Protein AF-0000000087572655 (afdb_homodimer)

Solvent-accessible surface area (backbone atoms only — not comparable to full-atom values): 33383 Å² total; per-residue (Å²): 134,81,80,76,81,76,80,81,79,80,76,79,74,79,73,68,75,60,96,61,79,77,76,83,74,82,79,75,80,82,67,90,67,60,76,67,59,53,54,52,45,34,63,72,68,65,56,71,52,64,67,61,38,54,46,68,29,54,94,66,38,69,32,34,50,59,21,51,44,74,54,53,71,57,56,36,57,70,59,47,51,50,51,49,53,52,9,26,45,74,16,49,36,97,42,41,40,82,70,44,49,52,73,51,51,83,55,53,60,52,23,74,56,15,24,39,39,33,35,49,42,74,76,34,60,67,60,45,51,44,49,54,39,40,64,70,53,81,69,70,72,31,57,40,37,36,34,28,53,57,51,32,37,92,48,72,42,50,89,80,48,91,80,40,46,46,53,30,49,80,22,75,56,81,64,43,59,61,56,27,56,70,70,38,60,87,78,46,46,75,43,80,32,50,64,72,74,42,50,24,57,51,47,57,76,42,68,90,52,36,34,15,32,43,37,41,44,50,67,33,30,68,54,37,37,51,54,53,23,69,39,36,89,28,57,40,51,36,16,31,42,33,32,48,46,31,40,83,43,60,66,24,75,69,14,30,42,41,31,52,51,38,52,38,42,47,68,44,76,42,29,34,26,38,62,19,15,29,48,79,70,85,62,56,77,83,67,58,52,55,87,63,52,78,48,69,60,48,9,24,36,23,34,30,32,24,64,135,85,83,75,83,75,80,82,81,79,75,80,74,78,71,72,72,64,96,59,79,76,75,81,74,80,80,74,81,80,67,91,65,59,76,69,59,53,53,52,46,33,63,70,68,65,54,71,55,63,67,60,37,54,46,67,27,53,93,67,39,68,32,33,50,58,22,51,43,74,53,54,73,56,58,35,58,69,59,46,52,51,51,49,52,53,11,26,45,75,18,50,36,96,42,43,40,83,72,44,50,51,76,51,52,83,54,52,60,52,25,73,55,15,25,39,38,34,34,48,40,73,75,34,60,66,59,44,50,43,50,55,40,39,62,69,59,75,70,69,71,31,56,41,35,36,32,30,53,57,51,32,37,90,49,70,40,50,92,78,49,91,80,41,47,46,51,31,47,82,21,74,56,80,63,44,58,60,56,29,57,69,69,39,61,86,79,45,46,74,44,79,32,51,65,71,75,42,49,24,58,52,46,58,74,42,70,88,51,36,34,15,32,43,37,41,44,49,67,33,30,68,55,38,36,49,55,54,24,67,38,38,88,28,57,40,52,35,14,32,42,33,31,48,45,31,39,81,42,58,67,24,74,68,13,29,43,40,30,51,53,38,52,39,41,46,67,45,75,40,29,34,24,38,61,20,16,29,46,78,70,83,62,56,77,85,65,59,53,55,86,65,54,78,48,68,60,47,9,23,36,24,34,29,32,25,63

Secondary structure (DSSP, 8-state):
-----------------SS------------S--HHHHHHHHHHTT---GGG-EEE-GGG-EEEGGGEE---TT--HHHHHHHHHHHHHTTEESS-HHHHGGGSGGGGGGSTT-EEEEE--TTSHHHHHHHHHHHHSS---S-EEEEE-SS--SS-B-SSSSS-B-TTTT--STTHHHHHHHHS-TTEEEEES-HHHHHHHHHHHSTTPPEEEEEE---SHHHHHHHHHHTGGGEEEEEEEEESSSSSSTTGGGTHHHHHHHHHHHH-S--EEEEEEES-----GGG--TT----GGGS-EEEEE--/-----------------SS------------S--HHHHHHHHHHTT---GGG-EEE-GGG-EEEGGGEEE--TT--HHHHHHHHHHHHHTTEESS-HHHHGGGSGGGGGGSTT-EEEEE--TTSHHHHHHHHHHHHHS---S-EEEEE-SS--SS-B-SSSSS-B-TTTT--STTHHHHHHHHS-TTEEEEES-HHHHHHHHHHHSTTPPEEEEEE---SHHHHHHHHHHTGGGEEEEEEEEETT-SSSTTGGGTHHHHHHHHHHHH-S-EEEEEEEES-----GGG--TT----GGGS-EEEEE--

Organism: Thalassiosira oceanica (NCBI:txid159749)

Foldseek 3Di:
DPPPPPPDPPPPPPPPPDVCPPDPDPPDDDDPPDPVVCVVVCVVVVVQPQQRQWDFFPPRDTFRPLQKAADEPPDDLVNRVVSNQRNQLVQADAFFPLLPDLQVPVQLVLQAQAEAEAEDCLQNVSLQVSCVSVVVVVRHNHAAEYEDQLQAACAWAFPPDPVTRGGRPSNPDPPSVVNSVVVHDPSYHYHHRQLLVTVVVVCVVVPPRAHSEYHQDNRFAVSQLSCCVVRVVRQDQSHKYKYQAQDQAHPSSHGNVVSVNVSSHVVDPKMKGWNYFHDHDPDDPVRRDNVPVPDSSRRMTMIGIRD/DPVPCPPDPPPPPPPPPDVCPPPPPPPDDDDPPDPVVVVVVCVVVVVQPQQNQFDQFPPRHTFRPLQKAADEPPDDLVNRVVSNQRNQLVQADAFFPLLPDLQVPVQLVLQAQAEAEAEDCLQNVSLQVSCVSNVVVVRHNHAAEYEDQLQAACAWAFPPDPVTRGGRPSNPDPPSVVNSVVVHDPSYHYHHRQLLVTVVVVCVVVPPRAHSEYHQDNRFAVSQLSCCVSRVVRQDQSHKYKYQQQDQAHPSSHGNVVSVNVSSHVVDPKMKGWNYFHDRDPDPVVRRDNVPVVPSSRRMTMIGIRD

InterPro domains:
  IPR008884 Macrocin-O-methyltransferase [PF05711] (110-251)
  IPR008884 Macrocin-O-methyltransferase [PTHR40036] (113-254)
  IPR029063 S-adenosyl-L-methionine-dependent methyltransferase superfamily [G3DSA:3.40.50.150] (69-259)

pLDDT: mean 77.04, std 25.06, range [22.2, 98.69]

Structure (mmCIF, N/CA/C/O backbone):
data_AF-0000000087572655-model_v1
#
loop_
_entity.id
_entity.type
_entity.pdbx_description
1 polymer 'Uncharacterized protein'
#
loop_
_atom_site.group_PDB
_atom_site.id
_atom_site.type_symbol
_atom_site.label_atom_id
_atom_site.label_alt_id
_atom_site.label_comp_id
_atom_site.label_asym_id
_atom_site.label_entity_id
_atom_site.label_seq_id
_atom_site.pdbx_PDB_ins_code
_atom_site.Cartn_x
_atom_site.Cartn_y
_atom_site.Cartn_z
_atom_site.occupancy
_atom_site.B_iso_or_equiv
_atom_site.auth_seq_id
_atom_site.auth_comp_id
_atom_site.auth_asym_id
_atom_site.auth_atom_id
_atom_site.pdbx_PDB_model_num
ATOM 1 N N . MET A 1 1 ? 30.219 41.688 -50.625 1 22.2 1 MET A N 1
ATOM 2 C CA . MET A 1 1 ? 29.469 40.5 -51 1 22.2 1 MET A CA 1
ATOM 3 C C . MET A 1 1 ? 29.344 39.531 -49.844 1 22.2 1 MET A C 1
ATOM 5 O O . MET A 1 1 ? 30.234 38.688 -49.625 1 22.2 1 MET A O 1
ATOM 9 N N . LEU A 1 2 ? 28.875 40.031 -48.656 1 24.39 2 LEU A N 1
ATOM 10 C CA . LEU A 1 2 ? 28.891 39.531 -47.281 1 24.39 2 LEU A CA 1
ATOM 11 C C . LEU A 1 2 ? 28.094 38.25 -47.156 1 24.39 2 LEU A C 1
ATOM 13 O O . LEU A 1 2 ? 26.906 38.188 -47.469 1 24.39 2 LEU A O 1
ATOM 17 N N . LYS A 1 3 ? 28.781 37.031 -47.469 1 23.7 3 LYS A N 1
ATOM 18 C CA . LYS A 1 3 ? 28.406 35.625 -47.5 1 23.7 3 LYS A CA 1
ATOM 19 C C . LYS A 1 3 ? 27.609 35.219 -46.281 1 23.7 3 LYS A C 1
ATOM 21 O O . LYS A 1 3 ? 28.094 35.312 -45.156 1 23.7 3 LYS A O 1
ATOM 26 N N . SER A 1 4 ? 26.203 35.5 -46.281 1 25.02 4 SER A N 1
ATOM 27 C CA . SER A 1 4 ? 25.203 35.406 -45.219 1 25.02 4 SER A CA 1
ATOM 28 C C . SER A 1 4 ? 25 33.938 -44.75 1 25.02 4 SER A C 1
ATOM 30 O O . SER A 1 4 ? 24.484 33.125 -45.531 1 25.02 4 SER A O 1
ATOM 32 N N . PRO A 1 5 ? 26 33.219 -44.125 1 28.72 5 PRO A N 1
ATOM 33 C CA . PRO A 1 5 ? 25.922 31.766 -43.844 1 28.72 5 PRO A CA 1
ATOM 34 C C . PRO A 1 5 ? 24.672 31.375 -43.062 1 28.72 5 PRO A C 1
ATOM 36 O O . PRO A 1 5 ? 24.5 31.812 -41.906 1 28.72 5 PRO A O 1
ATOM 39 N N . LEU A 1 6 ? 23.406 31.391 -43.656 1 26.69 6 LEU A N 1
ATOM 40 C CA . LEU A 1 6 ? 22.125 31.078 -43.031 1 26.69 6 LEU A CA 1
ATOM 41 C C . LEU A 1 6 ? 22.109 29.625 -42.531 1 26.69 6 LEU A C 1
ATOM 43 O O . LEU A 1 6 ? 22.266 28.688 -43.312 1 26.69 6 LEU A O 1
ATOM 47 N N . GLY A 1 7 ? 22.781 29.281 -41.375 1 24.56 7 GLY A N 1
ATOM 48 C CA . GLY A 1 7 ? 22.797 27.953 -40.812 1 24.56 7 GLY A CA 1
ATOM 49 C C . GLY A 1 7 ? 21.406 27.344 -40.688 1 24.56 7 GLY A C 1
ATOM 50 O O . GLY A 1 7 ? 20.438 28.031 -40.344 1 24.56 7 GLY A O 1
ATOM 51 N N . SER A 1 8 ? 20.984 26.297 -41.531 1 24.28 8 SER A N 1
ATOM 52 C CA . SER A 1 8 ? 19.75 25.562 -41.75 1 24.28 8 SER A CA 1
ATOM 53 C C . SER A 1 8 ? 19.312 24.828 -40.5 1 24.28 8 SER A C 1
ATOM 55 O O . SER A 1 8 ? 20.078 24.078 -39.906 1 24.28 8 SER A O 1
ATOM 57 N N . ALA A 1 9 ? 18.453 25.469 -39.594 1 24.98 9 ALA A N 1
ATOM 58 C CA . ALA A 1 9 ? 17.781 24.859 -38.438 1 24.98 9 ALA A CA 1
ATOM 59 C C . ALA A 1 9 ? 16.891 23.703 -38.906 1 24.98 9 ALA A C 1
ATOM 61 O O . ALA A 1 9 ? 16.031 23.875 -39.75 1 24.98 9 ALA A O 1
ATOM 62 N N . LEU A 1 10 ? 17.453 22.516 -39.062 1 22.83 10 LEU A N 1
ATOM 63 C CA . LEU A 1 10 ? 16.625 21.359 -39.438 1 22.83 10 LEU A CA 1
ATOM 64 C C . LEU A 1 10 ? 15.602 21.047 -38.344 1 22.83 10 LEU A C 1
ATOM 66 O O . LEU A 1 10 ? 15.969 20.781 -37.188 1 22.83 10 LEU A O 1
ATOM 70 N N . LEU A 1 11 ? 14.406 21.594 -38.438 1 23.48 11 LEU A N 1
ATOM 71 C CA . LEU A 1 11 ? 13.211 21.297 -37.656 1 23.48 11 LEU A CA 1
ATOM 72 C C . LEU A 1 11 ? 12.773 19.844 -37.844 1 23.48 11 LEU A C 1
ATOM 74 O O . LEU A 1 11 ? 12.445 19.422 -38.969 1 23.48 11 LEU A O 1
ATOM 78 N N . LEU A 1 12 ? 13.508 18.891 -37.344 1 23.62 12 LEU A N 1
ATOM 79 C CA . LEU A 1 12 ? 12.953 17.562 -37.531 1 23.62 12 LEU A CA 1
ATOM 80 C C . LEU A 1 12 ? 11.656 17.391 -36.75 1 23.62 12 LEU A C 1
ATOM 82 O O . LEU A 1 12 ? 11.648 17.516 -35.531 1 23.62 12 LEU A O 1
ATOM 86 N N . GLY A 1 13 ? 10.516 17.859 -37.281 1 25.52 13 GLY A N 1
ATOM 87 C CA . GLY A 1 13 ? 9.141 17.703 -36.844 1 25.52 13 GLY A CA 1
ATOM 88 C C . GLY A 1 13 ? 8.703 16.266 -36.719 1 25.52 13 GLY A C 1
ATOM 89 O O . GLY A 1 13 ? 8.578 15.547 -37.719 1 25.52 13 GLY A O 1
ATOM 90 N N . LEU A 1 14 ? 9.336 15.391 -35.906 1 25.64 14 LEU A N 1
ATOM 91 C CA . LEU A 1 14 ? 8.688 14.086 -35.875 1 25.64 14 LEU A CA 1
ATOM 92 C C . LEU A 1 14 ? 7.254 14.211 -35.344 1 25.64 14 LEU A C 1
ATOM 94 O O . LEU A 1 14 ? 7.016 14.828 -34.312 1 25.64 14 LEU A O 1
ATOM 98 N N . GLY A 1 15 ? 6.223 14.141 -36.156 1 25.5 15 GLY A N 1
ATOM 99 C CA . GLY A 1 15 ? 4.77 14.164 -36.156 1 25.5 15 GLY A CA 1
ATOM 100 C C . GLY A 1 15 ? 4.156 13.172 -35.188 1 25.5 15 GLY A C 1
ATOM 101 O O . GLY A 1 15 ? 3.209 12.461 -35.531 1 25.5 15 GLY A O 1
ATOM 102 N N . LEU A 1 16 ? 4.844 12.516 -34.25 1 26.38 16 LEU A N 1
ATOM 103 C CA . LEU A 1 16 ? 3.902 11.57 -33.656 1 26.38 16 LEU A CA 1
ATOM 104 C C . LEU A 1 16 ? 2.777 12.305 -32.938 1 26.38 16 LEU A C 1
ATOM 106 O O . LEU A 1 16 ? 3.033 13.211 -32.125 1 26.38 16 LEU A O 1
ATOM 110 N N . ALA A 1 17 ? 1.509 12.305 -33.406 1 26.52 17 ALA A N 1
ATOM 111 C CA . ALA A 1 17 ? 0.208 12.914 -33.125 1 26.52 17 ALA A CA 1
ATOM 112 C C . ALA A 1 17 ? -0.147 12.812 -31.656 1 26.52 17 ALA A C 1
ATOM 114 O O . ALA A 1 17 ? -1.192 13.305 -31.234 1 26.52 17 ALA A O 1
ATOM 115 N N . ALA A 1 18 ? 0.275 11.789 -30.969 1 28.34 18 ALA A N 1
ATOM 116 C CA . ALA A 1 18 ? -0.442 11.828 -29.703 1 28.34 18 ALA A CA 1
ATOM 117 C C . ALA A 1 18 ? -0.2 13.148 -28.969 1 28.34 18 ALA A C 1
ATOM 119 O O . ALA A 1 18 ? 0.772 13.852 -29.25 1 28.34 18 ALA A O 1
ATOM 120 N N . SER A 1 19 ? -0.838 13.609 -27.859 1 28.61 19 SER A N 1
ATOM 121 C CA . SER A 1 19 ? -0.848 14.984 -27.375 1 28.61 19 SER A CA 1
ATOM 122 C C . SER A 1 19 ? 0.559 15.578 -27.359 1 28.61 19 SER A C 1
ATOM 124 O O . SER A 1 19 ? 1.446 15.047 -26.688 1 28.61 19 SER A O 1
ATOM 126 N N . SER A 1 20 ? 1.072 16.172 -28.516 1 27.5 20 SER A N 1
ATOM 127 C CA . SER A 1 20 ? 2.305 16.609 -29.156 1 27.5 20 SER A CA 1
ATOM 128 C C . SER A 1 20 ? 3 17.703 -28.344 1 27.5 20 SER A C 1
ATOM 130 O O . SER A 1 20 ? 2.719 18.891 -28.516 1 27.5 20 SER A O 1
ATOM 132 N N . VAL A 1 21 ? 3.014 17.734 -27.062 1 26.14 21 VAL A N 1
ATOM 133 C CA . VAL A 1 21 ? 3.814 18.859 -26.609 1 26.14 21 VAL A CA 1
ATOM 134 C C . VAL A 1 21 ? 5.23 18.75 -27.156 1 26.14 21 VAL A C 1
ATOM 136 O O . VAL A 1 21 ? 5.895 17.734 -27 1 26.14 21 VAL A O 1
ATOM 139 N N . ALA A 1 22 ? 5.465 19.391 -28.344 1 26.7 22 ALA A N 1
ATOM 140 C CA . ALA A 1 22 ? 6.738 19.531 -29.031 1 26.7 22 ALA A CA 1
ATOM 141 C C . ALA A 1 22 ? 7.766 20.266 -28.172 1 26.7 22 ALA A C 1
ATOM 143 O O . ALA A 1 22 ? 7.5 21.359 -27.672 1 26.7 22 ALA A O 1
ATOM 144 N N . ILE A 1 23 ? 8.43 19.625 -27.297 1 25.48 23 ILE A N 1
ATOM 145 C CA . ILE A 1 23 ? 9.492 20.359 -26.625 1 25.48 23 ILE A CA 1
ATOM 146 C C . ILE A 1 23 ? 10.711 20.469 -27.547 1 25.48 23 ILE A C 1
ATOM 148 O O . ILE A 1 23 ? 11.195 19.469 -28.062 1 25.48 23 ILE A O 1
ATOM 152 N N . PHE A 1 24 ? 10.859 21.609 -28.156 1 25.86 24 PHE A N 1
ATOM 153 C CA . PHE A 1 24 ? 12.008 21.984 -28.969 1 25.86 24 PHE A CA 1
ATOM 154 C C . PHE A 1 24 ? 13.242 22.203 -28.109 1 25.86 24 PHE A C 1
ATOM 156 O O . PHE A 1 24 ? 13.211 23.016 -27.172 1 25.86 24 PHE A O 1
ATOM 163 N N . VAL A 1 25 ? 13.93 21.125 -27.828 1 25.91 25 VAL A N 1
ATOM 164 C CA . VAL A 1 25 ? 15.18 21.359 -27.109 1 25.91 25 VAL A CA 1
ATOM 165 C C . VAL A 1 25 ? 16.297 21.688 -28.078 1 25.91 25 VAL A C 1
ATOM 167 O O . VAL A 1 25 ? 16.609 20.891 -28.969 1 25.91 25 VAL A O 1
ATOM 170 N N . LEU A 1 26 ? 16.5 22.922 -28.312 1 25.94 26 LEU A N 1
ATOM 171 C CA . LEU A 1 26 ? 17.688 23.344 -29.062 1 25.94 26 LEU A CA 1
ATOM 172 C C . LEU A 1 26 ? 18.953 23.094 -28.234 1 25.94 26 LEU A C 1
ATOM 174 O O . LEU A 1 26 ? 19.094 23.609 -27.125 1 25.94 26 LEU A O 1
ATOM 178 N N . VAL A 1 27 ? 19.5 21.953 -28.422 1 26.45 27 VAL A N 1
ATOM 179 C CA . VAL A 1 27 ? 20.781 21.609 -27.797 1 26.45 27 VAL A CA 1
ATOM 180 C C . VAL A 1 27 ? 21.906 22.359 -28.5 1 26.45 27 VAL A C 1
ATOM 182 O O . VAL A 1 27 ? 22.141 22.156 -29.703 1 26.45 27 VAL A O 1
ATOM 185 N N . TRP A 1 28 ? 22.219 23.609 -28.047 1 27.31 28 TRP A N 1
ATOM 186 C CA . TRP A 1 28 ? 23.375 24.328 -28.578 1 27.31 28 TRP A CA 1
ATOM 187 C C . TRP A 1 28 ? 24.672 23.766 -28 1 27.31 28 TRP A C 1
ATOM 189 O O . TRP A 1 28 ? 24.734 23.422 -26.812 1 27.31 28 TRP A O 1
ATOM 199 N N . SER A 1 29 ? 25.469 23.188 -28.812 1 27.08 29 SER A N 1
ATOM 200 C CA . SER A 1 29 ? 26.828 22.719 -28.609 1 27.08 29 SER A CA 1
ATOM 201 C C . SER A 1 29 ? 27.734 23.844 -28.109 1 27.08 29 SER A C 1
ATOM 203 O O . SER A 1 29 ? 27.812 24.906 -28.734 1 27.08 29 SER A O 1
ATOM 205 N N . SER A 1 30 ? 28 23.984 -26.734 1 29.97 30 SER A N 1
ATOM 206 C CA . SER A 1 30 ? 28.922 24.906 -26.078 1 29.97 30 SER A CA 1
ATOM 207 C C . SER A 1 30 ? 30.312 24.844 -26.688 1 29.97 30 SER A C 1
ATOM 209 O O . SER A 1 30 ? 30.984 23.812 -26.609 1 29.97 30 SER A O 1
ATOM 211 N N . ARG A 1 31 ? 30.641 25.469 -27.812 1 28.88 31 ARG A N 1
ATOM 212 C CA . ARG A 1 31 ? 32.031 25.859 -27.938 1 28.88 31 ARG A CA 1
ATOM 213 C C . ARG A 1 31 ? 32.531 26.562 -26.672 1 28.88 31 ARG A C 1
ATOM 215 O O . ARG A 1 31 ? 31.734 27.156 -25.953 1 28.88 31 ARG A O 1
ATOM 222 N N . LYS A 1 32 ? 33.969 26.609 -26.391 1 32.47 32 LYS A N 1
ATOM 223 C CA . LYS A 1 32 ? 34.906 27.109 -25.359 1 32.47 32 LYS A CA 1
ATOM 224 C C . LYS A 1 32 ? 34.625 28.578 -25.031 1 32.47 32 LYS A C 1
ATOM 226 O O . LYS A 1 32 ? 35.5 29.266 -24.5 1 32.47 32 LYS A O 1
ATOM 231 N N . GLU A 1 33 ? 33.531 29.219 -25.625 1 32.66 33 GLU A N 1
ATOM 232 C CA . GLU A 1 33 ? 33.625 30.641 -25.375 1 32.66 33 GLU A CA 1
ATOM 233 C C . GLU A 1 33 ? 33.469 30.953 -23.891 1 32.66 33 GLU A C 1
ATOM 235 O O . GLU A 1 33 ? 32.875 30.156 -23.141 1 32.66 33 GLU A O 1
ATOM 240 N N . SER A 1 34 ? 34.219 32.031 -23.344 1 37.66 34 SER A N 1
ATOM 241 C CA . SER A 1 34 ? 34.344 32.5 -21.969 1 37.66 34 SER A CA 1
ATOM 242 C C . SER A 1 34 ? 33 32.531 -21.234 1 37.66 34 SER A C 1
ATOM 244 O O . SER A 1 34 ? 31.969 32.75 -21.859 1 37.66 34 SER A O 1
ATOM 246 N N . THR A 1 35 ? 32.969 31.984 -19.922 1 38.25 35 THR A N 1
ATOM 247 C CA . THR A 1 35 ? 31.875 31.656 -19.016 1 38.25 35 THR A CA 1
ATOM 248 C C . THR A 1 35 ? 30.891 32.812 -18.938 1 38.25 35 THR A C 1
ATOM 250 O O . THR A 1 35 ? 29.688 32.594 -18.734 1 38.25 35 THR A O 1
ATOM 253 N N . ALA A 1 36 ? 31.422 34.031 -18.953 1 39.5 36 ALA A N 1
ATOM 254 C CA . ALA A 1 36 ? 30.641 35.25 -18.781 1 39.5 36 ALA A CA 1
ATOM 255 C C . ALA A 1 36 ? 29.75 35.531 -19.984 1 39.5 36 ALA A C 1
ATOM 257 O O . ALA A 1 36 ? 28.578 35.906 -19.844 1 39.5 36 ALA A O 1
ATOM 258 N N . GLU A 1 37 ? 30.359 35.469 -21.188 1 35.72 37 GLU A N 1
ATOM 259 C CA . GLU A 1 37 ? 29.656 35.781 -22.422 1 35.72 37 GLU A CA 1
ATOM 260 C C . GLU A 1 37 ? 28.531 34.781 -22.672 1 35.72 37 GLU A C 1
ATOM 262 O O . GLU A 1 37 ? 27.5 35.094 -23.234 1 35.72 37 GLU A O 1
ATOM 267 N N . ASN A 1 38 ? 28.766 33.438 -22.266 1 36.91 38 ASN A N 1
ATOM 268 C CA . ASN A 1 38 ? 27.766 32.406 -22.469 1 36.91 38 ASN A CA 1
ATOM 269 C C . ASN A 1 38 ? 26.547 32.625 -21.562 1 36.91 38 ASN A C 1
ATOM 271 O O . ASN A 1 38 ? 25.422 32.25 -21.922 1 36.91 38 ASN A O 1
ATOM 275 N N . THR A 1 39 ? 26.734 33.25 -20.359 1 36.41 39 THR A N 1
ATOM 276 C CA . THR A 1 39 ? 25.625 33.594 -19.484 1 36.41 39 THR A CA 1
ATOM 277 C C . THR A 1 39 ? 24.781 34.719 -20.109 1 36.41 39 THR A C 1
ATOM 279 O O . THR A 1 39 ? 23.562 34.656 -20.078 1 36.41 39 THR A O 1
ATOM 282 N N . ASN A 1 40 ? 25.453 35.781 -20.641 1 35.94 40 ASN A N 1
ATOM 283 C CA . ASN A 1 40 ? 24.75 36.875 -21.281 1 35.94 40 ASN A CA 1
ATOM 284 C C . ASN A 1 40 ? 24.062 36.406 -22.562 1 35.94 40 ASN A C 1
ATOM 286 O O . ASN A 1 40 ? 22.938 36.844 -22.859 1 35.94 40 ASN A O 1
ATOM 290 N N . LEU A 1 41 ? 24.781 35.625 -23.469 1 33.5 41 LEU A N 1
ATOM 291 C CA . LEU A 1 41 ? 24.188 35.156 -24.719 1 33.5 41 LEU A CA 1
ATOM 292 C C . LEU A 1 41 ? 23 34.219 -24.438 1 33.5 41 LEU A C 1
ATOM 294 O O . LEU A 1 41 ? 21.969 34.312 -25.109 1 33.5 41 LEU A O 1
ATOM 298 N N . ARG A 1 42 ? 23.172 33.375 -23.5 1 32.25 42 ARG A N 1
ATOM 299 C CA . ARG A 1 42 ? 22.016 32.562 -23.125 1 32.25 42 ARG A CA 1
ATOM 300 C C . ARG A 1 42 ? 20.859 33.438 -22.656 1 32.25 42 ARG A C 1
ATOM 302 O O . ARG A 1 42 ? 19.688 33.156 -22.969 1 32.25 42 ARG A O 1
ATOM 309 N N . ARG A 1 43 ? 21.062 34.375 -21.906 1 35.91 43 ARG A N 1
ATOM 310 C CA . ARG A 1 43 ? 20.047 35.375 -21.547 1 35.91 43 ARG A CA 1
ATOM 311 C C . ARG A 1 43 ? 19.469 36.031 -22.812 1 35.91 43 ARG A C 1
ATOM 313 O O . ARG A 1 43 ? 18.25 36.25 -22.906 1 35.91 43 ARG A O 1
ATOM 320 N N . ARG A 1 44 ? 20.234 36.438 -23.688 1 37.47 44 ARG A N 1
ATOM 321 C CA . ARG A 1 44 ? 19.797 37.125 -24.891 1 37.47 44 ARG A CA 1
ATOM 322 C C . ARG A 1 44 ? 19.109 36.156 -25.859 1 37.47 44 ARG A C 1
ATOM 324 O O . ARG A 1 44 ? 18.219 36.531 -26.609 1 37.47 44 ARG A O 1
ATOM 331 N N . LEU A 1 45 ? 19.797 34.906 -26.016 1 37.47 45 LEU A N 1
ATOM 332 C CA . LEU A 1 45 ? 19.234 33.969 -27 1 37.47 45 LEU A CA 1
ATOM 333 C C . LEU A 1 45 ? 18.016 33.25 -26.438 1 37.47 45 LEU A C 1
ATOM 335 O O . LEU A 1 45 ? 17.422 32.406 -27.109 1 37.47 45 LEU A O 1
ATOM 339 N N . GLY A 1 46 ? 17.281 33.625 -25.422 1 32.09 46 GLY A N 1
ATOM 340 C CA . GLY A 1 46 ? 16.078 33.062 -24.812 1 32.09 46 GLY A CA 1
ATOM 341 C C . GLY A 1 46 ? 16.219 31.625 -24.391 1 32.09 46 GLY A C 1
ATOM 342 O O . GLY A 1 46 ? 15.242 30.875 -24.391 1 32.09 46 GLY A O 1
ATOM 343 N N . LEU A 1 47 ? 17.406 31.234 -24.438 1 34.09 47 LEU A N 1
ATOM 344 C CA . LEU A 1 47 ? 17.594 29.844 -24.047 1 34.09 47 LEU A CA 1
ATOM 345 C C . LEU A 1 47 ? 17.156 29.625 -22.609 1 34.09 47 LEU A C 1
ATOM 347 O O . LEU A 1 47 ? 17.547 30.359 -21.703 1 34.09 47 LEU A O 1
ATOM 351 N N . ILE A 1 48 ? 15.984 29.031 -22.344 1 32.22 48 ILE A N 1
ATOM 352 C CA . ILE A 1 48 ? 15.336 28.719 -21.078 1 32.22 48 ILE A CA 1
ATOM 353 C C . ILE A 1 48 ? 16.234 27.797 -20.266 1 32.22 48 ILE A C 1
ATOM 355 O O . ILE A 1 48 ? 16.797 26.828 -20.797 1 32.22 48 ILE A O 1
ATOM 359 N N . ASP A 1 49 ? 16.922 28.25 -19.266 1 35.34 49 ASP A N 1
ATOM 360 C CA . ASP A 1 49 ? 17.594 27.453 -18.266 1 35.34 49 ASP A CA 1
ATOM 361 C C . ASP A 1 49 ? 16.797 26.188 -17.938 1 35.34 49 ASP A C 1
ATOM 363 O O . ASP A 1 49 ? 15.641 26.266 -17.516 1 35.34 49 ASP A O 1
ATOM 367 N N . PRO A 1 50 ? 17.188 25.031 -18.484 1 37.91 50 PRO A N 1
ATOM 368 C CA . PRO A 1 50 ? 16.406 23.797 -18.266 1 37.91 50 PRO A CA 1
ATOM 369 C C . PRO A 1 50 ? 16.031 23.594 -16.797 1 37.91 50 PRO A C 1
ATOM 371 O O . PRO A 1 50 ? 15.023 22.953 -16.5 1 37.91 50 PRO A O 1
ATOM 374 N N . HIS A 1 51 ? 16.922 23.969 -15.93 1 42.06 51 HIS A N 1
ATOM 375 C CA . HIS A 1 51 ? 16.594 23.891 -14.516 1 42.06 51 HIS A CA 1
ATOM 376 C C . HIS A 1 51 ? 15.43 24.812 -14.172 1 42.06 51 HIS A C 1
ATOM 378 O O . HIS A 1 51 ? 14.852 24.719 -13.086 1 42.06 51 HIS A O 1
ATOM 384 N N . THR A 1 52 ? 15.203 25.703 -15.047 1 45 52 THR A N 1
ATOM 385 C CA . THR A 1 52 ? 14.164 26.719 -14.859 1 45 52 THR A CA 1
ATOM 386 C C . THR A 1 52 ? 12.922 26.375 -15.672 1 45 52 THR A C 1
ATOM 388 O O . THR A 1 52 ? 11.953 27.125 -15.688 1 45 52 THR A O 1
ATOM 391 N N . ILE A 1 53 ? 13.039 25.297 -16.5 1 42.22 53 ILE A N 1
ATOM 392 C CA . ILE A 1 53 ? 11.852 24.969 -17.266 1 42.22 53 ILE A CA 1
ATOM 393 C C . ILE A 1 53 ? 10.719 24.547 -16.328 1 42.22 53 ILE A C 1
ATOM 395 O O . ILE A 1 53 ? 10.867 23.609 -15.555 1 42.22 53 ILE A O 1
ATOM 399 N N . GLU A 1 54 ? 9.859 25.5 -16.188 1 54.28 54 GLU A N 1
ATOM 400 C CA . GLU A 1 54 ? 8.656 25.203 -15.414 1 54.28 54 GLU A CA 1
ATOM 401 C C . GLU A 1 54 ? 7.645 24.406 -16.25 1 54.28 54 GLU A C 1
ATOM 403 O O . GLU A 1 54 ? 7.426 24.719 -17.422 1 54.28 54 GLU A O 1
ATOM 408 N N . ILE A 1 55 ? 7.406 23.266 -15.898 1 47.03 55 ILE A N 1
ATOM 409 C CA . ILE A 1 55 ? 6.367 22.438 -16.516 1 47.03 55 ILE A CA 1
ATOM 410 C C . ILE A 1 55 ? 5.016 22.766 -15.883 1 47.03 55 ILE A C 1
ATOM 412 O O . ILE A 1 55 ? 4.887 22.828 -14.664 1 47.03 55 ILE A O 1
ATOM 416 N N . LYS A 1 56 ? 4.199 23.281 -16.781 1 53.53 56 LYS A N 1
ATOM 417 C CA . LYS A 1 56 ? 2.838 23.594 -16.359 1 53.53 56 LYS A CA 1
ATOM 418 C C . LYS A 1 56 ? 2.004 22.328 -16.219 1 53.53 56 LYS A C 1
ATOM 420 O O . LYS A 1 56 ? 1.9 21.531 -17.156 1 53.53 56 LYS A O 1
ATOM 425 N N . GLY A 1 57 ? 1.81 21.984 -14.961 1 48.16 57 GLY A N 1
ATOM 426 C CA . GLY A 1 57 ? 0.921 20.875 -14.695 1 48.16 57 GLY A CA 1
ATOM 427 C C . GLY A 1 57 ? -0.543 21.203 -14.898 1 48.16 57 GLY A C 1
ATOM 428 O O . GLY A 1 57 ? -0.872 22.25 -15.453 1 48.16 57 GLY A O 1
ATOM 429 N N . GLU A 1 58 ? -1.328 20.25 -14.594 1 54.16 58 GLU A N 1
ATOM 430 C CA . GLU A 1 58 ? -2.771 20.469 -14.656 1 54.16 58 GLU A CA 1
ATOM 431 C C . GLU A 1 58 ? -3.199 21.609 -13.742 1 54.16 58 GLU A C 1
ATOM 433 O O . GLU A 1 58 ? -2.666 21.766 -12.641 1 54.16 58 GLU A O 1
ATOM 438 N N . GLY A 1 59 ? -3.967 22.469 -14.234 1 57.81 59 GLY A N 1
ATOM 439 C CA . GLY A 1 59 ? -4.48 23.609 -13.492 1 57.81 59 GLY A CA 1
ATOM 440 C C . GLY A 1 59 ? -3.561 24.812 -13.531 1 57.81 59 GLY A C 1
ATOM 441 O O . GLY A 1 59 ? -3.719 25.75 -12.742 1 57.81 59 GLY A O 1
ATOM 442 N N . GLY A 1 60 ? -2.396 24.609 -14.289 1 67.06 60 GLY A N 1
ATOM 443 C CA . GLY A 1 60 ? -1.518 25.75 -14.461 1 67.06 60 GLY A CA 1
ATOM 444 C C . GLY A 1 60 ? -0.392 25.797 -13.445 1 67.06 60 GLY A C 1
ATOM 445 O O . GLY A 1 60 ? 0.344 26.781 -13.375 1 67.06 60 GLY A O 1
ATOM 446 N N . LEU A 1 61 ? -0.268 24.688 -12.75 1 73.19 61 LEU A N 1
ATOM 447 C CA . LEU A 1 61 ? 0.781 24.625 -11.742 1 73.19 61 LEU A CA 1
ATOM 448 C C . LEU A 1 61 ? 2.152 24.469 -12.391 1 73.19 61 LEU A C 1
ATOM 450 O O . LEU A 1 61 ? 2.309 23.703 -13.344 1 73.19 61 LEU A O 1
ATOM 454 N N . LEU A 1 62 ? 3.078 25.297 -11.938 1 80.12 62 LEU A N 1
ATOM 455 C CA . LEU A 1 62 ? 4.422 25.281 -12.508 1 80.12 62 LEU A CA 1
ATOM 456 C C . LEU A 1 62 ? 5.41 24.625 -11.555 1 80.12 62 LEU A C 1
ATOM 458 O O . LEU A 1 62 ? 5.309 24.781 -10.336 1 80.12 62 LEU A O 1
ATOM 462 N N . CYS A 1 63 ? 6.246 23.797 -12.141 1 89.12 63 CYS A N 1
ATOM 463 C CA . CYS A 1 63 ? 7.312 23.141 -11.391 1 89.12 63 CYS A CA 1
ATOM 464 C C . CYS A 1 63 ? 8.602 23.078 -12.203 1 89.12 63 CYS A C 1
ATOM 466 O O . CYS A 1 63 ? 8.594 22.625 -13.352 1 89.12 63 CYS A O 1
ATOM 468 N N . PRO A 1 64 ? 9.672 23.625 -11.625 1 89.88 64 PRO A N 1
ATOM 469 C CA . PRO A 1 64 ? 10.938 23.422 -12.336 1 89.88 64 PRO A CA 1
ATOM 470 C C . PRO A 1 64 ? 11.219 21.953 -12.625 1 89.88 64 PRO A C 1
ATOM 472 O O . PRO A 1 64 ? 10.922 21.078 -11.797 1 89.88 64 PRO A O 1
ATOM 475 N N . ALA A 1 65 ? 11.781 21.688 -13.727 1 89.38 65 ALA A N 1
ATOM 476 C CA . ALA A 1 65 ? 12.031 20.312 -14.164 1 89.38 65 ALA A CA 1
ATOM 477 C C . ALA A 1 65 ? 12.898 19.578 -13.156 1 89.38 65 ALA A C 1
ATOM 479 O O . ALA A 1 65 ? 12.695 18.375 -12.914 1 89.38 65 ALA A O 1
ATOM 480 N N . SER A 1 66 ? 13.828 20.312 -12.531 1 90.56 66 SER A N 1
ATOM 481 C CA . SER A 1 66 ? 14.781 19.688 -11.617 1 90.56 66 SER A CA 1
ATOM 482 C C . SER A 1 66 ? 14.109 19.25 -10.32 1 90.56 66 SER A C 1
ATOM 484 O O . SER A 1 66 ? 14.688 18.5 -9.539 1 90.56 66 SER A O 1
ATOM 486 N N . ARG A 1 67 ? 12.867 19.656 -10.133 1 95 67 ARG A N 1
ATOM 487 C CA . ARG A 1 67 ? 12.148 19.344 -8.898 1 95 67 ARG A CA 1
ATOM 488 C C . ARG A 1 67 ? 10.984 18.391 -9.18 1 95 67 ARG A C 1
ATOM 490 O O . ARG A 1 67 ? 10.227 18.047 -8.273 1 95 67 ARG A O 1
ATOM 497 N N . MET A 1 68 ? 10.922 18.016 -10.438 1 94.88 68 MET A N 1
ATOM 498 C CA . MET A 1 68 ? 9.797 17.188 -10.852 1 94.88 68 MET A CA 1
ATOM 499 C C . MET A 1 68 ? 10.094 15.711 -10.641 1 94.88 68 MET A C 1
ATOM 501 O O . MET A 1 68 ? 11.203 15.25 -10.93 1 94.88 68 MET A O 1
ATOM 505 N N . LEU A 1 69 ? 9.148 15.055 -10.086 1 96.69 69 LEU A N 1
ATOM 506 C CA . LEU A 1 69 ? 9.258 13.617 -9.867 1 96.69 69 LEU A CA 1
ATOM 507 C C . LEU A 1 69 ? 8.172 12.867 -10.633 1 96.69 69 LEU A C 1
ATOM 509 O O . LEU A 1 69 ? 6.992 13.227 -10.562 1 96.69 69 LEU A O 1
ATOM 513 N N . ARG A 1 70 ? 8.547 11.852 -11.375 1 95.12 70 ARG A N 1
ATOM 514 C CA . ARG A 1 70 ? 7.676 10.93 -12.094 1 95.12 70 ARG A CA 1
ATOM 515 C C . ARG A 1 70 ? 8.164 9.492 -11.953 1 95.12 70 ARG A C 1
ATOM 517 O O . ARG A 1 70 ? 9.344 9.258 -11.68 1 95.12 70 ARG A O 1
ATOM 524 N N . VAL A 1 71 ? 7.223 8.594 -12.031 1 95.56 71 VAL A N 1
ATOM 525 C CA . VAL A 1 71 ? 7.59 7.184 -12.016 1 95.56 71 VAL A CA 1
ATOM 526 C C . VAL A 1 71 ? 6.902 6.461 -13.172 1 95.56 71 VAL A C 1
ATOM 528 O O . VAL A 1 71 ? 5.797 6.828 -13.578 1 95.56 71 VAL A O 1
ATOM 531 N N . ASP A 1 72 ? 7.527 5.531 -13.734 1 90.56 72 ASP A N 1
ATOM 532 C CA . ASP A 1 72 ? 6.938 4.602 -14.695 1 90.56 72 ASP A CA 1
ATOM 533 C C . ASP A 1 72 ? 7.195 3.154 -14.289 1 90.56 72 ASP A C 1
ATOM 535 O O . ASP A 1 72 ? 7.672 2.887 -13.188 1 90.56 72 ASP A O 1
ATOM 539 N N . ALA A 1 73 ? 6.816 2.232 -15.094 1 85.81 73 ALA A N 1
ATOM 540 C CA . ALA A 1 73 ? 6.863 0.811 -14.758 1 85.81 73 ALA A CA 1
ATOM 541 C C . ALA A 1 73 ? 8.289 0.358 -14.469 1 85.81 73 ALA A C 1
ATOM 543 O O . ALA A 1 73 ? 8.516 -0.505 -13.625 1 85.81 73 ALA A O 1
ATOM 544 N N . SER A 1 74 ? 9.281 0.99 -15.055 1 88.25 74 SER A N 1
ATOM 545 C CA . SER A 1 74 ? 10.664 0.537 -14.969 1 88.25 74 SER A CA 1
ATOM 546 C C . SER A 1 74 ? 11.406 1.249 -13.844 1 88.25 74 SER A C 1
ATOM 548 O O . SER A 1 74 ? 12.516 0.852 -13.477 1 88.25 74 SER A O 1
ATOM 550 N N . THR A 1 75 ? 10.781 2.27 -13.328 1 93.75 75 THR A N 1
ATOM 551 C CA . THR A 1 75 ? 11.453 3.012 -12.266 1 93.75 75 THR A CA 1
ATOM 552 C C . THR A 1 75 ? 11.648 2.133 -11.031 1 93.75 75 THR A C 1
ATOM 554 O O . THR A 1 75 ? 10.672 1.653 -10.445 1 93.75 75 THR A O 1
ATOM 557 N N . THR A 1 76 ? 12.859 1.962 -10.672 1 95.5 76 THR A N 1
ATOM 558 C CA . THR A 1 76 ? 13.164 1.172 -9.484 1 95.5 76 THR A CA 1
ATOM 559 C C . THR A 1 76 ? 13.094 2.033 -8.227 1 95.5 76 THR A C 1
ATOM 561 O O . THR A 1 76 ? 13.172 3.26 -8.297 1 95.5 76 THR A O 1
ATOM 564 N N . LEU A 1 77 ? 13.008 1.375 -7.098 1 95.44 77 LEU A N 1
ATOM 565 C CA . LEU A 1 77 ? 12.938 2.102 -5.836 1 95.44 77 LEU A CA 1
ATOM 566 C C . LEU A 1 77 ? 14.227 2.867 -5.574 1 95.44 77 LEU A C 1
ATOM 568 O O . LEU A 1 77 ? 14.195 4.055 -5.242 1 95.44 77 LEU A O 1
ATOM 572 N N . PRO A 1 78 ? 15.391 2.295 -5.781 1 94.69 78 PRO A N 1
ATOM 573 C CA . PRO A 1 78 ? 16.625 3.061 -5.559 1 94.69 78 PRO A CA 1
ATOM 574 C C . PRO A 1 78 ? 16.734 4.273 -6.477 1 94.69 78 PRO A C 1
ATOM 576 O O . PRO A 1 78 ? 17.141 5.355 -6.035 1 94.69 78 PRO A O 1
ATOM 579 N N . SER A 1 79 ? 16.344 4.078 -7.727 1 94.56 79 SER A N 1
ATOM 580 C CA . SER A 1 79 ? 16.391 5.207 -8.648 1 94.56 79 SER A CA 1
ATOM 581 C C . SER A 1 79 ? 15.414 6.301 -8.242 1 94.56 79 SER A C 1
ATOM 583 O O . SER A 1 79 ? 15.711 7.488 -8.383 1 94.56 79 SER A O 1
ATOM 585 N N . PHE A 1 80 ? 14.281 5.895 -7.789 1 96.56 80 PHE A N 1
ATOM 586 C CA . PHE A 1 80 ? 13.289 6.852 -7.305 1 96.56 80 PHE A CA 1
ATOM 587 C C . PHE A 1 80 ? 13.82 7.625 -6.105 1 96.56 80 PHE A C 1
ATOM 589 O O . PHE A 1 80 ? 13.703 8.852 -6.051 1 96.56 80 PHE A O 1
ATOM 596 N N . ILE A 1 81 ? 14.406 6.938 -5.18 1 95.38 81 ILE A N 1
ATOM 597 C CA . ILE A 1 81 ? 14.953 7.559 -3.979 1 95.38 81 ILE A CA 1
ATOM 598 C C . ILE A 1 81 ? 16 8.594 -4.371 1 95.38 81 ILE A C 1
ATOM 600 O O . ILE A 1 81 ? 16.016 9.711 -3.842 1 95.38 81 ILE A O 1
ATOM 604 N N . GLU A 1 82 ? 16.812 8.273 -5.293 1 93.5 82 GLU A N 1
ATOM 605 C CA . GLU A 1 82 ? 17.828 9.203 -5.773 1 93.5 82 GLU A CA 1
ATOM 606 C C . GLU A 1 82 ? 17.188 10.453 -6.367 1 93.5 82 GLU A C 1
ATOM 608 O O . GLU A 1 82 ? 17.641 11.57 -6.094 1 93.5 82 GLU A O 1
ATOM 613 N N . SER A 1 83 ? 16.188 10.234 -7.148 1 95 83 SER A N 1
ATOM 614 C CA . SER A 1 83 ? 15.492 11.359 -7.77 1 95 83 SER A CA 1
ATOM 615 C C . SER A 1 83 ? 14.844 12.258 -6.723 1 95 83 SER A C 1
ATOM 617 O O . SER A 1 83 ? 14.859 13.484 -6.852 1 95 83 SER A O 1
ATOM 619 N N . VAL A 1 84 ? 14.297 11.633 -5.715 1 96.38 84 VAL A N 1
ATOM 620 C CA . VAL A 1 84 ? 13.648 12.375 -4.641 1 96.38 84 VAL A CA 1
ATOM 621 C C . VAL A 1 84 ? 14.68 13.227 -3.906 1 96.38 84 VAL A C 1
ATOM 623 O O . VAL A 1 84 ? 14.461 14.422 -3.691 1 96.38 84 VAL A O 1
ATOM 626 N N . LEU A 1 85 ? 15.766 12.602 -3.564 1 93.38 85 LEU A N 1
ATOM 627 C CA . LEU A 1 85 ? 16.812 13.32 -2.838 1 93.38 85 LEU A CA 1
ATOM 628 C C . LEU A 1 85 ? 17.344 14.477 -3.664 1 93.38 85 LEU A C 1
ATOM 630 O O . LEU A 1 85 ? 17.547 15.578 -3.141 1 93.38 85 LEU A O 1
ATOM 634 N N . HIS A 1 86 ? 17.531 14.234 -4.91 1 92.5 86 HIS A N 1
ATOM 635 C CA . HIS A 1 86 ? 18.016 15.289 -5.801 1 92.5 86 HIS A CA 1
ATOM 636 C C . HIS A 1 86 ? 17.016 16.422 -5.902 1 92.5 86 HIS A C 1
ATOM 638 O O . HIS A 1 86 ? 17.375 17.594 -5.789 1 92.5 86 HIS A O 1
ATOM 644 N N . ALA A 1 87 ? 15.797 16.109 -6.109 1 94.38 87 ALA A N 1
ATOM 645 C CA . ALA A 1 87 ? 14.742 17.109 -6.254 1 94.38 87 ALA A CA 1
ATOM 646 C C . ALA A 1 87 ? 14.586 17.938 -4.977 1 94.38 87 ALA A C 1
ATOM 648 O O . ALA A 1 87 ? 14.477 19.156 -5.031 1 94.38 87 ALA A O 1
ATOM 649 N N . LEU A 1 88 ? 14.617 17.25 -3.879 1 94.5 88 LEU A N 1
ATOM 650 C CA . LEU A 1 88 ? 14.453 17.938 -2.6 1 94.5 88 LEU A CA 1
ATOM 651 C C . LEU A 1 88 ? 15.648 18.844 -2.32 1 94.5 88 LEU A C 1
ATOM 653 O O . LEU A 1 88 ? 15.484 19.922 -1.719 1 94.5 88 LEU A O 1
ATOM 657 N N . ASN A 1 89 ? 16.781 18.406 -2.725 1 91.38 89 ASN A N 1
ATOM 658 C CA . ASN A 1 89 ? 17.969 19.219 -2.537 1 91.38 89 ASN A CA 1
ATOM 659 C C . ASN A 1 89 ? 17.859 20.547 -3.295 1 91.38 89 ASN A C 1
ATOM 661 O O . ASN A 1 89 ? 18.469 21.547 -2.9 1 91.38 89 ASN A O 1
ATOM 665 N N . GLN A 1 90 ? 17.047 20.578 -4.312 1 90.44 90 GLN A N 1
ATOM 666 C CA . GLN A 1 90 ? 16.812 21.781 -5.098 1 90.44 90 GLN A CA 1
ATOM 667 C C . GLN A 1 90 ? 15.695 22.625 -4.496 1 90.44 90 GLN A C 1
ATOM 669 O O . GLN A 1 90 ? 15.406 23.719 -4.984 1 90.44 90 GLN A O 1
ATOM 674 N N . ALA A 1 91 ? 15.078 22.156 -3.449 1 91.5 91 ALA A N 1
ATOM 675 C CA . ALA A 1 91 ? 13.922 22.828 -2.85 1 91.5 91 ALA A CA 1
ATOM 676 C C . ALA A 1 91 ? 14.125 23.031 -1.35 1 91.5 91 ALA A C 1
ATOM 678 O O . ALA A 1 91 ? 13.172 22.938 -0.57 1 91.5 91 ALA A O 1
ATOM 679 N N . SER A 1 92 ? 15.312 23.25 -1.001 1 90.25 92 SER A N 1
ATOM 680 C CA . SER A 1 92 ? 15.648 23.391 0.413 1 90.25 92 SER A CA 1
ATOM 681 C C . SER A 1 92 ? 14.977 24.625 1.018 1 90.25 92 SER A C 1
ATOM 683 O O . SER A 1 92 ? 14.945 25.688 0.397 1 90.25 92 SER A O 1
ATOM 685 N N . ILE A 1 93 ? 14.438 24.469 2.203 1 89.56 93 ILE A N 1
ATOM 686 C CA . ILE A 1 93 ? 13.852 25.578 2.953 1 89.56 93 ILE A CA 1
ATOM 687 C C . ILE A 1 93 ? 14.445 25.625 4.355 1 89.56 93 ILE A C 1
ATOM 689 O O . ILE A 1 93 ? 15.188 24.719 4.754 1 89.56 93 ILE A O 1
ATOM 693 N N . ASP A 1 94 ? 14.148 26.625 5.133 1 87.69 94 ASP A N 1
ATOM 694 C CA . ASP A 1 94 ? 14.852 26.891 6.383 1 87.69 94 ASP A CA 1
ATOM 695 C C . ASP A 1 94 ? 14.094 26.312 7.574 1 87.69 94 ASP A C 1
ATOM 697 O O . ASP A 1 94 ? 14.477 26.531 8.727 1 87.69 94 ASP A O 1
ATOM 701 N N . ASP A 1 95 ? 13.07 25.609 7.309 1 88.88 95 ASP A N 1
ATOM 702 C CA . ASP A 1 95 ? 12.266 25.016 8.367 1 88.88 95 ASP A CA 1
ATOM 703 C C . ASP A 1 95 ? 11.672 23.688 7.918 1 88.88 95 ASP A C 1
ATOM 705 O O . ASP A 1 95 ? 11.781 23.312 6.746 1 88.88 95 ASP A O 1
ATOM 709 N N . ARG A 1 96 ? 11.07 23 8.93 1 89.88 96 ARG A N 1
ATOM 710 C CA . ARG A 1 96 ? 10.336 21.797 8.555 1 89.88 96 ARG A CA 1
ATOM 711 C C . ARG A 1 96 ? 9.133 22.141 7.684 1 89.88 96 ARG A C 1
ATOM 713 O O . ARG A 1 96 ? 8.438 23.125 7.93 1 89.88 96 ARG A O 1
ATOM 720 N N . PRO A 1 97 ? 8.875 21.312 6.781 1 91.12 97 PRO A N 1
ATOM 721 C CA . PRO A 1 97 ? 7.773 21.594 5.855 1 91.12 97 PRO A CA 1
ATOM 722 C C . PRO A 1 97 ? 6.461 21.906 6.574 1 91.12 97 PRO A C 1
ATOM 724 O O . PRO A 1 97 ? 5.762 22.844 6.199 1 91.12 97 PRO A O 1
ATOM 727 N N . ILE A 1 98 ? 6.141 21.203 7.648 1 89.75 98 ILE A N 1
ATOM 728 C CA . ILE A 1 98 ? 4.844 21.359 8.305 1 89.75 98 ILE A CA 1
ATOM 729 C C . ILE A 1 98 ? 4.805 22.672 9.078 1 89.75 98 ILE A C 1
ATOM 731 O O . ILE A 1 98 ? 3.729 23.219 9.336 1 89.75 98 ILE A O 1
ATOM 735 N N . SER A 1 99 ? 5.914 23.188 9.438 1 86.62 99 SER A N 1
ATOM 736 C CA . SER A 1 99 ? 5.992 24.484 10.086 1 86.62 99 SER A CA 1
ATOM 737 C C . SER A 1 99 ? 5.992 25.625 9.062 1 86.62 99 SER A C 1
ATOM 739 O O . SER A 1 99 ? 5.516 26.719 9.344 1 86.62 99 SER A O 1
ATOM 741 N N . PHE A 1 100 ? 6.457 25.312 7.945 1 85.31 100 PHE A N 1
ATOM 742 C CA . PHE A 1 100 ? 6.652 26.312 6.898 1 85.31 100 PHE A CA 1
ATOM 743 C C . PHE A 1 100 ? 5.363 26.547 6.121 1 85.31 100 PHE A C 1
ATOM 745 O O . PHE A 1 100 ? 4.977 27.688 5.875 1 85.31 100 PHE A O 1
ATOM 752 N N . LEU A 1 101 ? 4.645 25.5 5.762 1 82.56 101 LEU A N 1
ATOM 753 C CA . LEU A 1 101 ? 3.545 25.547 4.809 1 82.56 101 LEU A CA 1
ATOM 754 C C . LEU A 1 101 ? 2.4 26.406 5.34 1 82.56 101 LEU A C 1
ATOM 756 O O . LEU A 1 101 ? 1.881 27.266 4.625 1 82.56 101 LEU A O 1
ATOM 760 N N . PRO A 1 102 ? 2.064 26.297 6.562 1 72.19 102 PRO A N 1
ATOM 761 C CA . PRO A 1 102 ? 0.911 27.062 7.031 1 72.19 102 PRO A CA 1
ATOM 762 C C . PRO A 1 102 ? 1.164 28.578 7.02 1 72.19 102 PRO A C 1
ATOM 764 O O . PRO A 1 102 ? 0.221 29.359 6.902 1 72.19 102 PRO A O 1
ATOM 767 N N . ALA A 1 103 ? 2.398 28.891 7.102 1 69.38 103 ALA A N 1
ATOM 768 C CA . ALA A 1 103 ? 2.75 30.312 7.156 1 69.38 103 ALA A CA 1
ATOM 769 C C . ALA A 1 103 ? 2.83 30.906 5.754 1 69.38 103 ALA A C 1
ATOM 771 O O . ALA A 1 103 ? 2.859 32.125 5.598 1 69.38 103 ALA A O 1
ATOM 772 N N . HIS A 1 104 ? 2.889 30.078 4.801 1 67.31 104 HIS A N 1
ATOM 773 C CA . HIS A 1 104 ? 3.078 30.578 3.441 1 67.31 104 HIS A CA 1
ATOM 774 C C . HIS A 1 104 ? 1.918 30.156 2.541 1 67.31 104 HIS A C 1
ATOM 776 O O . HIS A 1 104 ? 2.051 29.234 1.731 1 67.31 104 HIS A O 1
ATOM 782 N N . TYR A 1 105 ? 0.645 30.781 2.797 1 56.66 105 TYR A N 1
ATOM 783 C CA . TYR A 1 105 ? -0.74 30.516 2.42 1 56.66 105 TYR A CA 1
ATOM 784 C C . TYR A 1 105 ? -0.875 30.375 0.908 1 56.66 105 TYR A C 1
ATOM 786 O O . TYR A 1 105 ? -1.663 29.547 0.424 1 56.66 105 TYR A O 1
ATOM 794 N N . ASP A 1 106 ? -0.329 31.344 0.199 1 58.41 106 ASP A N 1
ATOM 795 C CA . ASP A 1 106 ? -0.811 31.391 -1.179 1 58.41 106 ASP A CA 1
ATOM 796 C C . ASP A 1 106 ? -0.792 30 -1.806 1 58.41 106 ASP A C 1
ATOM 798 O O . ASP A 1 106 ? -1.471 29.75 -2.807 1 58.41 106 ASP A O 1
ATOM 802 N N . SER A 1 107 ? -0.291 29.172 -0.999 1 51.56 107 SER A N 1
ATOM 803 C CA . SER A 1 107 ? -0.012 27.844 -1.546 1 51.56 107 SER A CA 1
ATOM 804 C C . SER A 1 107 ? -1.247 26.953 -1.487 1 51.56 107 SER A C 1
ATOM 806 O O . SER A 1 107 ? -1.523 26.203 -2.428 1 51.56 107 SER A O 1
ATOM 808 N N . TYR A 1 108 ? -2.162 27.094 -0.426 1 58.47 108 TYR A N 1
ATOM 809 C CA . TYR A 1 108 ? -3.289 26.172 -0.32 1 58.47 108 TYR A CA 1
ATOM 810 C C . TYR A 1 108 ? -4.469 26.656 -1.15 1 58.47 108 TYR A C 1
ATOM 812 O O . TYR A 1 108 ? -5.492 25.969 -1.248 1 58.47 108 TYR A O 1
ATOM 820 N N . ALA A 1 109 ? -4.117 27.703 -1.735 1 67.25 109 ALA A N 1
ATOM 821 C CA . ALA A 1 109 ? -5.113 28.266 -2.648 1 67.25 109 ALA A CA 1
ATOM 822 C C . ALA A 1 109 ? -5.199 27.453 -3.932 1 67.25 109 ALA A C 1
ATOM 824 O O . ALA A 1 109 ? -6.156 27.578 -4.699 1 67.25 109 ALA A O 1
ATOM 825 N N . SER A 1 110 ? -4.328 26.531 -3.977 1 76.44 110 SER A N 1
ATOM 826 C CA . SER A 1 110 ? -4.301 25.734 -5.191 1 76.44 110 SER A CA 1
ATOM 827 C C . SER A 1 110 ? -5.477 24.766 -5.238 1 76.44 110 SER A C 1
ATOM 829 O O . SER A 1 110 ? -5.875 24.312 -6.312 1 76.44 110 SER A O 1
ATOM 831 N N . VAL A 1 111 ? -6.023 24.406 -4.027 1 85.5 111 VAL A N 1
ATOM 832 C CA . VAL A 1 111 ? -7.207 23.562 -3.959 1 85.5 111 VAL A CA 1
ATOM 833 C C . VAL A 1 111 ? -8.266 24.219 -3.086 1 85.5 111 VAL A C 1
ATOM 835 O O . VAL A 1 111 ? -8.43 23.859 -1.915 1 85.5 111 VAL A O 1
ATOM 838 N N . PRO A 1 112 ? -8.961 25.141 -3.715 1 84.56 112 PRO A N 1
ATOM 839 C CA . PRO A 1 112 ? -9.961 25.859 -2.926 1 84.56 112 PRO A CA 1
ATOM 840 C C . PRO A 1 112 ? -10.992 24.922 -2.289 1 84.56 112 PRO A C 1
ATOM 842 O O . PRO A 1 112 ? -11.469 23.984 -2.938 1 84.56 112 PRO A O 1
ATOM 845 N N . GLY A 1 113 ? -11.18 25.172 -1.044 1 88.56 113 GLY A N 1
ATOM 846 C CA . GLY A 1 113 ? -12.211 24.438 -0.34 1 88.56 113 GLY A CA 1
ATOM 847 C C . GLY A 1 113 ? -11.781 23.016 0.023 1 88.56 113 GLY A C 1
ATOM 848 O O . GLY A 1 113 ? -12.594 22.219 0.494 1 88.56 113 GLY A O 1
ATOM 849 N N . GLY A 1 114 ? -10.508 22.734 -0.215 1 93.75 114 GLY A N 1
ATOM 850 C CA . GLY A 1 114 ? -10.016 21.406 0.102 1 93.75 114 GLY A CA 1
ATOM 851 C C . GLY A 1 114 ? -9.703 21.219 1.576 1 93.75 114 GLY A C 1
ATOM 852 O O . GLY A 1 114 ? -9.469 22.188 2.295 1 93.75 114 GLY A O 1
ATOM 853 N N . PHE A 1 115 ? -9.711 20.016 2.012 1 95.81 115 PHE A N 1
ATOM 854 C CA . PHE A 1 115 ? -9.492 19.766 3.432 1 95.81 115 PHE A CA 1
ATOM 855 C C . PHE A 1 115 ? -8 19.688 3.748 1 95.81 115 PHE A C 1
ATOM 857 O O . PHE A 1 115 ? -7.188 19.422 2.861 1 95.81 115 PHE A O 1
ATOM 864 N N . TRP A 1 116 ? -7.711 19.969 5.027 1 95 116 TRP A N 1
ATOM 865 C CA . TRP A 1 116 ? -6.426 19.734 5.68 1 95 116 TRP A CA 1
ATOM 866 C C . TRP A 1 116 ? -6.504 18.547 6.633 1 95 116 TRP A C 1
ATOM 868 O O . TRP A 1 116 ? -7.207 18.609 7.645 1 95 116 TRP A O 1
ATOM 878 N N . VAL A 1 117 ? -5.723 17.5 6.309 1 97.88 117 VAL A N 1
ATOM 879 C CA . VAL A 1 117 ? -5.801 16.328 7.172 1 97.88 117 VAL A CA 1
ATOM 880 C C . VAL A 1 117 ? -4.402 15.953 7.66 1 97.88 117 VAL A C 1
ATOM 882 O O . VAL A 1 117 ? -3.426 16.078 6.918 1 97.88 117 VAL A O 1
ATOM 885 N N . GLU A 1 118 ? -4.371 15.562 8.922 1 98.31 118 GLU A N 1
ATOM 886 C CA . GLU A 1 118 ? -3.15 15.07 9.555 1 98.31 118 GLU A CA 1
ATOM 887 C C . GLU A 1 118 ? -3.309 13.625 10.008 1 98.31 118 GLU A C 1
ATOM 889 O O . GLU A 1 118 ? -4.266 13.289 10.711 1 98.31 118 GLU A O 1
ATOM 894 N N . PHE A 1 119 ? -2.43 12.781 9.594 1 98.56 119 PHE A N 1
ATOM 895 C CA . PHE A 1 119 ? -2.375 11.391 10.016 1 98.56 119 PHE A CA 1
ATOM 896 C C . PHE A 1 119 ? -1.22 11.156 10.984 1 98.56 119 PHE A C 1
ATOM 898 O O . PHE A 1 119 ? -0.053 11.195 10.586 1 98.56 119 PHE A O 1
ATOM 905 N N . GLY A 1 120 ? -1.476 10.812 12.188 1 97.69 120 GLY A N 1
ATOM 906 C CA . GLY A 1 120 ? -0.533 10.852 13.297 1 97.69 120 GLY A CA 1
ATOM 907 C C . GLY A 1 120 ? -0.571 12.164 14.062 1 97.69 120 GLY A C 1
ATOM 908 O O . GLY A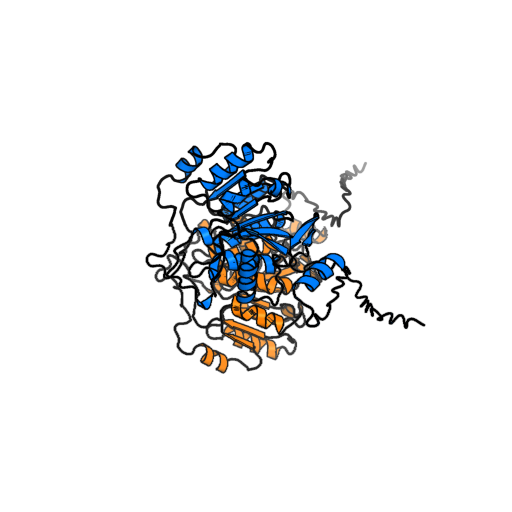 1 120 ? 0.223 13.062 13.805 1 97.69 120 GLY A O 1
ATOM 909 N N . VAL A 1 121 ? -1.507 12.227 15.039 1 97.5 121 VAL A N 1
ATOM 910 C CA . VAL A 1 121 ? -1.768 13.469 15.766 1 97.5 121 VAL A CA 1
ATOM 911 C C . VAL A 1 121 ? -0.915 13.516 17.031 1 97.5 121 VAL A C 1
ATOM 913 O O . VAL A 1 121 ? -0.397 14.578 17.391 1 97.5 121 VAL A O 1
ATOM 916 N N . PHE A 1 122 ? -0.838 12.398 17.734 1 95.5 122 PHE A N 1
ATOM 917 C CA . PHE A 1 122 ? -0.105 12.281 19 1 95.5 122 PHE A CA 1
ATOM 918 C C . PHE A 1 122 ? -0.551 13.344 19.984 1 95.5 122 PHE A C 1
ATOM 920 O O . PHE A 1 122 ? -1.713 13.367 20.391 1 95.5 122 PHE A O 1
ATOM 927 N N . GLN A 1 123 ? 0.174 14.352 20.203 1 95.25 123 GLN A N 1
ATOM 928 C CA . GLN A 1 123 ? -0.168 15.336 21.234 1 95.25 123 GLN A CA 1
ATOM 929 C C . GLN A 1 123 ? -0.922 16.5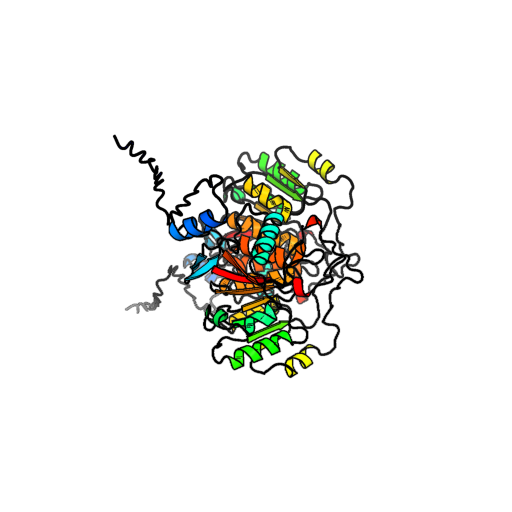16 20.625 1 95.25 123 GLN A C 1
ATOM 931 O O . GLN A 1 123 ? -1.297 17.453 21.344 1 95.25 123 GLN A O 1
ATOM 936 N N . GLY A 1 124 ? -1.038 16.609 19.391 1 96.56 124 GLY A N 1
ATOM 937 C CA . GLY A 1 124 ? -1.932 17.547 18.719 1 96.56 124 GLY A CA 1
ATOM 938 C C . GLY A 1 124 ? -1.29 18.906 18.453 1 96.56 124 GLY A C 1
ATOM 939 O O . GLY A 1 124 ? -1.951 19.828 17.969 1 96.56 124 GLY A O 1
ATOM 940 N N . LYS A 1 125 ? -0.017 19.031 18.641 1 94.44 125 LYS A N 1
ATOM 941 C CA . LYS A 1 125 ? 0.651 20.328 18.547 1 94.44 125 LYS A CA 1
ATOM 942 C C . LYS A 1 125 ? 0.664 20.859 17.125 1 94.44 125 LYS A C 1
ATOM 944 O O . LYS A 1 125 ? 0.385 22.031 16.875 1 94.44 125 LYS A O 1
ATOM 949 N N . THR A 1 126 ? 0.997 20 16.203 1 94.06 126 THR A N 1
ATOM 950 C CA . THR A 1 126 ? 1.091 20.438 14.812 1 94.06 126 THR A CA 1
ATOM 951 C C . THR A 1 126 ? -0.29 20.781 14.258 1 94.06 126 THR A C 1
ATOM 953 O O . THR A 1 126 ? -0.445 21.766 13.531 1 94.06 126 THR A O 1
ATOM 956 N N . LEU A 1 127 ? -1.224 20.062 14.586 1 94.81 127 LEU A N 1
ATOM 957 C CA . LEU A 1 127 ? -2.592 20.312 14.148 1 94.81 127 LEU A CA 1
ATOM 958 C C . LEU A 1 127 ? -3.127 21.609 14.742 1 94.81 127 LEU A C 1
ATOM 960 O O . LEU A 1 127 ? -3.799 22.391 14.055 1 94.81 127 LEU A O 1
ATOM 964 N N . GLU A 1 128 ? -2.84 21.828 15.992 1 95.19 128 GLU A N 1
ATOM 965 C CA . GLU A 1 128 ? -3.197 23.078 16.641 1 95.19 128 GLU A CA 1
ATOM 966 C C . GLU A 1 128 ? -2.58 24.281 15.922 1 95.19 128 GLU A C 1
ATOM 968 O O . GLU A 1 128 ? -3.262 25.266 15.664 1 95.19 128 GLU A O 1
ATOM 973 N N . GLY A 1 129 ? -1.314 24.141 15.664 1 91.38 129 GLY A N 1
ATOM 974 C CA . GLY A 1 129 ? -0.612 25.203 14.953 1 91.38 129 GLY A CA 1
ATOM 975 C C . GLY A 1 129 ? -1.17 25.453 13.562 1 91.38 129 GLY A C 1
ATOM 976 O O . GLY A 1 129 ? -1.317 26.609 13.156 1 91.38 129 GLY A O 1
ATOM 977 N N . ALA A 1 130 ? -1.487 24.406 12.852 1 88.88 130 ALA A N 1
ATOM 978 C CA . ALA A 1 130 ? -2.076 24.547 11.523 1 88.88 130 ALA A CA 1
ATOM 979 C C . ALA A 1 130 ? -3.404 25.297 11.594 1 88.88 130 ALA A C 1
ATOM 981 O O . ALA A 1 130 ? -3.629 26.234 10.828 1 88.88 130 ALA A O 1
ATOM 982 N N . HIS A 1 131 ? -4.242 24.953 12.492 1 91.31 131 HIS A N 1
ATOM 983 C CA . HIS A 1 131 ? -5.539 25.609 12.656 1 91.31 131 HIS A CA 1
ATOM 984 C C . HIS A 1 131 ? -5.375 27.078 12.977 1 91.31 131 HIS A C 1
ATOM 986 O O . HIS A 1 131 ? -6.07 27.922 12.398 1 91.31 131 HIS A O 1
ATOM 992 N N . ALA A 1 132 ? -4.449 27.359 13.859 1 89.31 132 ALA A N 1
ATOM 993 C CA . ALA A 1 132 ? -4.211 28.734 14.258 1 89.31 132 ALA A CA 1
ATOM 994 C C . ALA A 1 132 ? -3.783 29.578 13.055 1 89.31 132 ALA A C 1
ATOM 996 O O . ALA A 1 132 ? -4.281 30.688 12.859 1 89.31 132 ALA A O 1
ATOM 997 N N . ASN A 1 133 ? -2.934 29.047 12.289 1 84.88 133 ASN A N 1
ATOM 998 C CA . ASN A 1 133 ? -2.441 29.766 11.117 1 84.88 133 ASN A CA 1
ATOM 999 C C . ASN A 1 133 ? -3.527 29.922 10.062 1 84.88 133 ASN A C 1
ATOM 1001 O O . ASN A 1 133 ? -3.691 31 9.492 1 84.88 133 ASN A O 1
ATOM 1005 N N . LEU A 1 134 ? -4.289 28.859 9.844 1 83.31 134 LEU A N 1
ATOM 1006 C CA . LEU A 1 134 ? -5.316 28.859 8.805 1 83.31 134 LEU A CA 1
ATOM 1007 C C . LEU A 1 134 ? -6.48 29.766 9.188 1 83.31 134 LEU A C 1
ATOM 1009 O O . LEU A 1 134 ? -7.074 30.406 8.32 1 83.31 134 LEU A O 1
ATOM 1013 N N . SER A 1 135 ? -6.758 29.812 10.445 1 82.94 135 SER A N 1
ATOM 1014 C CA . SER A 1 135 ? -7.852 30.641 10.922 1 82.94 13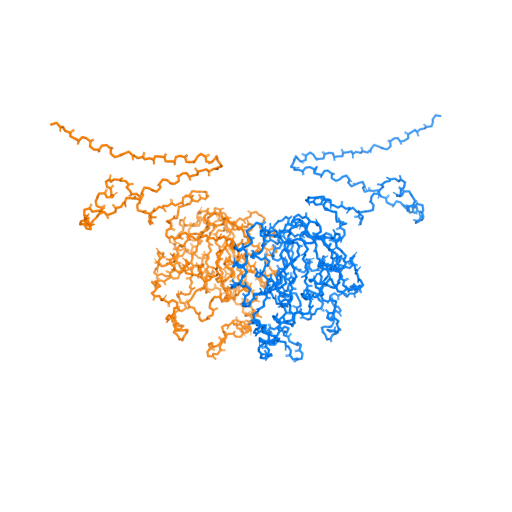5 SER A CA 1
ATOM 1015 C C . SER A 1 135 ? -7.504 32.125 10.812 1 82.94 135 SER A C 1
ATOM 1017 O O . SER A 1 135 ? -8.391 32.969 10.641 1 82.94 135 SER A O 1
ATOM 1019 N N . GLN A 1 136 ? -6.289 32.375 10.898 1 78 136 GLN A N 1
ATOM 1020 C CA . GLN A 1 136 ? -5.84 33.75 10.805 1 78 136 GLN A CA 1
ATOM 1021 C C . GLN A 1 136 ? -5.871 34.219 9.359 1 78 136 GLN A C 1
ATOM 1023 O O . GLN A 1 136 ? -6.074 35.438 9.102 1 78 136 GLN A O 1
ATOM 1028 N N . GLN A 1 137 ? -5.699 33.219 8.516 1 69.81 137 GLN A N 1
ATOM 1029 C CA . GLN A 1 137 ? -5.672 33.562 7.102 1 69.81 137 GLN A CA 1
ATOM 1030 C C . GLN A 1 137 ? -7.074 33.531 6.5 1 69.81 137 GLN A C 1
ATOM 1032 O O . GLN A 1 137 ? -7.328 34.188 5.477 1 69.81 137 GLN A O 1
ATOM 1037 N N . GLN A 1 138 ? -8.094 34.125 6.93 1 63.12 138 GLN A N 1
ATOM 1038 C CA . GLN A 1 138 ? -9.516 34.188 6.59 1 63.12 138 GLN A CA 1
ATOM 1039 C C . GLN A 1 138 ? -9.781 33.531 5.227 1 63.12 138 GLN A C 1
ATOM 1041 O O . GLN A 1 138 ? -10.883 33.656 4.695 1 63.12 138 GLN A O 1
ATOM 1046 N N . LYS A 1 139 ? -8.828 32.75 4.723 1 72.25 139 LYS A N 1
ATOM 1047 C CA . LYS A 1 139 ? -9.055 32.312 3.348 1 72.25 139 LYS A CA 1
ATOM 1048 C C . LYS A 1 139 ? -9.234 30.812 3.268 1 72.25 139 LYS A C 1
ATOM 1050 O O . LYS A 1 139 ? -9.773 30.297 2.287 1 72.25 139 LYS A O 1
ATOM 1055 N N . PHE A 1 140 ? -9 30.078 4.312 1 82.56 140 PHE A N 1
ATOM 1056 C CA . PHE A 1 140 ? -9.156 28.625 4.254 1 82.56 140 PHE A CA 1
ATOM 1057 C C . PHE A 1 140 ? -10.562 28.219 4.652 1 82.56 140 PHE A C 1
ATOM 1059 O O . PHE A 1 140 ? -11.023 28.531 5.754 1 82.56 140 PHE A O 1
ATOM 1066 N N . THR A 1 141 ? -11.266 27.516 3.789 1 85.5 141 THR A N 1
ATOM 1067 C CA . THR A 1 141 ? -12.664 27.188 4.035 1 85.5 141 THR A CA 1
ATOM 1068 C C . THR A 1 141 ? -12.852 25.672 4.094 1 85.5 141 THR A C 1
ATOM 1070 O O . THR A 1 141 ? -13.969 25.188 4.301 1 85.5 141 THR A O 1
ATOM 1073 N N . GLY A 1 142 ? -11.82 24.984 3.916 1 91 142 GLY A N 1
ATOM 1074 C CA . GLY A 1 142 ? -11.922 23.531 3.938 1 91 142 GLY A CA 1
ATOM 1075 C C . GLY A 1 142 ? -11.969 22.953 5.34 1 91 142 GLY A C 1
ATOM 1076 O O . GLY A 1 142 ? -11.703 23.656 6.316 1 91 142 GLY A O 1
ATOM 1077 N N . THR A 1 143 ? -12.25 21.766 5.484 1 95.06 143 THR A N 1
ATOM 1078 C CA . THR A 1 143 ? -12.297 21.031 6.746 1 95.06 143 THR A CA 1
ATOM 1079 C C . THR A 1 143 ? -10.883 20.766 7.262 1 95.06 143 THR A C 1
ATOM 1081 O O . THR A 1 143 ? -9.984 20.438 6.484 1 95.06 143 THR A O 1
ATOM 1084 N N . ILE A 1 144 ? -10.695 20.922 8.539 1 95.44 144 ILE A N 1
ATOM 1085 C CA . ILE A 1 144 ? -9.453 20.531 9.195 1 95.44 144 ILE A CA 1
ATOM 1086 C C . ILE A 1 144 ? -9.695 19.297 10.062 1 95.44 144 ILE A C 1
ATOM 1088 O O . ILE A 1 144 ? -10.602 19.297 10.906 1 95.44 144 ILE A O 1
ATOM 1092 N N . ALA A 1 145 ? -8.891 18.219 9.875 1 98.38 145 ALA A N 1
ATOM 1093 C CA . ALA A 1 145 ? -9.133 16.984 10.617 1 98.38 145 ALA A CA 1
ATOM 1094 C C . ALA A 1 145 ? -7.82 16.297 10.977 1 98.38 145 ALA A C 1
ATOM 1096 O O . ALA A 1 145 ? -6.82 16.453 10.266 1 98.38 145 ALA A O 1
ATOM 1097 N N . GLY A 1 146 ? -7.824 15.586 12.094 1 98.62 146 GLY A N 1
ATOM 1098 C CA . GLY A 1 146 ? -6.734 14.727 12.531 1 98.62 146 GLY A CA 1
ATOM 1099 C C . GLY A 1 146 ? -7.164 13.289 12.758 1 98.62 146 GLY A C 1
ATOM 1100 O O . GLY A 1 146 ? -8.266 13.039 13.242 1 98.62 146 GLY A O 1
ATOM 1101 N N . PHE A 1 147 ? -6.289 12.367 12.43 1 98.56 147 PHE A N 1
ATOM 1102 C CA . PHE A 1 147 ? -6.531 10.938 12.586 1 98.56 147 PHE A CA 1
ATOM 1103 C C . PHE A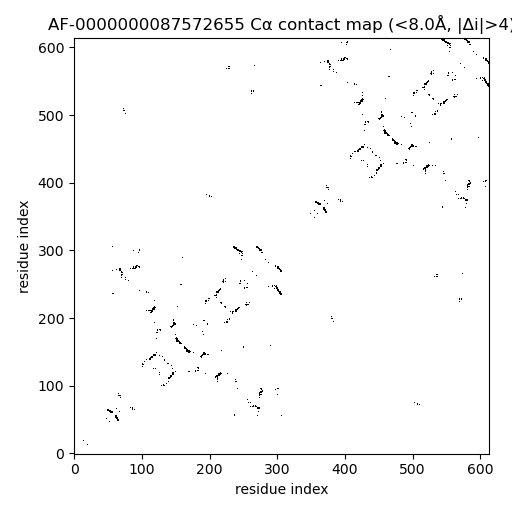 1 147 ? -5.434 10.289 13.422 1 98.56 147 PHE A C 1
ATOM 1105 O O . PHE A 1 147 ? -4.246 10.461 13.141 1 98.56 147 PHE A O 1
ATOM 1112 N N . ASP A 1 148 ? -5.824 9.578 14.438 1 98 148 ASP A N 1
ATOM 1113 C CA . ASP A 1 148 ? -4.879 8.875 15.297 1 98 148 ASP A CA 1
ATOM 1114 C C . ASP A 1 148 ? -5.574 7.773 16.094 1 98 148 ASP A C 1
ATOM 1116 O O . ASP A 1 148 ? -6.691 7.965 16.578 1 98 148 ASP A O 1
ATOM 1120 N N . SER A 1 149 ? -4.867 6.648 16.234 1 95.25 149 SER A N 1
ATOM 1121 C CA . SER A 1 149 ? -5.414 5.59 17.078 1 95.25 149 SER A CA 1
ATOM 1122 C C . SER A 1 149 ? -5.344 5.965 18.562 1 95.25 149 SER A C 1
ATOM 1124 O O . SER A 1 149 ? -6.133 5.477 19.359 1 95.25 149 SER A O 1
ATOM 1126 N N . PHE A 1 150 ? -4.336 6.77 18.859 1 95.31 150 PHE A N 1
ATOM 1127 C CA . PHE A 1 150 ? -3.973 7.141 20.219 1 95.31 150 PHE A CA 1
ATOM 1128 C C . PHE A 1 150 ? -3.582 5.91 21.031 1 95.31 150 PHE A C 1
ATOM 1130 O O . PHE A 1 150 ? -3.695 5.91 22.25 1 95.31 150 PHE A O 1
ATOM 1137 N N . GLU A 1 151 ? -3.256 4.82 20.328 1 92 151 GLU A N 1
ATOM 1138 C CA . GLU A 1 151 ? -2.762 3.574 20.906 1 92 151 GLU A CA 1
ATOM 1139 C C . GLU A 1 151 ? -1.297 3.34 20.547 1 92 151 GLU A C 1
ATOM 1141 O O . GLU A 1 151 ? -0.739 2.283 20.844 1 92 151 GLU A O 1
ATOM 1146 N N . GLY A 1 152 ? -0.748 4.348 19.859 1 88.19 152 GLY A N 1
ATOM 1147 C CA . GLY A 1 152 ? 0.647 4.254 19.453 1 88.19 152 GLY A CA 1
ATOM 1148 C C . GLY A 1 152 ? 0.842 3.529 18.141 1 88.19 152 GLY A C 1
ATOM 1149 O O . GLY A 1 152 ? -0.12 3.297 17.406 1 88.19 152 GLY A O 1
ATOM 1150 N N . LEU A 1 153 ? 2.07 3.217 17.781 1 81.81 153 LEU A N 1
ATOM 1151 C CA . LEU A 1 153 ? 2.412 2.582 16.5 1 81.81 153 LEU A CA 1
ATOM 1152 C C . LEU A 1 153 ? 1.769 1.204 16.391 1 81.81 153 LEU A C 1
ATOM 1154 O O . LEU A 1 153 ? 1.76 0.439 17.359 1 81.81 153 LEU A O 1
ATOM 1158 N N . PRO A 1 154 ? 1.3 0.854 15.227 1 80.06 154 PRO A N 1
ATOM 1159 C CA . PRO A 1 154 ? 0.677 -0.463 15.07 1 80.06 154 PRO A CA 1
ATOM 1160 C C . PRO A 1 154 ? 1.7 -1.594 14.984 1 80.06 154 PRO A C 1
ATOM 1162 O O . PRO A 1 154 ? 1.355 -2.76 15.195 1 80.06 154 PRO A O 1
ATOM 1165 N N . GLU A 1 155 ? 2.914 -1.287 14.586 1 79.44 155 GLU A N 1
ATOM 1166 C CA . GLU A 1 155 ? 4.008 -2.252 14.5 1 79.44 155 GLU A CA 1
ATOM 1167 C C . GLU A 1 155 ? 5.348 -1.597 14.812 1 79.44 155 GLU A C 1
ATOM 1169 O O . GLU A 1 155 ? 5.43 -0.375 14.961 1 79.44 155 GLU A O 1
ATOM 1174 N N . ASP A 1 156 ? 6.352 -2.443 14.93 1 75.69 156 ASP A N 1
ATOM 1175 C CA . ASP A 1 156 ? 7.68 -1.926 15.25 1 75.69 156 ASP A CA 1
ATOM 1176 C C . ASP A 1 156 ? 8.203 -1.03 14.125 1 75.69 156 ASP A C 1
ATOM 1178 O O . ASP A 1 156 ? 7.938 -1.276 12.953 1 75.69 156 ASP A O 1
ATOM 1182 N N . TRP A 1 157 ? 8.805 0.044 14.625 1 71.88 157 TRP A N 1
ATOM 1183 C CA . TRP A 1 157 ? 9.453 0.978 13.711 1 71.88 157 TRP A CA 1
ATOM 1184 C C . TRP A 1 157 ? 10.961 1.009 13.945 1 71.88 157 TRP A C 1
ATOM 1186 O O . TRP A 1 157 ? 11.414 1.104 15.086 1 71.88 157 TRP A O 1
ATOM 1196 N N . ILE A 1 158 ? 11.836 1.09 12.953 1 65.25 158 ILE A N 1
ATOM 1197 C CA . ILE A 1 158 ? 13.289 1.229 12.938 1 65.25 158 ILE A CA 1
ATOM 1198 C C . ILE A 1 158 ? 13.922 0.082 13.719 1 65.25 158 ILE A C 1
ATOM 1200 O O . ILE A 1 158 ? 13.797 0.017 14.945 1 65.25 158 ILE A O 1
ATOM 1204 N N . LYS A 1 159 ? 14.266 -1.084 12.898 1 56.16 159 LYS A N 1
ATOM 1205 C CA . LYS A 1 159 ? 15.055 -2.135 13.531 1 56.16 159 LYS A CA 1
ATOM 1206 C C . LYS A 1 159 ? 16.547 -1.779 13.539 1 56.16 159 LYS A C 1
ATOM 1208 O O . LYS A 1 159 ? 17.047 -1.201 12.578 1 56.16 159 LYS A O 1
ATOM 1213 N N . GLY A 1 160 ? 17.109 -1.792 14.75 1 49.75 160 GLY A N 1
ATOM 1214 C CA . GLY A 1 160 ? 18.547 -1.589 14.867 1 49.75 160 GLY A CA 1
ATOM 1215 C C . GLY A 1 160 ? 18.906 -0.325 15.625 1 49.75 160 GLY A C 1
ATOM 1216 O O . GLY A 1 160 ? 20.094 -0.05 15.852 1 49.75 160 GLY A O 1
ATOM 1217 N N . TRP A 1 161 ? 17.938 0.63 15.508 1 47.34 161 TRP A N 1
ATOM 1218 C CA . TRP A 1 161 ? 18.234 1.731 16.422 1 47.34 161 TRP A CA 1
ATOM 1219 C C . TRP A 1 161 ? 18.234 1.259 17.875 1 47.34 161 TRP A C 1
ATOM 1221 O O . TRP A 1 161 ? 17.531 0.305 18.219 1 47.34 161 TRP A O 1
ATOM 1231 N N . ILE A 1 162 ? 19.203 1.578 18.656 1 47.88 162 ILE A N 1
ATOM 1232 C CA . ILE A 1 162 ? 19.453 1.155 20.031 1 47.88 162 ILE A CA 1
ATOM 1233 C C . ILE A 1 162 ? 18.125 0.72 20.672 1 47.88 162 ILE A C 1
ATOM 1235 O O . ILE A 1 162 ? 18.031 -0.386 21.203 1 47.88 162 ILE A O 1
ATOM 1239 N N . LYS A 1 163 ? 17.203 1.524 20.859 1 53.28 163 LYS A N 1
ATOM 1240 C CA . LYS A 1 163 ? 16 1.097 21.578 1 53.28 163 LYS A CA 1
ATOM 1241 C C . LYS A 1 163 ? 14.836 0.906 20.625 1 53.28 163 LYS A C 1
ATOM 1243 O O . LYS A 1 163 ? 13.898 0.152 20.906 1 53.28 163 LYS A O 1
ATOM 1248 N N . GLY A 1 164 ? 14.977 1 19.234 1 61.62 164 GLY A N 1
ATOM 1249 C CA . GLY A 1 164 ? 13.891 0.929 18.266 1 61.62 164 GLY A CA 1
ATOM 1250 C C . GLY A 1 164 ? 12.547 1.307 18.844 1 61.62 164 GLY A C 1
ATOM 1251 O O . GLY A 1 164 ? 12.375 1.338 20.062 1 61.62 164 GLY A O 1
ATOM 1252 N N . PHE A 1 165 ? 11.625 1.872 18.031 1 73.88 165 PHE A N 1
ATOM 1253 C CA . PHE A 1 165 ? 10.266 2.17 18.484 1 73.88 165 PHE A CA 1
ATOM 1254 C C . PHE A 1 165 ? 9.359 0.963 18.297 1 73.88 165 PHE A C 1
ATOM 1256 O O . PHE A 1 165 ? 9.141 0.516 17.172 1 73.88 165 PHE A O 1
ATOM 1263 N N . LYS A 1 166 ? 8.945 0.448 19.391 1 77.19 166 LYS A N 1
ATOM 1264 C CA . LYS A 1 166 ? 8.094 -0.741 19.359 1 77.19 166 LYS A CA 1
ATOM 1265 C C . LYS A 1 166 ? 6.641 -0.371 19.094 1 77.19 166 LYS A C 1
ATOM 1267 O O . LYS A 1 166 ? 6.238 0.776 19.297 1 77.19 166 LYS A O 1
ATOM 1272 N N . ALA A 1 167 ? 5.941 -1.387 18.656 1 80.25 167 ALA A N 1
ATOM 1273 C CA . ALA A 1 167 ? 4.492 -1.21 18.594 1 80.25 167 ALA A CA 1
ATOM 1274 C C . ALA A 1 167 ? 3.943 -0.653 19.906 1 80.25 167 ALA A C 1
ATOM 1276 O O . ALA A 1 167 ? 4.363 -1.069 20.984 1 80.25 167 ALA A O 1
ATOM 1277 N N . GLY A 1 168 ? 3.035 0.394 19.734 1 83.06 168 GLY A N 1
ATOM 1278 C CA . GLY A 1 168 ? 2.451 1.014 20.922 1 83.06 168 GLY A CA 1
ATOM 1279 C C . GLY A 1 168 ? 3.16 2.289 21.328 1 83.06 168 GLY A C 1
ATOM 1280 O O . GLY A 1 168 ? 2.631 3.068 22.125 1 83.06 168 GLY A O 1
ATOM 1281 N N . HIS A 1 169 ? 4.344 2.48 20.797 1 78.69 169 HIS A N 1
ATOM 1282 C CA . HIS A 1 169 ? 5.043 3.725 21.078 1 78.69 169 HIS A CA 1
ATOM 1283 C C . HIS A 1 169 ? 4.219 4.938 20.656 1 78.69 169 HIS A C 1
ATOM 1285 O O . HIS A 1 169 ? 3.559 4.91 19.625 1 78.69 169 HIS A O 1
ATOM 1291 N N . PHE A 1 170 ? 4.188 6.008 21.547 1 80.94 170 PHE A N 1
ATOM 1292 C CA . PHE A 1 170 ? 3.432 7.246 21.391 1 80.94 170 PHE A CA 1
ATOM 1293 C C . PHE A 1 170 ? 2.006 7.07 21.906 1 80.94 170 PHE A C 1
ATOM 1295 O O . PHE A 1 170 ? 1.181 7.98 21.781 1 80.94 170 PHE A O 1
ATOM 1302 N N . GLY A 1 171 ? 1.668 5.93 22.344 1 82.25 171 GLY A N 1
ATOM 1303 C CA . GLY A 1 171 ? 0.359 5.68 22.922 1 82.25 171 GLY A CA 1
ATOM 1304 C C . GLY A 1 171 ? 0.42 5.316 24.406 1 82.25 171 GLY A C 1
ATOM 1305 O O . GLY A 1 171 ? -0.543 4.781 24.953 1 82.25 171 GLY A O 1
ATOM 1306 N N . GLU A 1 172 ? 1.476 5.527 24.984 1 82.06 172 GLU A N 1
ATOM 1307 C CA . GLU A 1 172 ? 1.726 5.074 26.344 1 82.06 172 GLU A CA 1
ATOM 1308 C C . GLU A 1 172 ? 0.936 5.902 27.359 1 82.06 172 GLU A C 1
ATOM 1310 O O . GLU A 1 172 ? 0.595 5.414 28.438 1 82.06 172 GLU A O 1
ATOM 1315 N N . GLN A 1 173 ? 0.709 7.133 27 1 84.31 173 GLN A N 1
ATOM 1316 C CA . GLN A 1 173 ? -0.002 8.023 27.906 1 84.31 173 GLN A CA 1
ATOM 1317 C C . GLN A 1 173 ? -1.476 7.645 28.016 1 84.31 173 GLN A C 1
ATOM 1319 O O . GLN A 1 173 ? -2.166 7.523 27 1 84.31 173 GLN A O 1
ATOM 1324 N N . LYS A 1 174 ? -1.872 7.527 29.25 1 85.81 174 LYS A N 1
ATOM 1325 C CA . LYS A 1 174 ? -3.279 7.227 29.5 1 85.81 174 LYS A CA 1
ATOM 1326 C C . LYS A 1 174 ? -4.168 8.406 29.109 1 85.81 174 LYS A C 1
ATOM 1328 O O . LYS A 1 174 ? -3.799 9.562 29.328 1 85.81 174 LYS A O 1
ATOM 1333 N N . ASP A 1 175 ? -5.219 8.273 28.484 1 91.75 175 ASP A N 1
ATOM 1334 C CA . ASP A 1 175 ? -6.242 9.258 28.156 1 91.75 175 ASP A CA 1
ATOM 1335 C C . ASP A 1 175 ? -5.715 10.281 27.141 1 91.75 175 ASP A C 1
ATOM 1337 O O . ASP A 1 175 ? -6.059 11.461 27.219 1 91.75 175 ASP A O 1
ATOM 1341 N N . LEU A 1 176 ? -4.785 9.93 26.406 1 94.06 176 LEU A N 1
ATOM 1342 C CA . LEU A 1 176 ? -4.16 10.812 25.438 1 94.06 176 LEU A CA 1
ATOM 1343 C C . LEU A 1 176 ? -5.211 11.477 24.547 1 94.06 176 LEU A C 1
ATOM 1345 O O . LEU A 1 176 ? -5.16 12.688 24.312 1 94.06 176 LEU A O 1
ATOM 1349 N N . PHE A 1 177 ? -6.18 10.789 24.156 1 95.88 177 PHE A N 1
ATOM 1350 C CA . PHE A 1 177 ? -7.219 11.328 23.281 1 95.88 177 PHE A CA 1
ATOM 1351 C C . PHE A 1 177 ? -7.949 12.477 23.969 1 95.88 177 PHE A C 1
ATOM 1353 O O . PHE A 1 177 ? -8.164 13.531 23.359 1 95.88 177 PHE A O 1
ATOM 1360 N N . THR A 1 178 ? -8.305 12.273 25.156 1 96.25 178 THR A N 1
ATOM 1361 C CA . THR A 1 178 ? -9.047 13.273 25.906 1 96.25 178 THR A CA 1
ATOM 1362 C C . THR A 1 178 ? -8.227 14.555 26.062 1 96.25 178 THR A C 1
ATOM 1364 O O . THR A 1 178 ? -8.75 15.656 25.906 1 96.25 178 THR A O 1
ATOM 1367 N N . MET A 1 179 ? -7.051 14.359 26.328 1 96 179 MET A N 1
ATOM 1368 C CA . MET A 1 179 ? -6.152 15.5 26.5 1 96 179 MET A CA 1
ATOM 1369 C C . MET A 1 179 ? -6.027 16.281 25.188 1 96 179 MET A C 1
ATOM 1371 O O . MET A 1 179 ? -6.086 17.516 25.203 1 96 179 MET A O 1
ATOM 1375 N N . VAL A 1 180 ? -5.895 15.586 24.094 1 97.38 180 VAL A N 1
ATOM 1376 C CA . VAL A 1 180 ? -5.723 16.234 22.797 1 97.38 180 VAL A CA 1
ATOM 1377 C C . VAL A 1 180 ? -7.023 16.906 22.391 1 97.38 180 VAL A C 1
ATOM 1379 O O . VAL A 1 180 ? -7.004 18.031 21.859 1 97.38 180 VAL A O 1
ATOM 1382 N N . ARG A 1 181 ? -8.102 16.281 22.609 1 97.12 181 ARG A N 1
ATOM 1383 C CA . ARG A 1 181 ? -9.391 16.875 22.281 1 97.12 181 ARG A CA 1
ATOM 1384 C C . ARG A 1 181 ? -9.594 18.203 23.016 1 97.12 181 ARG A C 1
ATOM 1386 O O . ARG A 1 181 ? -10.133 19.156 22.453 1 97.12 181 ARG A O 1
ATOM 1393 N N . LYS A 1 182 ? -9.203 18.234 24.234 1 96.81 182 LYS A N 1
ATOM 1394 C CA . LYS A 1 182 ? -9.328 19.453 25.031 1 96.81 182 LYS A CA 1
ATOM 1395 C C . LYS A 1 182 ? -8.422 20.547 24.5 1 96.81 182 LYS A C 1
ATOM 1397 O O . LYS A 1 182 ? -8.766 21.734 24.562 1 96.81 182 LYS A O 1
ATOM 1402 N N . ARG A 1 183 ? -7.371 20.172 23.953 1 96.38 183 ARG A N 1
ATOM 1403 C CA . ARG A 1 183 ? -6.383 21.109 23.438 1 96.38 183 ARG A CA 1
ATOM 1404 C C . ARG A 1 183 ? -6.863 21.75 22.141 1 96.38 183 ARG A C 1
ATOM 1406 O O . ARG A 1 183 ? -6.664 22.953 21.922 1 96.38 183 ARG A O 1
ATOM 1413 N N . LEU A 1 184 ? -7.488 20.984 21.344 1 97.56 184 LEU A N 1
ATOM 1414 C CA . LEU A 1 184 ? -7.809 21.406 19.984 1 97.56 184 LEU A CA 1
ATOM 1415 C C . LEU A 1 184 ? -9.156 22.125 19.938 1 97.56 184 LEU A C 1
ATOM 1417 O O . LEU A 1 184 ? -10.078 21.766 20.672 1 97.56 184 LEU A O 1
ATOM 1421 N N . SER A 1 185 ? -9.234 23.125 19.047 1 96.38 185 SER A N 1
ATOM 1422 C CA . SER A 1 185 ? -10.5 23.781 18.766 1 96.38 185 SER A CA 1
ATOM 1423 C C . SER A 1 185 ? -11.578 22.781 18.359 1 96.38 185 SER A C 1
ATOM 1425 O O . SER A 1 185 ? -11.297 21.812 17.672 1 96.38 185 SER A O 1
ATOM 1427 N N . ASP A 1 186 ? -12.836 23.094 18.672 1 95.75 186 ASP A N 1
ATOM 1428 C CA . ASP A 1 186 ? -13.977 22.266 18.281 1 95.75 186 ASP A CA 1
ATOM 1429 C C . ASP A 1 186 ? -14.172 22.266 16.766 1 95.75 186 ASP A C 1
ATOM 1431 O O . ASP A 1 186 ? -14.875 21.406 16.234 1 95.75 186 ASP A O 1
ATOM 1435 N N . GLU A 1 187 ? -13.57 23.172 16.094 1 95.31 187 GLU A N 1
ATOM 1436 C CA . GLU A 1 187 ? -13.68 23.266 14.648 1 95.31 187 GLU A CA 1
ATOM 1437 C C . GLU A 1 187 ? -12.859 22.172 13.969 1 95.31 187 GLU A C 1
ATOM 1439 O O . GLU A 1 187 ? -13.039 21.906 12.773 1 95.31 187 GLU A O 1
ATOM 1444 N N . ILE A 1 188 ? -11.961 21.562 14.672 1 97.62 188 ILE A N 1
ATOM 1445 C CA . ILE A 1 188 ? -11.117 20.5 14.141 1 97.62 188 ILE A CA 1
ATOM 1446 C C . ILE A 1 188 ? -11.797 19.156 14.359 1 97.62 188 ILE A C 1
ATOM 1448 O O . ILE A 1 188 ? -12.148 18.797 15.492 1 97.62 188 ILE A O 1
ATOM 1452 N N . GLU A 1 189 ? -11.992 18.438 13.352 1 98.25 189 GLU A N 1
ATOM 1453 C CA . GLU A 1 189 ? -12.484 17.078 13.492 1 98.25 189 GLU A CA 1
ATOM 1454 C C . GLU A 1 189 ? -11.359 16.125 13.914 1 98.25 189 GLU A C 1
ATOM 1456 O O . GLU A 1 189 ? -10.344 16.016 13.227 1 98.25 189 GLU A O 1
ATOM 1461 N N . LEU A 1 190 ? -11.578 15.492 15.078 1 98.38 190 LEU A N 1
ATOM 1462 C CA . LEU A 1 190 ? -10.594 14.539 15.562 1 98.38 190 LEU A CA 1
ATOM 1463 C C . LEU A 1 190 ? -11.148 13.117 15.516 1 98.38 190 LEU A C 1
ATOM 1465 O O . LEU A 1 190 ? -12.141 12.812 16.172 1 98.38 190 LEU A O 1
ATOM 1469 N N . HIS A 1 191 ? -10.5 12.266 14.789 1 98.25 191 HIS A N 1
ATOM 1470 C CA . HIS A 1 191 ? -10.961 10.898 14.586 1 98.25 191 HIS A CA 1
ATOM 1471 C C . HIS A 1 191 ? -10.07 9.906 15.328 1 98.25 191 HIS A C 1
ATOM 1473 O O . HIS A 1 191 ? -8.938 9.664 14.914 1 98.25 191 HIS A O 1
ATOM 1479 N N . LYS A 1 192 ? -10.625 9.336 16.375 1 97.69 192 LYS A N 1
ATOM 1480 C CA . LYS A 1 192 ? -9.914 8.32 17.156 1 97.69 192 LYS A CA 1
ATOM 1481 C C . LYS A 1 192 ? -10.094 6.934 16.562 1 97.69 192 LYS A C 1
ATOM 1483 O O . LYS A 1 192 ? -11.227 6.461 16.406 1 97.69 192 LYS A O 1
ATOM 1488 N N . GLY A 1 193 ? -9.023 6.277 16.234 1 96.88 193 GLY A N 1
ATOM 1489 C CA . GLY A 1 193 ? -9.023 4.949 15.648 1 96.88 193 GLY A CA 1
ATOM 1490 C C . GLY A 1 193 ? -7.949 4.766 14.594 1 96.88 193 GLY A C 1
ATOM 1491 O O . GLY A 1 193 ? -7.289 5.727 14.195 1 96.88 193 GLY A O 1
ATOM 1492 N N . TRP A 1 194 ? -7.789 3.535 14.203 1 95.81 194 TRP A N 1
ATOM 1493 C CA . TRP A 1 194 ? -6.832 3.248 13.133 1 95.81 194 TRP A CA 1
ATOM 1494 C C . TRP A 1 194 ? -7.281 3.869 11.82 1 95.81 194 TRP A C 1
ATOM 1496 O O . TRP A 1 194 ? -8.477 4.043 11.586 1 95.81 194 TRP A O 1
ATOM 1506 N N . PHE A 1 195 ? -6.395 4.199 10.93 1 97.56 195 PHE A N 1
ATOM 1507 C CA . PHE A 1 195 ? -6.664 4.941 9.703 1 97.56 195 PHE A CA 1
ATOM 1508 C C . PHE A 1 195 ? -7.691 4.211 8.844 1 97.56 195 PHE A C 1
ATOM 1510 O O . PHE A 1 195 ? -8.656 4.82 8.375 1 97.56 195 PHE A O 1
ATOM 1517 N N . GLN A 1 196 ? -7.523 2.902 8.703 1 94.88 196 GLN A N 1
ATOM 1518 C CA . GLN A 1 196 ? -8.406 2.129 7.832 1 94.88 196 GLN A CA 1
ATOM 1519 C C . GLN A 1 196 ? -9.828 2.109 8.375 1 94.88 196 GLN A C 1
ATOM 1521 O O . GLN A 1 196 ? -10.781 1.878 7.629 1 94.88 196 GLN A O 1
ATOM 1526 N N . ASP A 1 197 ? -9.953 2.404 9.656 1 95.19 197 ASP A N 1
ATOM 1527 C CA . ASP A 1 197 ? -11.266 2.309 10.297 1 95.19 197 ASP A CA 1
ATOM 1528 C C . ASP A 1 197 ? -11.961 3.666 10.328 1 95.19 197 ASP A C 1
ATOM 1530 O O . ASP A 1 197 ? -13.172 3.742 10.531 1 95.19 197 ASP A O 1
ATOM 1534 N N . THR A 1 198 ? -11.234 4.777 10.086 1 97.38 198 THR A N 1
ATOM 1535 C CA . THR A 1 198 ? -11.82 6.086 10.344 1 97.38 198 THR A CA 1
ATOM 1536 C C . THR A 1 198 ? -11.906 6.902 9.062 1 97.38 198 THR A C 1
ATOM 1538 O O . THR A 1 198 ? -12.828 7.711 8.891 1 97.38 198 THR A O 1
ATOM 1541 N N . ILE A 1 199 ? -11.047 6.695 8.109 1 97.56 199 ILE A N 1
ATOM 1542 C CA . ILE A 1 199 ? -10.961 7.531 6.914 1 97.56 199 ILE A CA 1
ATOM 1543 C C . ILE A 1 199 ? -12.242 7.387 6.094 1 97.56 199 ILE A C 1
ATOM 1545 O O . ILE A 1 199 ? -12.805 8.383 5.633 1 97.56 199 ILE A O 1
ATOM 1549 N N . PRO A 1 200 ? -12.766 6.129 5.914 1 95.81 200 PRO A N 1
ATOM 1550 C CA . PRO A 1 200 ? -13.977 5.992 5.094 1 95.81 200 PRO A CA 1
ATOM 1551 C C . PRO A 1 200 ? -15.148 6.809 5.629 1 95.81 200 PRO A C 1
ATOM 1553 O O . PRO A 1 200 ? -15.883 7.422 4.852 1 95.81 200 PRO A O 1
ATOM 1556 N N . ALA A 1 201 ? -15.281 6.824 6.926 1 96.12 201 ALA A N 1
ATOM 1557 C CA . ALA A 1 201 ? -16.359 7.613 7.52 1 96.12 201 ALA A CA 1
ATOM 1558 C C . ALA A 1 201 ? -16.172 9.102 7.238 1 96.12 201 ALA A C 1
ATOM 1560 O O . ALA A 1 201 ? -17.141 9.812 6.949 1 96.12 201 ALA A O 1
ATOM 1561 N N . PHE A 1 202 ? -15 9.547 7.375 1 97.69 202 PHE A N 1
ATOM 1562 C CA . PHE A 1 202 ? -14.688 10.938 7.078 1 97.69 202 PHE A CA 1
ATOM 1563 C C . PHE A 1 202 ? -15.023 11.273 5.629 1 97.69 202 PHE A C 1
ATOM 1565 O O . PHE A 1 202 ? -15.641 12.305 5.352 1 97.69 202 PHE A O 1
ATOM 1572 N N . LEU A 1 203 ? -14.617 10.414 4.668 1 95.94 203 LEU A N 1
ATOM 1573 C CA . LEU A 1 203 ? -14.859 10.648 3.25 1 95.94 203 LEU A CA 1
ATOM 1574 C C . LEU A 1 203 ? -16.359 10.641 2.947 1 95.94 203 LEU A C 1
ATOM 1576 O O . LEU A 1 203 ? -16.828 11.375 2.072 1 95.94 203 LEU A O 1
ATOM 1580 N N . THR A 1 204 ? -17.062 9.805 3.688 1 95.5 204 THR A N 1
ATOM 1581 C CA . THR A 1 204 ? -18.516 9.773 3.537 1 95.5 204 THR A CA 1
ATOM 1582 C C . THR A 1 204 ? -19.141 11.086 4.008 1 95.5 204 THR A C 1
ATOM 1584 O O . THR A 1 204 ? -20.062 11.602 3.375 1 95.5 204 THR A O 1
ATOM 1587 N N . ALA A 1 205 ? -18.625 11.594 5.051 1 96.94 205 ALA A N 1
ATOM 1588 C CA . ALA A 1 205 ? -19.156 12.828 5.641 1 96.94 205 ALA A CA 1
ATOM 1589 C C . ALA A 1 205 ? -18.781 14.039 4.801 1 96.94 205 ALA A C 1
ATOM 1591 O O . ALA A 1 205 ? -19.422 15.094 4.906 1 96.94 205 ALA A O 1
ATOM 1592 N N . HIS A 1 206 ? -17.75 13.977 4.008 1 96.12 206 HIS A N 1
ATOM 1593 C CA . HIS A 1 206 ? -17.266 15.078 3.176 1 96.12 206 HIS A CA 1
ATOM 1594 C C . HIS A 1 206 ? -17.219 14.672 1.706 1 96.12 206 HIS A C 1
ATOM 1596 O O . HIS A 1 206 ? -16.156 14.656 1.099 1 96.12 206 HIS A O 1
ATOM 1602 N N . PRO A 1 207 ? -18.406 14.555 1.194 1 92.31 207 PRO A N 1
ATOM 1603 C CA . PRO A 1 207 ? -18.453 14.062 -0.185 1 92.31 207 PRO A CA 1
ATOM 1604 C C . PRO A 1 207 ? -17.844 15.055 -1.181 1 92.31 207 PRO A C 1
ATOM 1606 O O . PRO A 1 207 ? -18.062 16.266 -1.06 1 92.31 207 PRO A O 1
ATOM 1609 N N . GLU A 1 208 ? -16.938 14.734 -2.002 1 89.62 208 GLU A N 1
ATOM 1610 C CA . GLU A 1 208 ? -16.406 15.461 -3.15 1 89.62 208 GLU A CA 1
ATOM 1611 C C . GLU A 1 208 ? -15.359 16.484 -2.717 1 89.62 208 GLU A C 1
ATOM 1613 O O . GLU A 1 208 ? -14.789 17.188 -3.551 1 89.62 208 GLU A O 1
ATOM 1618 N N . GLU A 1 209 ? -15.195 16.734 -1.367 1 95.12 209 GLU A N 1
ATOM 1619 C CA . GLU A 1 209 ? -14.164 17.656 -0.927 1 95.12 209 GLU A CA 1
ATOM 1620 C C . GLU A 1 209 ? -12.766 17.141 -1.285 1 95.12 209 GLU A C 1
ATOM 1622 O O . GLU A 1 209 ? -12.383 16.047 -0.877 1 95.12 209 GLU A O 1
ATOM 1627 N N . PRO A 1 210 ? -12.031 17.906 -2.053 1 96.06 210 PRO A N 1
ATOM 1628 C CA . PRO A 1 210 ? -10.672 17.5 -2.393 1 96.06 210 PRO A CA 1
ATOM 1629 C C . PRO A 1 210 ? -9.68 17.734 -1.252 1 96.06 210 PRO A C 1
ATOM 1631 O O . PRO A 1 210 ? -10.016 18.406 -0.27 1 96.06 210 PRO A O 1
ATOM 1634 N N . ALA A 1 211 ? -8.539 17.125 -1.381 1 96.69 211 ALA A N 1
ATOM 1635 C CA . ALA A 1 211 ? -7.48 17.328 -0.398 1 96.69 211 ALA A CA 1
ATOM 1636 C C . ALA A 1 211 ? -6.629 18.547 -0.765 1 96.69 211 ALA A C 1
ATOM 1638 O O . ALA A 1 211 ? -6.059 18.594 -1.857 1 96.69 211 ALA A O 1
ATOM 1639 N N . ALA A 1 212 ? -6.621 19.484 0.115 1 94.06 212 ALA A N 1
ATOM 1640 C CA . ALA A 1 212 ? -5.676 20.594 -0.065 1 94.06 212 ALA A CA 1
ATOM 1641 C C . ALA A 1 212 ? -4.301 20.234 0.484 1 94.06 212 ALA A C 1
ATOM 1643 O O . ALA A 1 212 ? -3.285 20.438 -0.183 1 94.06 212 ALA A O 1
ATOM 1644 N N . VAL A 1 213 ? -4.312 19.656 1.706 1 94.88 213 VAL A N 1
ATOM 1645 C CA . VAL A 1 213 ? -3.068 19.266 2.361 1 94.88 213 VAL A CA 1
ATOM 1646 C C . VAL A 1 213 ? -3.246 17.906 3.033 1 94.88 213 VAL A C 1
ATOM 1648 O O . VAL A 1 213 ? -4.223 17.688 3.754 1 94.88 213 VAL A O 1
ATOM 1651 N N . VAL A 1 214 ? -2.371 17.031 2.754 1 97.69 214 VAL A N 1
ATOM 1652 C CA . VAL A 1 214 ? -2.275 15.75 3.438 1 97.69 214 VAL A CA 1
ATOM 1653 C C . VAL A 1 214 ? -0.942 15.656 4.176 1 97.69 214 VAL A C 1
ATOM 1655 O O . VAL A 1 214 ? 0.119 15.602 3.549 1 97.69 214 VAL A O 1
ATOM 1658 N N . HIS A 1 215 ? -1.013 15.703 5.477 1 97.44 215 HIS A N 1
ATOM 1659 C CA . HIS A 1 215 ? 0.157 15.594 6.34 1 97.44 215 HIS A CA 1
ATOM 1660 C C . HIS A 1 215 ? 0.303 14.18 6.895 1 97.44 215 HIS A C 1
ATOM 1662 O O . HIS A 1 215 ? -0.471 13.766 7.762 1 97.44 215 HIS A O 1
ATOM 1668 N N . LEU A 1 216 ? 1.276 13.453 6.383 1 98.25 216 LEU A N 1
ATOM 1669 C CA . LEU A 1 216 ? 1.535 12.078 6.801 1 98.25 216 LEU A CA 1
ATOM 1670 C C . LEU A 1 216 ? 2.604 12.031 7.887 1 98.25 216 LEU A C 1
ATOM 1672 O O . LEU A 1 216 ? 3.787 12.242 7.609 1 98.25 216 LEU A O 1
ATOM 1676 N N . ASP A 1 217 ? 2.191 11.695 9.086 1 96.44 217 ASP A N 1
ATOM 1677 C CA . ASP A 1 217 ? 3.055 11.664 10.266 1 96.44 217 ASP A CA 1
ATOM 1678 C C . ASP A 1 217 ? 2.869 10.367 11.047 1 96.44 217 ASP A C 1
ATOM 1680 O O . ASP A 1 217 ? 2.721 10.391 12.273 1 96.44 217 ASP A O 1
ATOM 1684 N N . GLY A 1 218 ? 2.797 9.266 10.289 1 93.94 218 GLY A N 1
ATOM 1685 C CA . GLY A 1 218 ? 2.586 7.965 10.898 1 93.94 218 GLY A CA 1
ATOM 1686 C C . GLY A 1 218 ? 3.84 7.113 10.938 1 93.94 218 GLY A C 1
ATOM 1687 O O . GLY A 1 218 ? 3.811 5.977 11.414 1 93.94 218 GLY A O 1
ATOM 1688 N N . ASP A 1 219 ? 4.93 7.504 10.32 1 89.94 219 ASP A N 1
ATOM 1689 C CA . ASP A 1 219 ? 6.281 6.973 10.477 1 89.94 219 ASP A CA 1
ATOM 1690 C C . ASP A 1 219 ? 6.48 5.723 9.617 1 89.94 219 ASP A C 1
ATOM 1692 O O . ASP A 1 219 ? 7.57 5.492 9.094 1 89.94 219 ASP A O 1
ATOM 1696 N N . LEU A 1 220 ? 5.406 4.914 9.438 1 93.5 220 LEU A N 1
ATOM 1697 C CA . LEU A 1 220 ? 5.543 3.547 8.945 1 93.5 220 LEU A CA 1
ATOM 1698 C C . LEU A 1 220 ? 5.035 3.43 7.512 1 93.5 220 LEU A C 1
ATOM 1700 O O . LEU A 1 220 ? 4.25 4.262 7.055 1 93.5 220 LEU A O 1
ATOM 1704 N N . PHE A 1 221 ? 5.422 2.291 6.879 1 96.25 221 PHE A N 1
ATOM 1705 C CA . PHE A 1 221 ? 4.938 1.916 5.555 1 96.25 221 PHE A CA 1
ATOM 1706 C C . PHE A 1 221 ? 3.416 1.826 5.543 1 96.25 221 PHE A C 1
ATOM 1708 O O . PHE A 1 221 ? 2.758 2.475 4.727 1 96.25 221 PHE A O 1
ATOM 1715 N N . VAL A 1 222 ? 2.85 1.091 6.418 1 95.88 222 VAL A N 1
ATOM 1716 C CA . VAL A 1 222 ? 1.41 0.856 6.465 1 95.88 222 VAL A CA 1
ATOM 1717 C C . VAL A 1 222 ? 0.682 2.166 6.762 1 95.88 222 VAL A C 1
ATOM 1719 O O . VAL A 1 222 ? -0.372 2.441 6.184 1 95.88 222 VAL A O 1
ATOM 1722 N N . SER A 1 223 ? 1.266 3.01 7.578 1 96.38 223 SER A N 1
ATOM 1723 C CA . SER A 1 223 ? 0.642 4.254 8.016 1 96.38 223 SER A CA 1
ATOM 1724 C C . SER A 1 223 ? 0.583 5.27 6.879 1 96.38 223 SER A C 1
ATOM 1726 O O . SER A 1 223 ? -0.293 6.137 6.859 1 96.38 223 SER A O 1
ATOM 1728 N N . ALA A 1 224 ? 1.503 5.188 5.957 1 98.06 224 ALA A N 1
ATOM 1729 C CA . ALA A 1 224 ? 1.473 6.074 4.801 1 98.06 224 ALA A CA 1
ATOM 1730 C C . ALA A 1 224 ? 0.621 5.484 3.68 1 98.06 224 ALA A C 1
ATOM 1732 O O . ALA A 1 224 ? -0.083 6.215 2.977 1 98.06 224 ALA A O 1
ATOM 1733 N N . THR A 1 225 ? 0.657 4.152 3.535 1 98.5 225 THR A N 1
ATOM 1734 C CA . THR A 1 225 ? -0.013 3.479 2.43 1 98.5 225 THR A CA 1
ATOM 1735 C C . THR A 1 225 ? -1.527 3.625 2.545 1 98.5 225 THR A C 1
ATOM 1737 O O . THR A 1 225 ? -2.209 3.895 1.553 1 98.5 225 THR A O 1
ATOM 1740 N N . ILE A 1 226 ? -2.068 3.498 3.717 1 98.19 226 ILE A N 1
ATOM 1741 C CA . ILE A 1 226 ? -3.512 3.502 3.922 1 98.19 226 ILE A CA 1
ATOM 1742 C C . ILE A 1 226 ? -4.09 4.852 3.506 1 98.19 226 ILE A C 1
ATOM 1744 O O . ILE A 1 226 ? -4.961 4.918 2.637 1 98.19 226 ILE A O 1
ATOM 1748 N N . PRO A 1 227 ? -3.568 5.957 4.035 1 98.5 227 PRO A N 1
ATOM 1749 C CA . PRO A 1 227 ? -4.16 7.234 3.625 1 98.5 227 PRO A CA 1
ATOM 1750 C C . PRO A 1 227 ? -3.93 7.543 2.148 1 98.5 227 PRO A C 1
ATOM 1752 O O . PRO A 1 227 ? -4.82 8.07 1.478 1 98.5 227 PRO A O 1
ATOM 1755 N N . LEU A 1 228 ? -2.746 7.234 1.59 1 98.38 228 LEU A N 1
ATOM 1756 C CA . LEU A 1 228 ? -2.486 7.52 0.183 1 98.38 228 LEU A CA 1
ATOM 1757 C C . LEU A 1 228 ? -3.471 6.777 -0.713 1 98.38 228 LEU A C 1
ATOM 1759 O O . LEU A 1 228 ? -4 7.348 -1.67 1 98.38 228 LEU A O 1
ATOM 1763 N N . SER A 1 229 ? -3.734 5.574 -0.362 1 97.56 229 SER A N 1
ATOM 1764 C CA . SER A 1 229 ? -4.625 4.762 -1.188 1 97.56 229 SER A CA 1
ATOM 1765 C C . SER A 1 229 ? -6.082 5.172 -0.999 1 97.56 229 SER A C 1
ATOM 1767 O O . SER A 1 229 ? -6.82 5.324 -1.974 1 97.56 229 SER A O 1
ATOM 1769 N N . THR A 1 230 ? -6.5 5.395 0.203 1 97.12 230 THR A N 1
ATOM 1770 C CA . THR A 1 230 ? -7.902 5.672 0.49 1 97.12 230 THR A CA 1
ATOM 1771 C C . THR A 1 230 ? -8.281 7.082 0.045 1 97.12 230 THR A C 1
ATOM 1773 O O . THR A 1 230 ? -9.422 7.336 -0.339 1 97.12 230 THR A O 1
ATOM 1776 N N . LEU A 1 231 ? -7.312 8.008 0.012 1 97.31 231 LEU A N 1
ATOM 1777 C CA . LEU A 1 231 ? -7.582 9.398 -0.35 1 97.31 231 LEU A CA 1
ATOM 1778 C C . LEU A 1 231 ? -7.258 9.648 -1.818 1 97.31 231 LEU A C 1
ATOM 1780 O O . LEU A 1 231 ? -7.312 10.789 -2.283 1 97.31 231 LEU A O 1
ATOM 1784 N N . ASP A 1 232 ? -6.852 8.609 -2.484 1 96.69 232 ASP A N 1
ATOM 1785 C CA . ASP A 1 232 ? -6.285 8.781 -3.82 1 96.69 232 ASP A CA 1
ATOM 1786 C C . ASP A 1 232 ? -7.168 9.68 -4.68 1 96.69 232 ASP A C 1
ATOM 1788 O O . ASP A 1 232 ? -6.68 10.617 -5.309 1 96.69 232 ASP A O 1
ATOM 1792 N N . GLU A 1 233 ? -8.477 9.492 -4.684 1 94.06 233 GLU A N 1
ATOM 1793 C CA . GLU A 1 233 ? -9.398 10.25 -5.523 1 94.06 233 GLU A CA 1
ATOM 1794 C C . GLU A 1 233 ? -9.484 11.711 -5.074 1 94.06 233 GLU A C 1
ATOM 1796 O O . GLU A 1 233 ? -9.867 12.586 -5.855 1 94.06 233 GLU A O 1
ATOM 1801 N N . ARG A 1 234 ? -9.141 11.914 -3.844 1 96.38 234 ARG A N 1
ATOM 1802 C CA . ARG A 1 234 ? -9.234 13.258 -3.285 1 96.38 234 ARG A CA 1
ATOM 1803 C C . ARG A 1 234 ? -7.922 14.016 -3.443 1 96.38 234 ARG A C 1
ATOM 1805 O O . ARG A 1 234 ? -7.871 15.234 -3.271 1 96.38 234 ARG A O 1
ATOM 1812 N N . ILE A 1 235 ? -6.871 13.297 -3.721 1 96.75 235 ILE A N 1
ATOM 1813 C CA . ILE A 1 235 ? -5.59 13.914 -4.047 1 96.75 235 ILE A CA 1
ATOM 1814 C C . ILE A 1 235 ? -5.59 14.359 -5.508 1 96.75 235 ILE A C 1
ATOM 1816 O O . ILE A 1 235 ? -5.562 13.531 -6.418 1 96.75 235 ILE A O 1
ATOM 1820 N N . VAL A 1 236 ? -5.609 15.648 -5.672 1 94.56 236 VAL A N 1
ATOM 1821 C CA . VAL A 1 236 ? -5.816 16.25 -6.992 1 94.56 236 VAL A CA 1
ATOM 1822 C C . VAL A 1 236 ? -4.668 17.203 -7.312 1 94.56 236 VAL A C 1
ATOM 1824 O O . VAL A 1 236 ? -3.865 17.531 -6.434 1 94.56 236 VAL A O 1
ATOM 1827 N N . PRO A 1 237 ? -4.539 17.594 -8.594 1 93.44 237 PRO A N 1
ATOM 1828 C CA . PRO A 1 237 ? -3.543 18.625 -8.875 1 93.44 237 PRO A CA 1
ATOM 1829 C C . PRO A 1 237 ? -3.688 19.844 -7.965 1 93.44 237 PRO A C 1
ATOM 1831 O O . PRO A 1 237 ? -4.789 20.375 -7.809 1 93.44 237 PRO A O 1
ATOM 1834 N N . GLY A 1 238 ? -2.635 20.188 -7.332 1 92.12 238 GLY A N 1
ATOM 1835 C CA . GLY A 1 238 ? -2.635 21.281 -6.367 1 92.12 238 GLY A CA 1
ATOM 1836 C C . GLY A 1 238 ? -2.496 20.797 -4.934 1 92.12 238 GLY A C 1
ATOM 1837 O O . GLY A 1 238 ? -2.135 21.578 -4.047 1 92.12 238 GLY A O 1
ATOM 1838 N N . THR A 1 239 ? -2.807 19.516 -4.695 1 94.94 239 THR A N 1
ATOM 1839 C CA . THR A 1 239 ? -2.719 18.953 -3.35 1 94.94 239 THR A CA 1
ATOM 1840 C C . THR A 1 239 ? -1.277 18.984 -2.85 1 94.94 239 THR A C 1
ATOM 1842 O O . THR A 1 239 ? -0.35 18.672 -3.598 1 94.94 239 THR A O 1
ATOM 1845 N N . HIS A 1 240 ? -1.124 19.375 -1.597 1 94.5 240 HIS A N 1
ATOM 1846 C CA . HIS A 1 240 ? 0.176 19.328 -0.938 1 94.5 240 HIS A CA 1
ATOM 1847 C C . HIS A 1 240 ? 0.304 18.062 -0.081 1 94.5 240 HIS A C 1
ATOM 1849 O O . HIS A 1 240 ? -0.575 17.766 0.732 1 94.5 240 HIS A O 1
ATOM 1855 N N . LEU A 1 241 ? 1.367 17.344 -0.305 1 96.94 241 LEU A N 1
ATOM 1856 C CA . LEU A 1 241 ? 1.714 16.156 0.479 1 96.94 241 LEU A CA 1
ATOM 1857 C C . LEU A 1 241 ? 2.939 16.422 1.347 1 96.94 241 LEU A C 1
ATOM 1859 O O . LEU A 1 241 ? 4.008 16.766 0.833 1 96.94 241 LEU A O 1
ATOM 1863 N N . ILE A 1 242 ? 2.799 16.281 2.643 1 96.44 242 ILE A N 1
ATOM 1864 C CA . ILE A 1 242 ? 3.914 16.438 3.572 1 96.44 242 ILE A CA 1
ATOM 1865 C C . ILE A 1 242 ? 4.172 15.109 4.285 1 96.44 242 ILE A C 1
ATOM 1867 O O . ILE A 1 242 ? 3.262 14.531 4.891 1 96.44 242 ILE A O 1
ATOM 1871 N N . PHE A 1 243 ? 5.355 14.633 4.164 1 97.38 243 PHE A N 1
ATOM 1872 C CA . PHE A 1 243 ? 5.812 13.469 4.906 1 97.38 243 PHE A CA 1
ATOM 1873 C C . PHE A 1 243 ? 6.762 13.875 6.023 1 97.38 243 PHE A C 1
ATOM 1875 O O . PHE A 1 243 ? 7.781 14.523 5.777 1 97.38 243 PHE A O 1
ATOM 1882 N N . ASP A 1 244 ? 6.531 13.445 7.195 1 94.62 244 ASP A N 1
ATOM 1883 C CA . ASP A 1 244 ? 7.363 13.852 8.32 1 94.62 244 ASP A CA 1
ATOM 1884 C C . ASP A 1 244 ? 8.609 12.984 8.43 1 94.62 244 ASP A C 1
ATOM 1886 O O . ASP A 1 244 ? 9.641 13.422 8.953 1 94.62 244 ASP A O 1
ATOM 1890 N N . GLU A 1 245 ? 8.539 11.719 8.031 1 91.62 245 GLU A N 1
ATOM 1891 C CA . GLU A 1 245 ? 9.664 10.797 8.102 1 91.62 245 GLU A CA 1
ATOM 1892 C C . GLU A 1 245 ? 9.891 10.094 6.758 1 91.62 245 GLU A C 1
ATOM 1894 O O . GLU A 1 245 ? 9.898 8.867 6.688 1 91.62 245 GLU A O 1
ATOM 1899 N N . LEU A 1 246 ? 10.219 10.867 5.781 1 94.88 246 LEU A N 1
ATOM 1900 C CA . LEU A 1 246 ? 10.328 10.273 4.453 1 94.88 246 LEU A CA 1
ATOM 1901 C C . LEU A 1 246 ? 11.734 9.758 4.199 1 94.88 246 LEU A C 1
ATOM 1903 O O . LEU A 1 246 ? 11.922 8.703 3.588 1 94.88 246 LEU A O 1
ATOM 1907 N N . ILE A 1 247 ? 12.734 10.539 4.668 1 90.88 247 ILE A N 1
ATOM 1908 C CA . ILE A 1 247 ? 14.102 10.227 4.266 1 90.88 247 ILE A CA 1
ATOM 1909 C C . ILE A 1 247 ? 15.047 10.406 5.453 1 90.88 247 ILE A C 1
ATOM 1911 O O . ILE A 1 247 ? 14.648 10.945 6.492 1 90.88 247 ILE A O 1
ATOM 1915 N N . LEU A 1 248 ? 16.281 9.828 5.312 1 85.12 248 LEU A N 1
ATOM 1916 C CA . LEU A 1 248 ? 17.469 10.164 6.109 1 85.12 248 LEU A CA 1
ATOM 1917 C C . LEU A 1 248 ? 17.312 9.648 7.539 1 85.12 248 LEU A C 1
ATOM 1919 O O . LEU A 1 248 ? 17.688 10.344 8.492 1 85.12 248 LEU A O 1
ATOM 1923 N N . PHE A 1 249 ? 16.703 8.555 7.738 1 83.75 249 PHE A N 1
ATOM 1924 C CA . PHE A 1 249 ? 16.766 7.785 8.977 1 83.75 249 PHE A CA 1
ATOM 1925 C C . PHE A 1 249 ? 17 6.309 8.68 1 83.75 249 PHE A C 1
ATOM 1927 O O . PHE A 1 249 ? 16.781 5.855 7.555 1 83.75 249 PHE A O 1
ATOM 1934 N N . PRO A 1 250 ? 17.547 5.633 9.594 1 81.94 250 PRO A N 1
ATOM 1935 C CA . PRO A 1 250 ? 17.875 4.238 9.305 1 81.94 250 PRO A CA 1
ATOM 1936 C C . PRO A 1 250 ? 16.656 3.434 8.828 1 81.94 250 PRO A C 1
ATOM 1938 O O . PRO A 1 250 ? 15.633 3.393 9.508 1 81.94 250 PRO A O 1
ATOM 1941 N N . GLY A 1 251 ? 16.766 2.895 7.613 1 85.56 251 GLY A N 1
ATOM 1942 C CA . GLY A 1 251 ? 15.734 2.016 7.094 1 85.56 251 GLY A CA 1
ATOM 1943 C C . GLY A 1 251 ? 14.602 2.766 6.418 1 85.56 251 GLY A C 1
ATOM 1944 O O . GLY A 1 251 ? 13.57 2.178 6.086 1 85.56 251 GLY A O 1
ATOM 1945 N N . TYR A 1 252 ? 14.812 4.055 6.18 1 88.88 252 TYR A N 1
ATOM 1946 C CA . TYR A 1 252 ? 13.727 4.867 5.637 1 88.88 252 TYR A CA 1
ATOM 1947 C C . TYR A 1 252 ? 13.258 4.324 4.293 1 88.88 252 TYR A C 1
ATOM 1949 O O . TYR A 1 252 ? 12.094 4.492 3.922 1 88.88 252 TYR A O 1
ATOM 1957 N N . GLN A 1 253 ? 14.07 3.533 3.629 1 92.69 253 GLN A N 1
ATOM 1958 C CA . GLN A 1 253 ? 13.75 3.002 2.309 1 92.69 253 GLN A CA 1
ATOM 1959 C C . GLN A 1 253 ? 12.578 2.025 2.379 1 92.69 253 GLN A C 1
ATOM 1961 O O . GLN A 1 253 ? 11.938 1.738 1.363 1 92.69 253 GLN A O 1
ATOM 1966 N N . LYS A 1 254 ? 12.242 1.601 3.553 1 92.5 254 LYS A N 1
ATOM 1967 C CA . LYS A 1 254 ? 11.227 0.561 3.721 1 92.5 254 LYS A CA 1
ATOM 1968 C C . LYS A 1 254 ? 9.922 1.146 4.242 1 92.5 254 LYS A C 1
ATOM 1970 O O . LYS A 1 254 ? 8.969 0.411 4.504 1 92.5 254 LYS A O 1
ATOM 1975 N N . HIS A 1 255 ? 9.852 2.414 4.379 1 93.88 255 HIS A N 1
ATOM 1976 C CA . HIS A 1 255 ? 8.711 3.006 5.066 1 93.88 255 HIS A CA 1
ATOM 1977 C C . HIS A 1 255 ? 7.973 3.99 4.16 1 93.88 255 HIS A C 1
ATOM 1979 O O . HIS A 1 255 ? 7.492 3.615 3.09 1 93.88 255 HIS A O 1
ATOM 1985 N N . GLU A 1 256 ? 7.902 5.238 4.496 1 96.94 256 GLU A N 1
ATOM 1986 C CA . GLU A 1 256 ? 7.016 6.176 3.812 1 96.94 256 GLU A CA 1
ATOM 1987 C C . GLU A 1 256 ? 7.438 6.375 2.359 1 96.94 256 GLU A C 1
ATOM 1989 O O . GLU A 1 256 ? 6.594 6.531 1.477 1 96.94 256 GLU A O 1
ATOM 1994 N N . ILE A 1 257 ? 8.727 6.383 2.096 1 97.25 257 ILE A N 1
ATOM 1995 C CA . ILE A 1 257 ? 9.172 6.664 0.736 1 97.25 257 ILE A CA 1
ATOM 1996 C C . ILE A 1 257 ? 8.789 5.508 -0.186 1 97.25 257 ILE A C 1
ATOM 1998 O O . ILE A 1 257 ? 8.477 5.719 -1.359 1 97.25 257 ILE A O 1
ATOM 2002 N N . MET A 1 258 ? 8.82 4.312 0.301 1 97.69 258 MET A N 1
ATOM 2003 C CA . MET A 1 258 ? 8.352 3.188 -0.504 1 97.69 258 MET A CA 1
ATOM 2004 C C . MET A 1 258 ? 6.855 3.307 -0.784 1 97.69 258 MET A C 1
ATOM 2006 O O . MET A 1 258 ? 6.402 3.02 -1.894 1 97.69 258 MET A O 1
ATOM 2010 N N . SER A 1 259 ? 6.082 3.703 0.23 1 98.5 259 SER A N 1
ATOM 2011 C CA . SER A 1 259 ? 4.648 3.914 0.04 1 98.5 259 SER A CA 1
ATOM 2012 C C . SER A 1 259 ? 4.383 4.949 -1.045 1 98.5 259 SER A C 1
ATOM 2014 O O . SER A 1 259 ? 3.49 4.773 -1.876 1 98.5 259 SER A O 1
ATOM 2016 N N . LEU A 1 260 ? 5.152 6.027 -1.035 1 98.62 260 LEU A N 1
ATOM 2017 C CA . LEU A 1 260 ? 5.012 7.062 -2.051 1 98.62 260 LEU A CA 1
ATOM 2018 C C . LEU A 1 260 ? 5.324 6.512 -3.438 1 98.62 260 LEU A C 1
ATOM 2020 O O . LEU A 1 260 ? 4.59 6.766 -4.395 1 98.62 260 LEU A O 1
ATOM 2024 N N . TRP A 1 261 ? 6.418 5.789 -3.52 1 98.38 261 TRP A N 1
ATOM 2025 C CA . TRP A 1 261 ? 6.824 5.152 -4.766 1 98.38 261 TRP A CA 1
ATOM 2026 C C . TRP A 1 261 ? 5.719 4.254 -5.305 1 98.38 261 TRP A C 1
ATOM 2028 O O . TRP A 1 261 ? 5.344 4.348 -6.477 1 98.38 261 TRP A O 1
ATOM 2038 N N . LEU A 1 262 ? 5.156 3.447 -4.473 1 98.44 262 LEU A N 1
ATOM 2039 C CA . LEU A 1 262 ? 4.113 2.51 -4.875 1 98.44 262 LEU A CA 1
ATOM 2040 C C . LEU A 1 262 ? 2.84 3.25 -5.27 1 98.44 262 LEU A C 1
ATOM 2042 O O . LEU A 1 262 ? 2.168 2.869 -6.23 1 98.44 262 LEU A O 1
ATOM 2046 N N . TRP A 1 263 ? 2.484 4.273 -4.457 1 98.44 263 TRP A N 1
ATOM 2047 C CA . TRP A 1 263 ? 1.305 5.07 -4.773 1 98.44 263 TRP A CA 1
ATOM 2048 C C . TRP A 1 263 ? 1.42 5.684 -6.164 1 98.44 263 TRP A C 1
ATOM 2050 O O . TRP A 1 263 ? 0.468 5.645 -6.949 1 98.44 263 TRP A O 1
ATOM 2060 N N . MET A 1 264 ? 2.584 6.215 -6.469 1 97.69 264 MET A N 1
ATOM 2061 C CA . MET A 1 264 ? 2.805 6.836 -7.77 1 97.69 264 MET A CA 1
ATOM 2062 C C . MET A 1 264 ? 2.779 5.793 -8.883 1 97.69 264 MET A C 1
ATOM 2064 O O . MET A 1 264 ? 2.26 6.051 -9.969 1 97.69 264 MET A O 1
ATOM 2068 N N . LYS A 1 265 ? 3.332 4.625 -8.609 1 95.62 265 LYS A N 1
ATOM 2069 C CA . LYS A 1 265 ? 3.35 3.559 -9.609 1 95.62 265 LYS A CA 1
ATOM 2070 C C . LYS A 1 265 ? 1.933 3.115 -9.961 1 95.62 265 LYS A C 1
ATOM 2072 O O . LYS A 1 265 ? 1.621 2.889 -11.133 1 95.62 265 LYS A O 1
ATOM 2077 N N . GLN A 1 266 ? 1.162 2.977 -8.984 1 95.38 266 GLN A N 1
ATOM 2078 C CA . GLN A 1 266 ? -0.199 2.506 -9.219 1 95.38 266 GLN A CA 1
ATOM 2079 C C . GLN A 1 266 ? -1.047 3.586 -9.883 1 95.38 266 GLN A C 1
ATOM 2081 O O . GLN A 1 266 ? -1.846 3.291 -10.773 1 95.38 266 GLN A O 1
ATOM 2086 N N . ARG A 1 267 ? -1.056 4.785 -9.453 1 92.94 267 ARG A N 1
ATOM 2087 C CA . ARG A 1 267 ? -1.849 5.883 -10 1 92.94 267 ARG A CA 1
ATOM 2088 C C . ARG A 1 267 ? -1.439 6.188 -11.438 1 92.94 267 ARG A C 1
ATOM 2090 O O . ARG A 1 267 ? -2.262 6.637 -12.242 1 92.94 267 ARG A O 1
ATOM 2097 N N . ARG A 1 268 ? -0.258 5.969 -11.805 1 87.75 268 ARG A N 1
ATOM 2098 C CA . ARG A 1 268 ? 0.304 6.203 -13.125 1 87.75 268 ARG A CA 1
ATOM 2099 C C . ARG A 1 268 ? 0.124 7.66 -13.547 1 87.75 268 ARG A C 1
ATOM 2101 O O . ARG A 1 268 ? -0.878 8.289 -13.211 1 87.75 268 ARG A O 1
ATOM 2108 N N . GLY A 1 269 ? 1.06 8.25 -14.109 1 88.94 269 GLY A N 1
ATOM 2109 C CA . GLY A 1 269 ? 0.968 9.562 -14.742 1 88.94 269 GLY A CA 1
ATOM 2110 C C . GLY A 1 269 ? 1.031 10.703 -13.75 1 88.94 269 GLY A C 1
ATOM 2111 O O . GLY A 1 269 ? 0.929 11.875 -14.133 1 88.94 269 GLY A O 1
ATOM 2112 N N . VAL A 1 270 ? 1.135 10.398 -12.5 1 94.06 270 VAL A N 1
ATOM 2113 C CA . VAL A 1 270 ? 1.205 11.461 -11.5 1 94.06 270 VAL A CA 1
ATOM 2114 C C . VAL A 1 270 ? 2.57 12.141 -11.555 1 94.06 270 VAL A C 1
ATOM 2116 O O . VAL A 1 270 ? 3.594 11.477 -11.734 1 94.06 270 VAL A O 1
ATOM 2119 N N . THR A 1 271 ? 2.555 13.438 -11.469 1 95.25 271 THR A N 1
ATOM 2120 C CA . THR A 1 271 ? 3.766 14.242 -11.359 1 95.25 271 THR A CA 1
ATOM 2121 C C . THR A 1 271 ? 3.777 15.031 -10.055 1 95.25 271 THR A C 1
ATOM 2123 O O . THR A 1 271 ? 2.787 15.68 -9.703 1 95.25 271 THR A O 1
ATOM 2126 N N . LEU A 1 272 ? 4.875 14.914 -9.383 1 97.12 272 LEU A N 1
ATOM 2127 C CA . LEU A 1 272 ? 5.047 15.672 -8.148 1 97.12 272 LEU A CA 1
ATOM 2128 C C . LEU A 1 272 ? 6.109 16.75 -8.32 1 97.12 272 LEU A C 1
ATOM 2130 O O . LEU A 1 272 ? 7.055 16.594 -9.094 1 97.12 272 LEU A O 1
ATOM 2134 N N . CYS A 1 273 ? 5.875 17.797 -7.602 1 95.38 273 CYS A N 1
ATOM 2135 C CA . CYS A 1 273 ? 6.883 18.844 -7.488 1 95.38 273 CYS A CA 1
ATOM 2136 C C . CYS A 1 273 ? 7.453 18.906 -6.074 1 95.38 273 CYS A C 1
ATOM 2138 O O . CYS A 1 273 ? 6.707 19.078 -5.109 1 95.38 273 CYS A O 1
ATOM 2140 N N . ALA A 1 274 ? 8.758 18.719 -5.969 1 95.5 274 ALA A N 1
ATOM 2141 C CA . ALA A 1 274 ? 9.383 18.922 -4.668 1 95.5 274 ALA A CA 1
ATOM 2142 C C . ALA A 1 274 ? 9.281 20.375 -4.234 1 95.5 274 ALA A C 1
ATOM 2144 O O . ALA A 1 274 ? 9.742 21.281 -4.945 1 95.5 274 ALA A O 1
A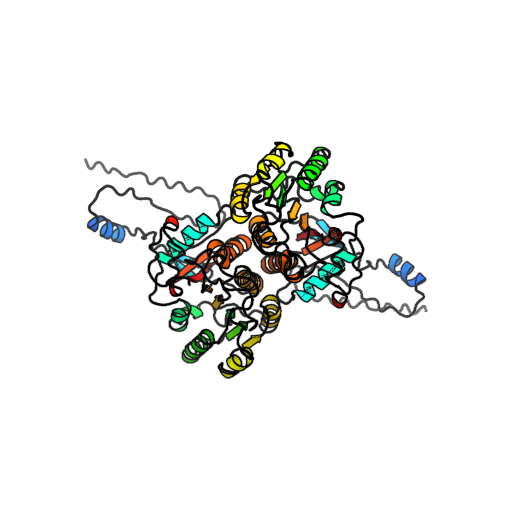TOM 2145 N N . MET A 1 275 ? 8.711 20.562 -3.041 1 93.06 275 MET A N 1
ATOM 2146 C CA . MET A 1 275 ? 8.422 21.922 -2.602 1 93.06 275 MET A CA 1
ATOM 2147 C C . MET A 1 275 ? 9.344 22.328 -1.457 1 93.06 275 MET A C 1
ATOM 2149 O O . MET A 1 275 ? 9.672 23.5 -1.306 1 93.06 275 MET A O 1
ATOM 2153 N N . GLY A 1 276 ? 9.727 21.281 -0.68 1 92.62 276 GLY A N 1
ATOM 2154 C CA . GLY A 1 276 ? 10.539 21.719 0.441 1 92.62 276 GLY A CA 1
ATOM 2155 C C . GLY A 1 276 ? 11.117 20.578 1.252 1 92.62 276 GLY A C 1
ATOM 2156 O O . GLY A 1 276 ? 10.477 19.531 1.405 1 92.62 276 GLY A O 1
ATOM 2157 N N . HIS A 1 277 ? 12.25 20.734 1.738 1 92.25 277 HIS A N 1
ATOM 2158 C CA . HIS A 1 277 ? 13 19.938 2.697 1 92.25 277 HIS A CA 1
ATOM 2159 C C . HIS A 1 277 ? 13.938 20.797 3.529 1 92.25 277 HIS A C 1
ATOM 2161 O O . HIS A 1 277 ? 14.5 21.766 3.021 1 92.25 277 HIS A O 1
ATOM 2167 N N . LYS A 1 278 ? 14 20.422 4.797 1 89.31 278 LYS A N 1
ATOM 2168 C CA . LYS A 1 278 ? 14.836 21.281 5.645 1 89.31 278 LYS A CA 1
ATOM 2169 C C . LYS A 1 278 ? 16.312 21.016 5.395 1 89.31 278 LYS A C 1
ATOM 2171 O O . LYS A 1 278 ? 16.812 19.906 5.637 1 89.31 278 LYS A O 1
ATOM 2176 N N . GLY A 1 279 ? 17.016 21.969 4.992 1 80.69 279 GLY A N 1
ATOM 2177 C CA . GLY A 1 279 ? 18.453 21.938 4.879 1 80.69 279 GLY A CA 1
ATOM 2178 C C . GLY A 1 279 ? 18.938 21.281 3.592 1 80.69 279 GLY A C 1
ATOM 2179 O O . GLY A 1 279 ? 18.125 20.859 2.764 1 80.69 279 GLY A O 1
ATOM 2180 N N . LYS A 1 280 ? 20.281 21.297 3.375 1 78.81 280 LYS A N 1
ATOM 2181 C CA . LYS A 1 280 ? 20.906 20.688 2.207 1 78.81 280 LYS A CA 1
ATOM 2182 C C . LYS A 1 280 ? 21.172 19.203 2.432 1 78.81 280 LYS A C 1
ATOM 2184 O O . LYS A 1 280 ? 21.469 18.781 3.549 1 78.81 280 LYS A O 1
ATOM 2189 N N . ILE A 1 281 ? 20.844 18.469 1.426 1 77.12 281 ILE A N 1
ATOM 2190 C CA . ILE A 1 281 ? 21.078 17.031 1.497 1 77.12 281 ILE A CA 1
ATOM 2191 C C . ILE A 1 281 ? 22.453 16.703 0.922 1 77.12 281 ILE A C 1
ATOM 2193 O O . ILE A 1 281 ? 22.703 16.906 -0.27 1 77.12 281 ILE A O 1
ATOM 2197 N N . ASP A 1 282 ? 23.578 16.734 1.622 1 64.38 282 ASP A N 1
ATOM 2198 C CA . ASP A 1 282 ? 24.922 16.406 1.164 1 64.38 282 ASP A CA 1
ATOM 2199 C C . ASP A 1 282 ? 25.203 14.914 1.351 1 64.38 282 ASP A C 1
ATOM 2201 O O . ASP A 1 282 ? 26.109 14.539 2.088 1 64.38 282 ASP A O 1
ATOM 2205 N N . ILE A 1 283 ? 24.312 13.961 1.351 1 57.53 283 ILE A N 1
ATOM 2206 C CA . ILE A 1 283 ? 24.75 12.68 1.888 1 57.53 283 ILE A CA 1
ATOM 2207 C C . ILE A 1 283 ? 24.719 11.617 0.79 1 57.53 283 ILE A C 1
ATOM 2209 O O . ILE A 1 283 ? 23.719 11.492 0.073 1 57.53 283 ILE A O 1
ATOM 2213 N N . SER A 1 284 ? 25.844 11.32 0.209 1 52.12 284 SER A N 1
ATOM 2214 C CA . SER A 1 284 ? 25.844 10.086 -0.559 1 52.12 284 SER A CA 1
ATOM 2215 C C . SER A 1 284 ? 25.219 8.938 0.229 1 52.12 284 SER A C 1
ATOM 2217 O O . SER A 1 284 ? 25.5 8.766 1.417 1 52.12 284 SER A O 1
ATOM 2219 N N . PRO A 1 285 ? 24.078 8.508 -0.215 1 51.56 285 PRO A N 1
ATOM 2220 C CA . PRO A 1 285 ? 23.453 7.406 0.515 1 51.56 285 PRO A CA 1
ATOM 2221 C C . PRO A 1 285 ? 24.469 6.453 1.135 1 51.56 285 PRO A C 1
ATOM 2223 O O . PRO A 1 285 ? 24.219 5.863 2.186 1 51.56 285 PRO A O 1
ATOM 2226 N N . GLU A 1 286 ? 25.672 6.371 0.474 1 50.41 286 GLU A N 1
ATOM 2227 C CA . GLU A 1 286 ? 26.703 5.465 0.944 1 50.41 286 GLU A CA 1
ATOM 2228 C C . GLU A 1 286 ? 27.328 5.973 2.24 1 50.41 286 GLU A C 1
ATOM 2230 O O . GLU A 1 286 ? 27.922 5.195 2.994 1 50.41 286 GLU A O 1
ATOM 2235 N N . THR A 1 287 ? 27.25 7.145 2.367 1 49 287 THR A N 1
ATOM 2236 C CA . THR A 1 287 ? 27.969 7.684 3.52 1 49 287 THR A CA 1
ATOM 2237 C C . THR A 1 287 ? 27.016 7.879 4.699 1 49 287 THR A C 1
ATOM 2239 O O . THR A 1 287 ? 27.438 8.344 5.762 1 49 287 THR A O 1
ATOM 2242 N N . PHE A 1 288 ? 25.875 7.641 4.41 1 51.5 288 PHE A N 1
ATOM 2243 C CA . PHE A 1 288 ? 24.906 7.801 5.488 1 51.5 288 PHE A CA 1
ATOM 2244 C C . PHE A 1 288 ? 25.172 6.789 6.598 1 51.5 288 PHE A C 1
ATOM 2246 O O . PHE A 1 288 ? 25.219 5.586 6.348 1 51.5 288 PHE A O 1
ATOM 2253 N N . ASP A 1 289 ? 25.641 7.301 7.719 1 53.97 289 ASP A N 1
ATOM 2254 C CA . ASP A 1 289 ? 25.766 6.484 8.922 1 53.97 289 ASP A CA 1
ATOM 2255 C C . ASP A 1 289 ? 24.5 6.566 9.781 1 53.97 289 ASP A C 1
ATOM 2257 O O . ASP A 1 289 ? 24.172 7.633 10.305 1 53.97 289 ASP A O 1
ATOM 2261 N N . PRO A 1 290 ? 23.672 5.57 9.711 1 52 290 PRO A N 1
ATOM 2262 C CA . PRO A 1 290 ? 22.438 5.551 10.492 1 52 290 PRO A CA 1
ATOM 2263 C C . PRO A 1 290 ? 22.625 6.023 11.93 1 52 290 PRO A C 1
ATOM 2265 O O . PRO A 1 290 ? 21.672 6.438 12.586 1 52 290 PRO A O 1
ATOM 2268 N N . LYS A 1 291 ? 23.906 5.805 12.359 1 50 291 LYS A N 1
ATOM 2269 C CA . LYS A 1 291 ? 24.172 6.195 13.734 1 50 291 LYS A CA 1
ATOM 2270 C C . LYS A 1 291 ? 23.984 7.695 13.93 1 50 291 LYS A C 1
ATOM 2272 O O . LYS A 1 291 ? 23.859 8.172 15.062 1 50 291 LYS A O 1
ATOM 2277 N N . ASP A 1 292 ? 24.094 8.359 12.82 1 50.16 292 ASP A N 1
ATOM 2278 C CA . ASP A 1 292 ? 23.969 9.805 12.922 1 50.16 292 ASP A CA 1
ATOM 2279 C C . ASP A 1 292 ? 22.516 10.25 12.805 1 50.16 292 ASP A C 1
ATOM 2281 O O . ASP A 1 292 ? 22.141 10.922 11.844 1 50.16 292 ASP A O 1
ATOM 2285 N N . TYR A 1 293 ? 21.625 9.516 13.094 1 51.94 293 TYR A N 1
ATOM 2286 C CA . TYR A 1 293 ? 20.188 9.789 13.172 1 51.94 293 TYR A CA 1
ATOM 2287 C C . TYR A 1 293 ? 19.922 11.125 13.859 1 51.94 293 TYR A C 1
ATOM 2289 O O . TYR A 1 293 ? 18.859 11.336 14.43 1 51.94 293 TYR A O 1
ATOM 2297 N N . SER A 1 294 ? 20.844 12 13.797 1 55.59 294 SER A N 1
ATOM 2298 C CA . SER A 1 294 ? 20.797 13.117 14.727 1 55.59 294 SER A CA 1
ATOM 2299 C C . SER A 1 294 ? 19.922 14.25 14.188 1 55.59 294 SER A C 1
ATOM 2301 O O . SER A 1 294 ? 19.688 15.242 14.883 1 55.59 294 SER A O 1
ATOM 2303 N N . TYR A 1 295 ? 19.188 14.039 12.945 1 67.69 295 TYR A N 1
ATOM 2304 C CA . TYR A 1 295 ? 18.469 15.266 12.641 1 67.69 295 TYR A CA 1
ATOM 2305 C C . TYR A 1 295 ? 17.031 14.969 12.195 1 67.69 295 TYR A C 1
ATOM 2307 O O . TYR A 1 295 ? 16.734 14.984 10.992 1 67.69 295 TYR A O 1
ATOM 2315 N N . PRO A 1 296 ? 16.156 14.664 13.141 1 76.62 296 PRO A N 1
ATOM 2316 C CA . PRO A 1 296 ? 14.766 14.344 12.812 1 76.62 296 PRO A CA 1
ATOM 2317 C C . PRO A 1 296 ? 14.109 15.398 11.922 1 76.62 296 PRO A C 1
ATOM 2319 O O . PRO A 1 296 ? 13.219 15.078 11.125 1 76.62 296 PRO A O 1
ATOM 2322 N N . GLU A 1 297 ? 14.641 16.594 12.031 1 79.25 297 GLU A N 1
ATOM 2323 C CA . GLU A 1 297 ? 14.039 17.688 11.266 1 79.25 297 GLU A CA 1
ATOM 2324 C C . GLU A 1 297 ? 14.359 17.578 9.781 1 79.25 297 GLU A C 1
ATOM 2326 O O . GLU A 1 297 ? 13.719 18.203 8.945 1 79.25 297 GLU A O 1
ATOM 2331 N N . MET A 1 298 ? 15.258 16.734 9.484 1 85.06 298 MET A N 1
ATOM 2332 C CA . MET A 1 298 ? 15.68 16.609 8.086 1 85.06 298 MET A CA 1
ATOM 2333 C C . MET A 1 298 ? 15.031 15.398 7.438 1 85.06 298 MET A C 1
ATOM 2335 O O . MET A 1 298 ? 15.32 15.086 6.277 1 85.06 298 MET A O 1
ATOM 2339 N N . GLN A 1 299 ? 14.172 14.797 8.141 1 89.44 299 GLN A N 1
ATOM 2340 C CA . GLN A 1 299 ? 13.555 13.578 7.621 1 89.44 299 GLN A CA 1
ATOM 2341 C C . GLN A 1 299 ? 12.297 13.898 6.816 1 89.44 299 GLN A C 1
ATOM 2343 O O . GLN A 1 299 ? 11.789 13.039 6.09 1 89.44 299 GLN A O 1
ATOM 2348 N N . SER A 1 300 ? 11.867 15.141 6.957 1 93.62 300 SER A N 1
ATOM 2349 C CA . SER A 1 300 ? 10.578 15.523 6.402 1 93.62 300 SER A CA 1
ATOM 2350 C C . SER A 1 300 ? 10.719 16.016 4.969 1 93.62 300 SER A C 1
ATOM 2352 O O . SER A 1 300 ? 11.781 16.5 4.578 1 93.62 300 SER A O 1
ATOM 2354 N N . ALA A 1 301 ? 9.711 15.836 4.195 1 95.69 301 ALA A N 1
ATOM 2355 C CA . ALA A 1 301 ? 9.672 16.266 2.805 1 95.69 301 ALA A CA 1
ATOM 2356 C C . ALA A 1 301 ? 8.281 16.766 2.424 1 95.69 301 ALA A C 1
ATOM 2358 O O . ALA A 1 301 ? 7.277 16.25 2.918 1 95.69 301 ALA A O 1
ATOM 2359 N N . TRP A 1 302 ? 8.273 17.766 1.553 1 95.69 302 TRP A N 1
ATOM 2360 C CA . TRP A 1 302 ? 7.047 18.406 1.093 1 95.69 302 TRP A CA 1
ATOM 2361 C C . TRP A 1 302 ? 6.969 18.391 -0.43 1 95.69 302 TRP A C 1
ATOM 2363 O O . TRP A 1 302 ? 7.91 18.812 -1.109 1 95.69 302 TRP A O 1
ATOM 2373 N N . PHE A 1 303 ? 5.812 17.828 -0.982 1 96.38 303 PHE A N 1
ATOM 2374 C CA . PHE A 1 303 ? 5.562 17.797 -2.418 1 96.38 303 PHE A CA 1
ATOM 2375 C C . PHE A 1 303 ? 4.219 18.438 -2.75 1 96.38 303 PHE A C 1
ATOM 2377 O O . PHE A 1 303 ? 3.344 18.531 -1.886 1 96.38 303 PHE A O 1
ATOM 2384 N N . GLN A 1 304 ? 4.094 18.891 -3.98 1 93.88 304 GLN A N 1
ATOM 2385 C CA . GLN A 1 304 ? 2.801 19.266 -4.547 1 93.88 304 GLN A CA 1
ATOM 2386 C C . GLN A 1 304 ? 2.467 18.406 -5.766 1 93.88 304 GLN A C 1
ATOM 2388 O O . GLN A 1 304 ? 3.332 18.156 -6.609 1 93.88 304 GLN A O 1
ATOM 2393 N N . VAL A 1 305 ? 1.243 17.953 -5.812 1 95.44 305 VAL A N 1
ATOM 2394 C CA . VAL A 1 305 ? 0.772 17.188 -6.965 1 95.44 305 VAL A CA 1
ATOM 2395 C C . VAL A 1 305 ? 0.509 18.141 -8.133 1 95.44 305 VAL A C 1
ATOM 2397 O O . VAL A 1 305 ? -0.276 19.078 -8.016 1 95.44 305 VAL A O 1
ATOM 2400 N N . ILE A 1 306 ? 1.148 17.828 -9.266 1 92.69 306 ILE A N 1
ATOM 2401 C CA . ILE A 1 306 ? 1.044 18.703 -10.438 1 92.69 306 ILE A CA 1
ATOM 2402 C C . ILE A 1 306 ? 0.073 18.094 -11.445 1 92.69 306 ILE A C 1
ATOM 2404 O O . ILE A 1 306 ? -0.601 18.812 -12.18 1 92.69 306 ILE A O 1
ATOM 2408 N N . SER A 1 307 ? 0.16 16.734 -11.578 1 88.38 307 SER A N 1
ATOM 2409 C CA . SER A 1 307 ? -0.74 16.016 -12.477 1 88.38 307 SER A CA 1
ATOM 2410 C C . SER A 1 307 ? -0.961 14.578 -12 1 88.38 307 SER A C 1
ATOM 2412 O O . SER A 1 307 ? -0.157 14.039 -11.234 1 88.38 307 SER A O 1
ATOM 2414 N N . MET B 1 1 ? -69.375 -9.445 -17.375 1 23.64 1 MET B N 1
ATOM 2415 C CA . MET B 1 1 ? -68.625 -8.242 -17.781 1 23.64 1 MET B CA 1
ATOM 2416 C C . MET B 1 1 ? -67.25 -8.195 -17.172 1 23.64 1 MET B C 1
ATOM 2418 O O . MET B 1 1 ? -67.125 -8.25 -15.953 1 23.64 1 MET B O 1
ATOM 2422 N N . LEU B 1 2 ? -66.125 -8.664 -17.953 1 23.58 2 LEU B N 1
ATOM 2423 C CA . LEU B 1 2 ? -64.812 -9.25 -17.641 1 23.58 2 LEU B CA 1
ATOM 2424 C C . LEU B 1 2 ? -63.875 -8.195 -17.109 1 23.58 2 LEU B C 1
ATOM 2426 O O . LEU B 1 2 ? -63.531 -7.242 -17.812 1 23.58 2 LEU B O 1
ATOM 2430 N N . LYS B 1 3 ? -64 -7.766 -15.789 1 23.45 3 LYS B N 1
ATOM 2431 C CA . LYS B 1 3 ? -63.281 -6.73 -15.055 1 23.45 3 LYS B CA 1
ATOM 2432 C C . LYS B 1 3 ? -61.75 -6.891 -15.211 1 23.45 3 LYS B C 1
ATOM 2434 O O . LYS B 1 3 ? -61.188 -7.879 -14.75 1 23.45 3 LYS B O 1
ATOM 2439 N N . SER B 1 4 ? -61.125 -6.457 -16.453 1 24.98 4 SER B N 1
ATOM 2440 C CA . SER B 1 4 ? -59.75 -6.641 -16.938 1 24.98 4 SER B CA 1
ATOM 2441 C C . SER B 1 4 ? -58.75 -5.855 -16.094 1 24.98 4 SER B C 1
ATOM 2443 O O . SER B 1 4 ? -58.781 -4.625 -16.094 1 24.98 4 SER B O 1
ATOM 2445 N N . PRO B 1 5 ? -58.438 -6.164 -14.773 1 28.31 5 PRO B N 1
ATOM 2446 C CA . PRO B 1 5 ? -57.625 -5.32 -13.891 1 28.31 5 PRO B CA 1
ATOM 2447 C C . PRO B 1 5 ? -56.219 -5.074 -14.422 1 28.31 5 PRO B C 1
ATOM 2449 O O . PRO B 1 5 ? -55.406 -6.008 -14.5 1 28.31 5 PRO B O 1
ATOM 2452 N N . LEU B 1 6 ? -55.938 -4.34 -15.609 1 26.56 6 LEU B N 1
ATOM 2453 C CA . LEU B 1 6 ? -54.656 -4.086 -16.25 1 26.56 6 LEU B CA 1
ATOM 2454 C C . LEU B 1 6 ? -53.75 -3.268 -15.336 1 26.56 6 LEU B C 1
ATOM 2456 O O . LEU B 1 6 ? -54.062 -2.129 -14.992 1 26.56 6 LEU B O 1
ATOM 2460 N N . GLY B 1 7 ? -53.125 -3.83 -14.281 1 24.42 7 GLY B N 1
ATOM 2461 C CA . GLY B 1 7 ? -52.25 -3.121 -13.367 1 24.42 7 GLY B CA 1
ATOM 2462 C C . GLY B 1 7 ? -51.156 -2.361 -14.07 1 24.42 7 GLY B C 1
ATOM 2463 O O . GLY B 1 7 ? -50.594 -2.838 -15.07 1 24.42 7 GLY B O 1
ATOM 2464 N N . SER B 1 8 ? -51.094 -0.952 -14.148 1 23.91 8 SER B N 1
ATOM 2465 C CA . SER B 1 8 ? -50.281 0.081 -14.789 1 23.91 8 SER B CA 1
ATOM 2466 C C . SER B 1 8 ? -48.844 0.014 -14.328 1 23.91 8 SER B C 1
ATOM 2468 O O . SER B 1 8 ? -48.562 0.017 -13.125 1 23.91 8 SER B O 1
ATOM 2470 N N . ALA B 1 9 ? -47.875 -0.701 -15.102 1 24.55 9 ALA B N 1
ATOM 2471 C CA . ALA B 1 9 ? -46.406 -0.714 -14.977 1 24.55 9 ALA B CA 1
ATOM 2472 C C . ALA B 1 9 ? -45.844 0.69 -15.133 1 24.55 9 ALA B C 1
ATOM 2474 O O . ALA B 1 9 ? -46.094 1.365 -16.141 1 24.55 9 ALA B O 1
ATOM 2475 N N . LEU B 1 10 ? -45.812 1.481 -14.086 1 22.42 10 LEU B N 1
ATOM 2476 C CA . LEU B 1 10 ? -45.219 2.814 -14.195 1 22.42 10 LEU B CA 1
ATOM 2477 C C . LEU B 1 10 ? -43.75 2.732 -14.492 1 22.42 10 LEU B C 1
ATOM 2479 O O . LEU B 1 10 ? -42.969 2.139 -13.727 1 22.42 10 LEU B O 1
ATOM 2483 N N . LEU B 1 11 ? -43.344 2.727 -15.742 1 23.5 11 LEU B N 1
ATOM 2484 C CA . LEU B 1 11 ? -42 2.85 -16.312 1 23.5 11 LEU B CA 1
ATOM 2485 C C . LEU B 1 11 ? -41.375 4.176 -15.906 1 23.5 11 LEU B C 1
ATOM 2487 O O . LEU B 1 11 ? -41.844 5.246 -16.266 1 23.5 11 LEU B O 1
ATOM 2491 N N . LEU B 1 12 ? -41.031 4.422 -14.664 1 23.44 12 LEU B N 1
ATOM 2492 C CA . LEU B 1 12 ? -40.375 5.719 -14.461 1 23.44 12 LEU B CA 1
ATOM 2493 C C . LEU B 1 12 ? -39 5.754 -15.109 1 23.44 12 LEU B C 1
ATOM 2495 O O . LEU B 1 12 ? -38.125 4.957 -14.766 1 23.44 12 LEU B O 1
ATOM 2499 N N . GLY B 1 13 ? -38.906 6.016 -16.422 1 25.33 13 GLY B N 1
ATOM 2500 C CA . GLY B 1 13 ? -37.75 6.246 -17.281 1 25.33 13 GLY B CA 1
ATOM 2501 C C . GLY B 1 13 ? -36.906 7.398 -16.812 1 25.33 13 GLY B C 1
ATOM 2502 O O . GLY B 1 13 ? -37.312 8.555 -16.875 1 25.33 13 GLY B O 1
ATOM 2503 N N . LEU B 1 14 ? -36.344 7.488 -15.602 1 25.45 14 LEU B N 1
ATOM 2504 C CA . LEU B 1 14 ? -35.5 8.68 -15.469 1 25.45 14 LEU B CA 1
ATOM 2505 C C . LEU B 1 14 ? -34.344 8.633 -16.453 1 25.45 14 LEU B C 1
ATOM 2507 O O . LEU B 1 14 ? -33.656 7.617 -16.562 1 25.45 14 LEU B O 1
ATOM 2511 N N . GLY B 1 15 ? -34.281 9.414 -17.547 1 25.12 15 GLY B N 1
ATOM 2512 C CA . GLY B 1 15 ? -33.438 9.758 -18.688 1 25.12 15 GLY B CA 1
ATOM 2513 C C . GLY B 1 15 ? -32.031 10.094 -18.328 1 25.12 15 GLY B C 1
ATOM 2514 O O . GLY B 1 15 ? -31.281 10.656 -19.141 1 25.12 15 GLY B O 1
ATOM 2515 N N . LEU B 1 16 ? -31.484 9.977 -17.141 1 26 16 LEU B N 1
ATOM 2516 C CA . LEU B 1 16 ? -30.172 10.609 -17.234 1 26 16 LEU B CA 1
ATOM 2517 C C . LEU B 1 16 ? -29.25 9.836 -18.172 1 26 16 LEU B C 1
ATOM 2519 O O . LEU B 1 16 ? -29.188 8.609 -18.094 1 26 16 LEU B O 1
ATOM 2523 N N . ALA B 1 17 ? -28.688 10.367 -19.312 1 25.89 17 ALA B N 1
ATOM 2524 C CA . ALA B 1 17 ? -27.922 10.039 -20.516 1 25.89 17 ALA B CA 1
ATOM 2525 C C . ALA B 1 17 ? -26.688 9.211 -20.172 1 25.89 17 ALA B C 1
ATOM 2527 O O . ALA B 1 17 ? -26.094 8.562 -21.031 1 25.89 17 ALA B O 1
ATOM 2528 N N . ALA B 1 18 ? -25.906 9.539 -19.188 1 27.98 18 ALA B N 1
ATOM 2529 C CA . ALA B 1 18 ? -24.609 8.875 -19.344 1 27.98 18 ALA B CA 1
ATOM 2530 C C . ALA B 1 18 ? -24.781 7.359 -19.375 1 27.98 18 ALA B C 1
ATOM 2532 O O . ALA B 1 18 ? -25.781 6.828 -18.906 1 27.98 18 ALA B O 1
ATOM 2533 N N . SER B 1 19 ? -23.828 6.41 -19.797 1 28.62 19 SER B N 1
ATOM 2534 C CA . SER B 1 19 ? -24.016 5.035 -20.25 1 28.62 19 SER B CA 1
ATOM 2535 C C . SER B 1 19 ? -24.906 4.258 -19.281 1 28.62 19 SER B C 1
ATOM 2537 O O . SER B 1 19 ? -24.5 3.975 -18.156 1 28.62 19 SER B O 1
ATOM 2539 N N . SER B 1 20 ? -26.25 4.535 -19.234 1 27.45 20 SER B N 1
ATOM 2540 C CA . SER B 1 20 ? -27.406 4.266 -18.406 1 27.45 20 SER B CA 1
ATOM 2541 C C . SER B 1 20 ? -27.766 2.783 -18.406 1 27.45 20 SER B C 1
ATOM 2543 O O . SER B 1 20 ? -28.391 2.289 -19.344 1 27.45 20 SER B O 1
ATOM 2545 N N . VAL B 1 21 ? -26.875 1.894 -18.188 1 26.45 21 VAL B N 1
ATOM 2546 C CA . VAL B 1 21 ? -27.406 0.535 -18.141 1 26.45 21 VAL B CA 1
ATOM 2547 C C . VAL B 1 21 ? -28.594 0.478 -17.188 1 26.45 21 VAL B C 1
ATOM 2549 O O . VAL B 1 21 ? -28.5 0.88 -16.031 1 26.45 21 VAL B O 1
ATOM 2552 N N . ALA B 1 22 ? -29.797 0.664 -17.75 1 26.89 22 ALA B N 1
ATOM 2553 C CA . ALA B 1 22 ? -31.094 0.545 -17.094 1 26.89 22 ALA B CA 1
ATOM 2554 C C . ALA B 1 22 ? -31.297 -0.854 -16.516 1 26.89 22 ALA B C 1
ATOM 2556 O O . ALA B 1 22 ? -31.172 -1.85 -17.234 1 26.89 22 ALA B O 1
ATOM 2557 N N . ILE B 1 23 ? -30.812 -1.137 -15.383 1 25.66 23 ILE B N 1
ATOM 2558 C CA . ILE B 1 23 ? -31.172 -2.438 -14.828 1 25.66 23 ILE B CA 1
ATOM 2559 C C . ILE B 1 23 ? -32.594 -2.385 -14.281 1 25.66 23 ILE B C 1
ATOM 2561 O O . ILE B 1 23 ? -32.906 -1.511 -13.477 1 25.66 23 ILE B O 1
ATOM 2565 N N . PHE B 1 24 ? -33.5 -2.869 -15.031 1 26.16 24 PHE B N 1
ATOM 2566 C CA . PHE B 1 24 ? -34.906 -3.055 -14.664 1 26.16 24 PHE B CA 1
ATOM 2567 C C . PHE B 1 24 ? -35.031 -4.16 -13.617 1 26.16 24 PHE B C 1
ATOM 2569 O O . PHE B 1 24 ? -34.594 -5.289 -13.836 1 26.16 24 PHE B O 1
ATOM 2576 N N . VAL B 1 25 ? -34.875 -3.775 -12.375 1 25.81 25 VAL B N 1
ATOM 2577 C CA . VAL B 1 25 ? -35.156 -4.793 -11.359 1 25.81 25 VAL B CA 1
ATOM 2578 C C . VAL B 1 25 ? -36.656 -4.855 -11.07 1 25.81 25 VAL B C 1
ATOM 2580 O O . VAL B 1 25 ? -37.25 -3.861 -10.656 1 25.81 25 VAL B O 1
ATOM 2583 N N . LEU B 1 26 ? -37.312 -5.672 -11.742 1 26.22 26 LEU B N 1
ATOM 2584 C CA . LEU B 1 26 ? -38.688 -5.969 -11.375 1 26.22 26 LEU B CA 1
ATOM 2585 C C . LEU B 1 26 ? -38.75 -6.711 -10.039 1 26.22 26 LEU B C 1
ATOM 2587 O O . LEU B 1 26 ? -38.188 -7.789 -9.906 1 26.22 26 LEU B O 1
ATOM 2591 N N . VAL B 1 27 ? -38.875 -5.938 -9 1 26.56 27 VAL B N 1
ATOM 2592 C CA . VAL B 1 27 ? -39.031 -6.516 -7.676 1 26.56 27 VAL B CA 1
ATOM 2593 C C . VAL B 1 27 ? -40.469 -7.043 -7.535 1 26.56 27 VAL B C 1
ATOM 2595 O O . VAL B 1 27 ? -41.438 -6.281 -7.641 1 26.56 27 VAL B O 1
ATOM 2598 N N . TRP B 1 28 ? -40.688 -8.305 -7.934 1 28.02 28 TRP B N 1
ATOM 2599 C CA . TRP B 1 28 ? -42 -8.945 -7.699 1 28.02 28 TRP B CA 1
ATOM 2600 C C . TRP B 1 28 ? -42.156 -9.328 -6.234 1 28.02 28 TRP B C 1
ATOM 2602 O O . TRP B 1 28 ? -41.188 -9.789 -5.602 1 28.02 28 TRP B O 1
ATOM 2612 N N . SER B 1 29 ? -43.062 -8.672 -5.57 1 27.36 29 SER B N 1
ATOM 2613 C CA . SER B 1 29 ? -43.531 -8.953 -4.219 1 27.36 29 SER B CA 1
ATOM 2614 C C . SER B 1 29 ? -44.062 -10.375 -4.102 1 27.36 29 SER B C 1
ATOM 2616 O O . SER B 1 29 ? -44.938 -10.781 -4.883 1 27.36 29 SER B O 1
ATOM 2618 N N . SER B 1 30 ? -43.25 -11.352 -3.631 1 28.86 30 SER B N 1
ATOM 2619 C CA . SER B 1 30 ? -43.625 -12.734 -3.352 1 28.86 30 SER B CA 1
ATOM 2620 C C . SER B 1 30 ? -44.844 -12.805 -2.412 1 28.86 30 SER B C 1
ATOM 2622 O O . SER B 1 30 ? -44.75 -12.352 -1.267 1 28.86 30 SER B O 1
ATOM 2624 N N . ARG B 1 31 ? -46.094 -12.664 -2.828 1 29.17 31 ARG B N 1
ATOM 2625 C CA . ARG B 1 31 ? -47.094 -13.359 -2.021 1 29.17 31 ARG B CA 1
ATOM 2626 C C . ARG B 1 31 ? -46.656 -14.781 -1.699 1 29.17 31 ARG B C 1
ATOM 2628 O O . ARG B 1 31 ? -45.875 -15.383 -2.455 1 29.17 31 ARG B O 1
ATOM 2635 N N . LYS B 1 32 ? -47.25 -15.391 -0.538 1 33.31 32 LYS B N 1
ATOM 2636 C CA . LYS B 1 32 ? -47.094 -16.641 0.19 1 33.31 32 LYS B CA 1
ATOM 2637 C C . LYS B 1 32 ? -47.219 -17.844 -0.745 1 33.31 32 LYS B C 1
ATOM 2639 O O . LYS B 1 32 ? -47.625 -18.922 -0.321 1 33.31 32 LYS B O 1
ATOM 2644 N N . GLU B 1 33 ? -47.188 -17.625 -2.111 1 32.03 33 GLU B N 1
ATOM 2645 C CA . GLU B 1 33 ? -47.531 -18.859 -2.814 1 32.03 33 GLU B CA 1
ATOM 2646 C C . GLU B 1 33 ? -46.406 -19.906 -2.646 1 32.03 33 GLU B C 1
ATOM 2648 O O . GLU B 1 33 ? -45.25 -19.562 -2.389 1 32.03 33 GLU B O 1
ATOM 2653 N N . SER B 1 34 ? -46.75 -21.281 -2.568 1 35.56 34 SER B N 1
ATOM 2654 C CA . SER B 1 34 ? -46 -22.484 -2.293 1 35.56 34 SER B CA 1
ATOM 2655 C C . SER B 1 34 ? -44.656 -22.484 -3.047 1 35.56 34 SER B C 1
ATOM 2657 O O . SER B 1 34 ? -44.594 -21.953 -4.156 1 35.56 34 SER B O 1
ATOM 2659 N N . THR B 1 35 ? -43.469 -22.844 -2.326 1 39.28 35 THR B N 1
ATOM 2660 C CA . THR B 1 35 ? -42.031 -22.812 -2.639 1 39.28 35 THR B CA 1
ATOM 2661 C C . THR B 1 35 ? -41.781 -23.391 -4.027 1 39.28 35 THR B C 1
ATOM 2663 O O . THR B 1 35 ? -40.938 -22.891 -4.77 1 39.28 35 THR B O 1
ATOM 2666 N N . ALA B 1 36 ? -42.406 -24.531 -4.402 1 40.5 36 ALA B N 1
ATOM 2667 C CA . ALA B 1 36 ? -42.219 -25.25 -5.656 1 40.5 36 ALA B CA 1
ATOM 2668 C C . ALA B 1 36 ? -42.75 -24.453 -6.84 1 40.5 36 ALA B C 1
ATOM 2670 O O . ALA B 1 36 ? -42.094 -24.375 -7.891 1 40.5 36 ALA B O 1
ATOM 2671 N N . GLU B 1 37 ? -43.969 -23.938 -6.695 1 38.34 37 GLU B N 1
ATOM 2672 C CA . GLU B 1 37 ? -44.625 -23.219 -7.793 1 38.34 37 GLU B CA 1
ATOM 2673 C C . GLU B 1 37 ? -43.938 -21.891 -8.078 1 38.34 37 GLU B C 1
ATOM 2675 O O . GLU B 1 37 ? -43.906 -21.438 -9.219 1 38.34 37 GLU B O 1
ATOM 2680 N N . ASN B 1 38 ? -43.344 -21.219 -7.035 1 37.53 38 ASN B N 1
ATOM 2681 C CA . ASN B 1 38 ? -42.594 -19.969 -7.227 1 37.53 38 ASN B CA 1
ATOM 2682 C C . ASN B 1 38 ? -41.312 -20.203 -7.992 1 37.53 38 ASN B C 1
ATOM 2684 O O . ASN B 1 38 ? -40.844 -19.328 -8.719 1 37.53 38 ASN B O 1
ATOM 2688 N N . THR B 1 39 ? -40.688 -21.453 -7.879 1 36.44 39 THR B N 1
ATOM 2689 C CA . THR B 1 39 ? -39.5 -21.797 -8.664 1 36.44 39 THR B CA 1
ATOM 2690 C C . THR B 1 39 ? -39.875 -21.984 -10.133 1 36.44 39 THR B C 1
ATOM 2692 O O . THR B 1 39 ? -39.125 -21.516 -11.016 1 36.44 39 THR B O 1
ATOM 2695 N N . ASN B 1 40 ? -40.969 -22.734 -10.438 1 36.81 40 ASN B N 1
ATOM 2696 C CA . ASN B 1 40 ? -41.406 -22.922 -11.82 1 36.81 40 ASN B CA 1
ATOM 2697 C C . ASN B 1 40 ? -41.875 -21.625 -12.453 1 36.81 40 ASN B C 1
ATOM 2699 O O . ASN B 1 40 ? -41.594 -21.359 -13.625 1 36.81 40 ASN B O 1
ATOM 2703 N N . LEU B 1 41 ? -42.719 -20.781 -11.727 1 34.31 41 LEU B N 1
ATOM 2704 C CA . LEU B 1 41 ? -43.156 -19.516 -12.281 1 34.31 41 LEU B CA 1
ATOM 2705 C C . LEU B 1 41 ? -42 -18.562 -12.539 1 34.31 41 LEU B C 1
ATOM 2707 O O . LEU B 1 41 ? -41.969 -17.891 -13.57 1 34.31 41 LEU B O 1
ATOM 2711 N N . ARG B 1 42 ? -41.094 -18.531 -11.656 1 32.41 42 ARG B N 1
ATOM 2712 C CA . ARG B 1 42 ? -39.906 -17.734 -11.922 1 32.41 42 ARG B CA 1
ATOM 2713 C C . ARG B 1 42 ? -39.156 -18.25 -13.148 1 32.41 42 ARG B C 1
ATOM 2715 O O . ARG B 1 42 ? -38.656 -17.469 -13.953 1 32.41 42 ARG B O 1
ATOM 2722 N N . ARG B 1 43 ? -39.031 -19.469 -13.32 1 36.25 43 ARG B N 1
ATOM 2723 C CA . ARG B 1 43 ? -38.5 -20.047 -14.555 1 36.25 43 ARG B CA 1
ATOM 2724 C C . ARG B 1 43 ? -39.312 -19.625 -15.758 1 36.25 43 ARG B C 1
ATOM 2726 O O . ARG B 1 43 ? -38.781 -19.297 -16.812 1 36.25 43 ARG B O 1
ATOM 2733 N N . ARG B 1 44 ? -40.562 -19.719 -15.688 1 37.88 44 ARG B N 1
ATOM 2734 C CA . ARG B 1 44 ? -41.438 -19.375 -16.797 1 37.88 44 ARG B CA 1
ATOM 2735 C C . ARG B 1 44 ? -41.469 -17.859 -17.031 1 37.88 44 ARG B C 1
ATOM 2737 O O . ARG B 1 44 ? -41.625 -17.422 -18.172 1 37.88 44 ARG B O 1
ATOM 2744 N N . LEU B 1 45 ? -41.594 -17.078 -15.852 1 37.94 45 LEU B N 1
ATOM 2745 C CA . LEU B 1 45 ? -41.719 -15.633 -16.047 1 37.94 45 LEU B CA 1
ATOM 2746 C C . LEU B 1 45 ? -40.344 -15.023 -16.359 1 37.94 45 LEU B C 1
ATOM 2748 O O . LEU B 1 45 ? -40.25 -13.805 -16.531 1 37.94 45 LEU B O 1
ATOM 2752 N N . GLY B 1 46 ? -39.281 -15.664 -16.781 1 32.28 46 GLY B N 1
ATOM 2753 C CA . GLY B 1 46 ? -37.969 -15.219 -17.172 1 32.28 46 GLY B CA 1
ATOM 2754 C C . GLY B 1 46 ? -37.25 -14.438 -16.078 1 32.28 46 GLY B C 1
ATOM 2755 O O . GLY B 1 46 ? -36.438 -13.555 -16.359 1 32.28 46 GLY B O 1
ATOM 2756 N N . LEU B 1 47 ? -37.875 -14.523 -14.977 1 33.94 47 LEU B N 1
ATOM 2757 C CA . LEU B 1 47 ? -37.25 -13.773 -13.891 1 33.94 47 LEU B CA 1
ATOM 2758 C C . LEU B 1 47 ? -35.875 -14.32 -13.586 1 33.94 47 LEU B C 1
ATOM 2760 O O . LEU B 1 47 ? -35.688 -15.531 -13.422 1 33.94 47 LEU B O 1
ATOM 2764 N N . ILE B 1 48 ? -34.781 -13.688 -14.016 1 32.12 48 ILE B N 1
ATOM 2765 C CA . ILE B 1 48 ? -33.344 -13.984 -13.867 1 32.12 48 ILE B CA 1
ATOM 2766 C C . ILE B 1 48 ? -33 -14.078 -12.391 1 32.12 48 ILE B C 1
ATOM 2768 O O . ILE B 1 48 ? -33.406 -13.242 -11.586 1 32.12 48 ILE B O 1
ATOM 2772 N N . ASP B 1 49 ? -32.844 -15.242 -11.828 1 35.09 49 ASP B N 1
ATOM 2773 C CA . ASP B 1 49 ? -32.25 -15.461 -10.508 1 35.09 49 ASP B CA 1
ATOM 2774 C C . ASP B 1 49 ? -31.141 -14.461 -10.227 1 35.09 49 ASP B C 1
ATOM 2776 O O . ASP B 1 49 ? -30.156 -14.406 -10.977 1 35.09 49 ASP B O 1
ATOM 2780 N N . PRO B 1 50 ? -31.391 -13.406 -9.461 1 37.59 50 PRO B N 1
ATOM 2781 C CA . PRO B 1 50 ? -30.375 -12.383 -9.227 1 37.59 50 PRO B CA 1
ATOM 2782 C C . PRO B 1 50 ? -29.016 -12.977 -8.859 1 37.59 50 PRO B C 1
ATOM 2784 O O . PRO B 1 50 ? -27.969 -12.352 -9.109 1 37.59 50 PRO B O 1
ATOM 2787 N N . HIS B 1 51 ? -29.031 -14.055 -8.125 1 41.59 51 HIS B N 1
ATOM 2788 C CA . HIS B 1 51 ? -27.781 -14.719 -7.82 1 41.59 51 HIS B CA 1
ATOM 2789 C C . HIS B 1 51 ? -27.109 -15.25 -9.086 1 41.59 51 HIS B C 1
ATOM 2791 O O . HIS B 1 51 ? -25.953 -15.648 -9.062 1 41.59 51 HIS B O 1
ATOM 2797 N N . THR B 1 52 ? -27.891 -15.336 -10.078 1 44.44 52 THR B N 1
ATOM 2798 C CA . THR B 1 52 ? -27.438 -15.867 -11.359 1 44.44 52 THR B CA 1
ATOM 2799 C C . THR B 1 52 ? -27.156 -14.734 -12.344 1 44.44 52 THR B C 1
ATOM 2801 O O . THR B 1 52 ? -26.797 -14.984 -13.5 1 44.44 52 THR B O 1
ATOM 2804 N N . ILE B 1 53 ? -27.484 -13.516 -11.938 1 41.53 53 ILE B N 1
ATOM 2805 C CA . ILE B 1 53 ? -27.219 -12.438 -12.875 1 41.53 53 ILE B CA 1
ATOM 2806 C C . ILE B 1 53 ? -25.703 -12.328 -13.102 1 41.53 53 ILE B C 1
ATOM 2808 O O . ILE B 1 53 ? -24.938 -12.117 -12.156 1 41.53 53 ILE B O 1
ATOM 2812 N N . GLU B 1 54 ? -25.344 -12.852 -14.227 1 52.81 54 GLU B N 1
ATOM 2813 C CA . GLU B 1 54 ? -23.953 -12.703 -14.625 1 52.81 54 GLU B CA 1
ATOM 2814 C C . GLU B 1 54 ? -23.688 -11.312 -15.203 1 52.81 54 GLU B C 1
ATOM 2816 O O . GLU B 1 54 ? -24.5 -10.789 -15.969 1 52.81 54 GLU B O 1
ATOM 2821 N N . ILE B 1 55 ? -22.938 -10.57 -14.562 1 45.62 55 ILE B N 1
ATOM 2822 C CA . ILE B 1 55 ? -22.484 -9.273 -15.055 1 45.62 55 ILE B CA 1
ATOM 2823 C C . ILE B 1 55 ? -21.297 -9.461 -15.984 1 45.62 55 ILE B C 1
ATOM 2825 O O . ILE B 1 55 ? -20.359 -10.188 -15.664 1 45.62 55 ILE B O 1
ATOM 2829 N N . LYS B 1 56 ? -21.609 -9.094 -17.203 1 52.28 56 LYS B N 1
ATOM 2830 C CA . LYS B 1 56 ? -20.562 -9.141 -18.219 1 52.28 56 LYS B CA 1
ATOM 2831 C C . LYS B 1 56 ? -19.547 -8.023 -18 1 52.28 56 LYS B C 1
ATOM 2833 O O . LYS B 1 56 ? -19.906 -6.844 -17.938 1 52.28 56 LYS B O 1
ATOM 2838 N N . GLY B 1 57 ? -18.422 -8.453 -17.469 1 46.62 57 GLY B N 1
ATOM 2839 C CA . GLY B 1 57 ? -17.344 -7.492 -17.344 1 46.62 57 GLY B CA 1
ATOM 2840 C C . GLY B 1 57 ? -16.688 -7.156 -18.656 1 46.62 57 GLY B C 1
ATOM 2841 O O . GLY B 1 57 ? -17.203 -7.5 -19.719 1 46.62 57 GLY B O 1
ATOM 2842 N N . GLU B 1 58 ? -15.695 -6.363 -18.547 1 52.5 58 GLU B N 1
ATOM 2843 C CA . GLU B 1 58 ? -14.906 -6.035 -19.734 1 52.5 58 GLU B CA 1
ATOM 2844 C C . GLU B 1 58 ? -14.328 -7.289 -20.375 1 52.5 58 GLU B C 1
ATOM 2846 O O . GLU B 1 58 ? -13.914 -8.219 -19.688 1 52.5 58 GLU B O 1
ATOM 2851 N N . GLY B 1 59 ? -14.484 -7.41 -21.641 1 56.84 59 GLY B N 1
ATOM 2852 C CA . GLY B 1 59 ? -13.969 -8.531 -22.406 1 56.84 59 GLY B CA 1
ATOM 2853 C C . GLY B 1 59 ? -14.938 -9.703 -22.469 1 56.84 59 GLY B C 1
ATOM 2854 O O . GLY B 1 59 ? -14.555 -10.812 -22.844 1 56.84 59 GLY B O 1
ATOM 2855 N N . GLY B 1 60 ? -16.141 -9.469 -21.797 1 66.5 60 GLY B N 1
ATOM 2856 C CA . GLY B 1 60 ? -17.172 -10.5 -21.906 1 66.5 60 GLY B CA 1
ATOM 2857 C C . GLY B 1 60 ? -17.156 -11.484 -20.75 1 66.5 60 GLY B C 1
ATOM 2858 O O . GLY B 1 60 ? -17.859 -12.492 -20.781 1 66.5 60 GLY B O 1
ATOM 2859 N N . LEU B 1 61 ? -16.375 -11.109 -19.75 1 72.94 61 LEU B N 1
ATOM 2860 C CA . LEU B 1 61 ? -16.281 -11.984 -18.594 1 72.94 61 LEU B CA 1
ATOM 2861 C C . LEU B 1 61 ? -17.562 -11.914 -17.75 1 72.94 61 LEU B C 1
ATOM 2863 O O . LEU B 1 61 ? -18.109 -10.836 -17.547 1 72.94 61 LEU B O 1
ATOM 2867 N N . LEU B 1 62 ? -18.047 -13.094 -17.406 1 79.88 62 LEU B N 1
ATOM 2868 C CA . LEU B 1 62 ? -19.297 -13.172 -16.656 1 79.88 62 LEU B CA 1
ATOM 2869 C C . LEU B 1 62 ? -19.016 -13.539 -15.195 1 79.88 62 LEU B C 1
ATOM 2871 O O . LEU B 1 62 ? -18.125 -14.344 -14.914 1 79.88 62 LEU B O 1
ATOM 2875 N N . CYS B 1 63 ? -19.688 -12.852 -14.32 1 89.12 63 CYS B N 1
ATOM 2876 C CA . CYS B 1 63 ? -19.609 -13.141 -12.891 1 89.12 63 CYS B CA 1
ATOM 2877 C C . CYS B 1 63 ? -20.969 -13.016 -12.227 1 89.12 63 CYS B C 1
ATOM 2879 O O . CYS B 1 63 ? -21.641 -11.992 -12.375 1 89.12 63 CYS B O 1
ATOM 2881 N N . PRO B 1 64 ? -21.391 -14.094 -11.57 1 89.88 64 PRO B N 1
ATOM 2882 C CA . PRO B 1 64 ? -22.625 -13.914 -10.797 1 89.88 64 PRO B CA 1
ATOM 2883 C C . PRO B 1 64 ? -22.547 -12.734 -9.828 1 89.88 64 PRO B C 1
ATOM 2885 O O . PRO B 1 64 ? -21.5 -12.492 -9.227 1 89.88 64 PRO B O 1
ATOM 2888 N N . ALA B 1 65 ? -23.609 -12.062 -9.664 1 89.31 65 ALA B N 1
ATOM 2889 C CA . ALA B 1 65 ? -23.656 -10.859 -8.836 1 89.31 65 ALA B CA 1
ATOM 2890 C C . ALA B 1 65 ? -23.25 -11.164 -7.402 1 89.31 65 ALA B C 1
ATOM 2892 O O . ALA B 1 65 ? -22.562 -10.359 -6.762 1 89.31 65 ALA B O 1
ATOM 2893 N N . SER B 1 66 ? -23.594 -12.375 -6.949 1 90.44 66 SER B N 1
ATOM 2894 C CA . SER B 1 66 ? -23.344 -12.75 -5.562 1 90.44 66 SER B CA 1
ATOM 2895 C C . SER B 1 66 ? -21.844 -12.977 -5.32 1 90.44 66 SER B C 1
ATOM 2897 O O . SER B 1 66 ? -21.406 -13.055 -4.176 1 90.44 66 SER B O 1
ATOM 2899 N N . ARG B 1 67 ? -21.078 -13.016 -6.367 1 94.94 67 ARG B N 1
ATOM 2900 C CA . ARG B 1 67 ? -19.641 -13.273 -6.254 1 94.94 67 ARG B CA 1
ATOM 2901 C C . ARG B 1 67 ? -18.828 -12.047 -6.637 1 94.94 67 ARG B C 1
ATOM 2903 O O . ARG B 1 67 ? -17.594 -12.094 -6.648 1 94.94 67 ARG B O 1
ATOM 2910 N N . MET B 1 68 ? -19.578 -11.008 -6.914 1 94.88 68 MET B N 1
ATOM 2911 C CA . MET B 1 68 ? -18.922 -9.789 -7.391 1 94.88 68 MET B CA 1
ATOM 2912 C C . MET B 1 68 ? -18.484 -8.914 -6.219 1 94.88 68 MET B C 1
ATOM 2914 O O . MET B 1 68 ? -19.234 -8.75 -5.254 1 94.88 68 MET B O 1
ATOM 2918 N N . LEU B 1 69 ? -17.297 -8.461 -6.305 1 96.75 69 LEU B N 1
ATOM 2919 C CA . LEU B 1 69 ? -16.75 -7.551 -5.297 1 96.75 69 LEU B CA 1
ATOM 2920 C C . LEU B 1 69 ? -16.406 -6.199 -5.91 1 96.75 69 LEU B C 1
ATOM 2922 O O . LEU B 1 69 ? -15.742 -6.141 -6.949 1 96.75 69 LEU B O 1
ATOM 2926 N N . ARG B 1 70 ? -16.859 -5.117 -5.316 1 95.19 70 ARG B N 1
ATOM 2927 C CA . ARG B 1 70 ? -16.547 -3.734 -5.66 1 95.19 70 ARG B CA 1
ATOM 2928 C C . ARG B 1 70 ? -16.297 -2.9 -4.41 1 95.19 70 ARG B C 1
ATOM 2930 O O . ARG B 1 70 ? -16.75 -3.252 -3.32 1 95.19 70 ARG B O 1
ATOM 2937 N N . VAL B 1 71 ? -15.492 -1.899 -4.59 1 95.56 71 VAL B N 1
ATOM 2938 C CA . VAL B 1 71 ? -15.266 -0.973 -3.484 1 95.56 71 VAL B CA 1
ATOM 2939 C C . VAL B 1 71 ? -15.445 0.464 -3.971 1 95.56 71 VAL B C 1
ATOM 2941 O O . VAL B 1 71 ? -15.172 0.772 -5.133 1 95.56 71 VAL B O 1
ATOM 2944 N N . ASP B 1 72 ? -15.945 1.296 -3.172 1 90.62 72 ASP B N 1
ATOM 2945 C CA . ASP B 1 72 ? -15.984 2.738 -3.398 1 90.62 72 ASP B CA 1
ATOM 2946 C C . ASP B 1 72 ? -15.406 3.496 -2.205 1 90.62 72 ASP B C 1
ATOM 2948 O O . ASP B 1 72 ? -14.828 2.893 -1.302 1 90.62 72 ASP B O 1
ATOM 2952 N N . ALA B 1 73 ? -15.477 4.773 -2.221 1 86 73 ALA B N 1
ATOM 2953 C CA . ALA B 1 73 ? -14.82 5.621 -1.224 1 86 73 ALA B CA 1
ATOM 2954 C C . ALA B 1 73 ? -15.359 5.336 0.175 1 86 73 ALA B C 1
ATOM 2956 O O . ALA B 1 73 ? -14.625 5.406 1.16 1 86 73 ALA B O 1
ATOM 2957 N N . SER B 1 74 ? -16.578 4.898 0.288 1 88.44 74 SER B N 1
ATOM 2958 C CA . SER B 1 74 ? -17.234 4.746 1.583 1 88.44 74 SER B CA 1
ATOM 2959 C C . SER B 1 74 ? -17.109 3.322 2.109 1 88.44 74 SER B C 1
ATOM 2961 O O . SER B 1 74 ? -17.406 3.055 3.275 1 88.44 74 SER B O 1
ATOM 2963 N N . THR B 1 75 ? -16.672 2.443 1.237 1 93.81 75 THR B N 1
ATOM 2964 C CA . THR B 1 75 ? -16.547 1.057 1.67 1 93.81 75 THR B CA 1
ATOM 2965 C C . THR B 1 75 ? -15.5 0.93 2.779 1 93.81 75 THR B C 1
ATOM 2967 O O . THR B 1 75 ? -14.328 1.248 2.574 1 93.81 75 THR B O 1
ATOM 2970 N N . THR B 1 76 ? -15.938 0.462 3.898 1 95.5 76 THR B N 1
ATOM 2971 C CA . THR B 1 76 ? -15.023 0.256 5.016 1 95.5 76 THR B CA 1
ATOM 2972 C C . THR B 1 76 ? -14.336 -1.102 4.91 1 95.5 76 THR B C 1
ATOM 2974 O O . THR B 1 76 ? -14.82 -1.998 4.219 1 95.5 76 THR B O 1
ATOM 2977 N N . LEU B 1 77 ? -13.266 -1.252 5.645 1 95.31 77 LEU B N 1
ATOM 2978 C CA . LEU B 1 77 ? -12.539 -2.518 5.625 1 95.31 77 LEU B CA 1
ATOM 2979 C C . LEU B 1 77 ? -13.398 -3.643 6.195 1 95.31 77 LEU B C 1
ATOM 2981 O O . LEU B 1 77 ? -13.508 -4.715 5.594 1 95.31 77 LEU B O 1
ATOM 2985 N N . PRO B 1 78 ? -14.086 -3.471 7.293 1 94.62 78 PRO B N 1
ATOM 2986 C CA . PRO B 1 78 ? -14.922 -4.555 7.805 1 94.62 78 PRO B CA 1
ATOM 2987 C C . PRO B 1 78 ? -16.031 -4.953 6.832 1 94.62 78 PRO B C 1
ATOM 2989 O O . PRO B 1 78 ? -16.297 -6.141 6.648 1 94.62 78 PRO B O 1
ATOM 2992 N N . SER B 1 79 ? -16.625 -3.938 6.219 1 94.5 79 SER B N 1
ATOM 2993 C CA . SER B 1 79 ? -17.688 -4.25 5.254 1 94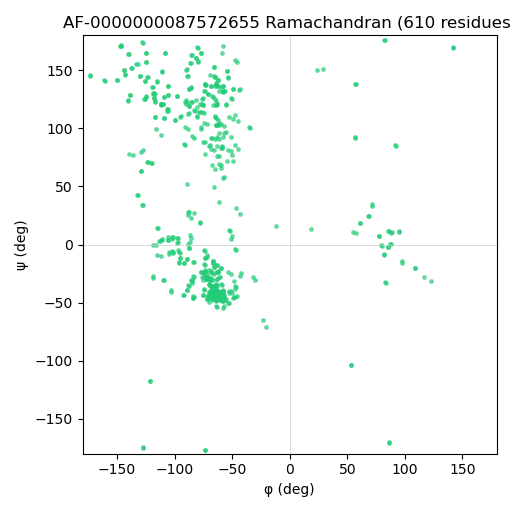.5 79 SER B CA 1
ATOM 2994 C C . SER B 1 79 ? -17.125 -4.996 4.051 1 94.5 79 SER B C 1
ATOM 2996 O O . SER B 1 79 ? -17.766 -5.898 3.514 1 94.5 79 SER B O 1
ATOM 2998 N N . PHE B 1 80 ? -15.969 -4.613 3.639 1 96.56 80 PHE B N 1
ATOM 2999 C CA . PHE B 1 80 ? -15.305 -5.297 2.535 1 96.56 80 PHE B CA 1
ATOM 3000 C C . PHE B 1 80 ? -15.016 -6.75 2.893 1 96.56 80 PHE B C 1
ATOM 3002 O O . PHE B 1 80 ? -15.289 -7.656 2.102 1 96.56 80 PHE B O 1
ATOM 3009 N N . ILE B 1 81 ? -14.492 -6.965 4.055 1 95.38 81 ILE B N 1
ATOM 3010 C CA . ILE B 1 81 ? -14.164 -8.305 4.52 1 95.38 81 ILE B CA 1
ATOM 3011 C C . ILE B 1 81 ? -15.414 -9.18 4.52 1 95.38 81 ILE B C 1
ATOM 3013 O O . ILE B 1 81 ? -15.391 -10.32 4.059 1 95.38 81 ILE B O 1
ATOM 3017 N N . GLU B 1 82 ? -16.484 -8.648 4.965 1 93.31 82 GLU B N 1
ATOM 3018 C CA . GLU B 1 82 ? -17.75 -9.375 4.965 1 93.31 82 GLU B CA 1
ATOM 3019 C C . GLU B 1 82 ? -18.172 -9.758 3.549 1 93.31 82 GLU B C 1
ATOM 3021 O O . GLU B 1 82 ? -18.609 -10.883 3.305 1 93.31 82 GLU B O 1
ATOM 3026 N N . SER B 1 83 ? -18.047 -8.812 2.672 1 95 83 SER B N 1
ATOM 3027 C CA . SER B 1 83 ? -18.406 -9.062 1.282 1 95 83 SER B CA 1
ATOM 3028 C C . SER B 1 83 ? -17.531 -10.148 0.665 1 95 83 SER B C 1
ATOM 3030 O O . SER B 1 83 ? -18.016 -10.992 -0.095 1 95 83 SER B O 1
ATOM 3032 N N . VAL B 1 84 ? -16.266 -10.109 1.003 1 96.38 84 VAL B N 1
ATOM 3033 C CA . VAL B 1 84 ? -15.32 -11.086 0.481 1 96.38 84 VAL B CA 1
ATOM 3034 C C . VAL B 1 84 ? -15.695 -12.477 0.983 1 96.38 84 VAL B C 1
ATOM 3036 O O . VAL B 1 84 ? -15.773 -13.43 0.199 1 96.38 84 VAL B O 1
ATOM 3039 N N . LEU B 1 85 ? -15.938 -12.555 2.268 1 93.31 85 LEU B N 1
ATOM 3040 C CA . LEU B 1 85 ? -16.281 -13.844 2.855 1 93.31 85 LEU B CA 1
ATOM 3041 C C . LEU B 1 85 ? -17.562 -14.383 2.254 1 93.31 85 LEU B C 1
ATOM 3043 O O . LEU B 1 85 ? -17.656 -15.578 1.939 1 93.31 85 LEU B O 1
ATOM 3047 N N . HIS B 1 86 ? -18.5 -13.523 2.094 1 92.38 86 HIS B N 1
ATOM 3048 C CA . HIS B 1 86 ? -19.766 -13.93 1.494 1 92.38 86 HIS B CA 1
ATOM 3049 C C . HIS B 1 86 ? -19.578 -14.406 0.058 1 92.38 86 HIS B C 1
ATOM 3051 O O . HIS B 1 86 ? -20.078 -15.461 -0.326 1 92.38 86 HIS B O 1
ATOM 3057 N N . ALA B 1 87 ? -18.875 -13.656 -0.71 1 94.38 87 ALA B N 1
ATOM 3058 C CA . ALA B 1 87 ? -18.641 -13.984 -2.113 1 94.38 87 ALA B CA 1
ATOM 3059 C C . ALA B 1 87 ? -17.875 -15.305 -2.248 1 94.38 87 ALA B C 1
ATOM 3061 O O . ALA B 1 87 ? -18.234 -16.141 -3.072 1 94.38 87 ALA B O 1
ATOM 3062 N N . LEU B 1 88 ? -16.906 -15.469 -1.431 1 94.5 88 LEU B N 1
ATOM 3063 C CA . LEU B 1 88 ? -16.094 -16.672 -1.486 1 94.5 88 LEU B CA 1
ATOM 3064 C C . LEU B 1 88 ? -16.906 -17.891 -1.069 1 94.5 88 LEU B C 1
ATOM 3066 O O . LEU B 1 88 ? -16.719 -19 -1.597 1 94.5 88 LEU B O 1
ATOM 3070 N N . ASN B 1 89 ? -17.766 -17.672 -0.133 1 91.06 89 ASN B N 1
ATOM 3071 C CA . ASN B 1 89 ? -18.625 -18.766 0.305 1 91.06 89 ASN B CA 1
ATOM 3072 C C . ASN B 1 89 ? -19.516 -19.266 -0.829 1 91.06 89 ASN B C 1
ATOM 3074 O O . ASN B 1 89 ? -19.922 -20.438 -0.842 1 91.06 89 ASN B O 1
ATOM 3078 N N . GLN B 1 90 ? -19.766 -18.438 -1.808 1 90.19 90 GLN B N 1
ATOM 3079 C CA . GLN B 1 90 ? -20.562 -18.812 -2.973 1 90.19 90 GLN B CA 1
ATOM 3080 C C . GLN B 1 90 ? -19.688 -19.438 -4.059 1 90.19 90 GLN B C 1
ATOM 3082 O O . GLN B 1 90 ? -20.203 -19.875 -5.094 1 90.19 90 GLN B O 1
ATOM 3087 N N . ALA B 1 91 ? -18.406 -19.5 -3.852 1 91.44 91 ALA B N 1
ATOM 3088 C CA . ALA B 1 91 ? -17.469 -20 -4.859 1 91.44 91 ALA B CA 1
ATOM 3089 C C . ALA B 1 91 ? -16.578 -21.094 -4.289 1 91.44 91 ALA B C 1
ATOM 3091 O O . ALA B 1 91 ? -15.406 -21.188 -4.633 1 91.44 91 ALA B O 1
ATOM 3092 N N . SER B 1 92 ? -17.141 -21.828 -3.436 1 90.12 92 SER B N 1
ATOM 3093 C CA . SER B 1 92 ? -16.375 -22.875 -2.768 1 90.12 92 SER B CA 1
ATOM 3094 C C . SER B 1 92 ? -15.906 -23.938 -3.758 1 90.12 92 SER B C 1
ATOM 3096 O O . SER B 1 92 ? -16.672 -24.359 -4.637 1 90.12 92 SER B O 1
ATOM 3098 N N . ILE B 1 93 ? -14.664 -24.375 -3.617 1 89.56 93 ILE B N 1
ATOM 3099 C CA . ILE B 1 93 ? -14.102 -25.453 -4.422 1 89.56 93 ILE B CA 1
ATOM 3100 C C . ILE B 1 93 ? -13.484 -26.5 -3.51 1 89.56 93 ILE B C 1
ATOM 3102 O O . ILE B 1 93 ? -13.383 -26.312 -2.297 1 89.56 93 ILE B O 1
ATOM 3106 N N . ASP B 1 94 ? -13.039 -27.594 -4.043 1 87.69 94 ASP B N 1
ATOM 3107 C CA . ASP B 1 94 ? -12.664 -28.75 -3.236 1 87.69 94 ASP B CA 1
ATOM 3108 C C . ASP B 1 94 ? -11.156 -28.797 -3.002 1 87.69 94 ASP B C 1
ATOM 3110 O O . ASP B 1 94 ? -10.633 -29.766 -2.436 1 87.69 94 ASP B O 1
ATOM 3114 N N . ASP B 1 95 ? -10.484 -27.812 -3.43 1 88.88 95 ASP B N 1
ATOM 3115 C CA . ASP B 1 95 ? -9.039 -27.75 -3.271 1 88.88 95 ASP B CA 1
ATOM 3116 C C . ASP B 1 95 ? -8.578 -26.297 -3.066 1 88.88 95 ASP B C 1
ATOM 3118 O O . ASP B 1 95 ? -9.375 -25.375 -3.195 1 88.88 95 ASP B O 1
ATOM 3122 N N . ARG B 1 96 ? -7.273 -26.219 -2.715 1 89.88 96 ARG B N 1
ATOM 3123 C CA . ARG B 1 96 ? -6.711 -24.859 -2.67 1 89.88 96 ARG B CA 1
ATOM 3124 C C . ARG B 1 96 ? -6.703 -24.234 -4.055 1 89.88 96 ARG B C 1
ATOM 3126 O O . ARG B 1 96 ? -6.402 -24.891 -5.051 1 89.88 96 ARG B O 1
ATOM 3133 N N . PRO B 1 97 ? -6.926 -23 -4.086 1 91.19 97 PRO B N 1
ATOM 3134 C CA . PRO B 1 97 ? -7 -22.312 -5.379 1 91.19 97 PRO B CA 1
ATOM 3135 C C . PRO B 1 97 ? -5.77 -22.578 -6.25 1 91.19 97 PRO B C 1
ATOM 3137 O O . PRO B 1 97 ? -5.902 -22.828 -7.445 1 91.19 97 PRO B O 1
ATOM 3140 N N . ILE B 1 98 ? -4.582 -22.578 -5.676 1 89.75 98 ILE B N 1
ATOM 3141 C CA . ILE B 1 98 ? -3.355 -22.672 -6.461 1 89.75 98 ILE B CA 1
ATOM 3142 C C . ILE B 1 98 ? -3.189 -24.094 -6.988 1 89.75 98 ILE B C 1
ATOM 3144 O O . ILE B 1 98 ? -2.502 -24.312 -7.988 1 89.75 98 ILE B O 1
ATOM 3148 N N . SER B 1 99 ? -3.771 -25.031 -6.355 1 86.69 99 SER B N 1
ATOM 3149 C CA . SER B 1 99 ? -3.762 -26.422 -6.836 1 86.69 99 SER B CA 1
ATOM 3150 C C . SER B 1 99 ? -4.852 -26.641 -7.875 1 86.69 99 SER B C 1
ATOM 3152 O O . SER B 1 99 ? -4.699 -27.484 -8.766 1 86.69 99 SER B O 1
ATOM 3154 N N . PHE B 1 100 ? -5.844 -25.906 -7.77 1 85.38 100 PHE B N 1
ATOM 3155 C CA . PHE B 1 100 ? -7.031 -26.078 -8.594 1 85.38 100 PHE B CA 1
ATOM 3156 C C . PHE B 1 100 ? -6.859 -25.391 -9.945 1 85.38 100 PHE B C 1
ATOM 3158 O O . PHE B 1 100 ? -7.156 -25.984 -10.992 1 85.38 100 PHE B O 1
ATOM 3165 N N . LEU B 1 101 ? -6.363 -24.172 -9.969 1 82.5 101 LEU B N 1
ATOM 3166 C CA . LEU B 1 101 ? -6.383 -23.297 -11.133 1 82.5 101 LEU B CA 1
ATOM 3167 C C . LEU B 1 101 ? -5.555 -23.891 -12.266 1 82.5 101 LEU B C 1
ATOM 3169 O O . LEU B 1 101 ? -6.016 -23.938 -13.414 1 82.5 101 LEU B O 1
ATOM 3173 N N . PRO B 1 102 ? -4.418 -24.406 -12.008 1 72.38 102 PRO B N 1
ATOM 3174 C CA . PRO B 1 102 ? -3.604 -24.891 -13.125 1 72.38 102 PRO B CA 1
ATOM 3175 C C . PRO B 1 102 ? -4.23 -26.078 -13.844 1 72.38 102 PRO B C 1
ATOM 3177 O O . PRO B 1 102 ? -3.98 -26.297 -15.031 1 72.38 102 PRO B O 1
ATOM 3180 N N . ALA B 1 103 ? -5.031 -26.766 -13.109 1 69.62 103 ALA B N 1
ATOM 3181 C CA . ALA B 1 103 ? -5.652 -27.969 -13.672 1 69.62 103 ALA B CA 1
ATOM 3182 C C . ALA B 1 103 ? -6.895 -27.609 -14.484 1 69.62 103 ALA B C 1
ATOM 3184 O O . ALA B 1 103 ? -7.406 -28.422 -15.242 1 69.62 103 ALA B O 1
ATOM 3185 N N . HIS B 1 104 ? -7.355 -26.438 -14.297 1 67.75 104 HIS B N 1
ATOM 3186 C CA . HIS B 1 104 ? -8.602 -26.047 -14.953 1 67.75 104 HIS B CA 1
ATOM 3187 C C . HIS B 1 104 ? -8.391 -24.859 -15.875 1 67.75 104 HIS B C 1
ATOM 3189 O O . HIS B 1 104 ? -8.742 -23.719 -15.523 1 67.75 104 HIS B O 1
ATOM 3195 N N . TYR B 1 105 ? -7.652 -25.047 -17.078 1 57.06 105 TYR B N 1
ATOM 3196 C CA . TYR B 1 105 ? -6.988 -24.203 -18.062 1 57.06 105 TYR B CA 1
ATOM 3197 C C . TYR B 1 105 ? -7.949 -23.141 -18.609 1 57.06 105 TYR B C 1
ATOM 3199 O O . TYR B 1 105 ? -7.547 -22.016 -18.859 1 57.06 105 TYR B O 1
ATOM 3207 N N . ASP B 1 106 ? -9.109 -23.641 -19.016 1 58.53 106 ASP B N 1
ATOM 3208 C CA . ASP B 1 106 ? -9.828 -22.703 -19.859 1 58.53 106 ASP B CA 1
ATOM 3209 C C . ASP B 1 106 ? -9.844 -21.297 -19.25 1 58.53 106 ASP B C 1
ATOM 3211 O O . ASP B 1 106 ? -10.07 -20.312 -19.938 1 58.53 106 ASP B O 1
ATOM 3215 N N . SER B 1 107 ? -9.297 -21.328 -18.109 1 51.75 107 SER B N 1
ATOM 3216 C CA . SER B 1 107 ? -9.438 -20.109 -17.312 1 51.75 107 SER B CA 1
ATOM 3217 C C . SER B 1 107 ? -8.352 -19.094 -17.656 1 51.75 107 SER B C 1
ATOM 3219 O O . SER B 1 107 ? -8.617 -17.891 -17.719 1 51.75 107 SER B O 1
ATOM 3221 N N . TYR B 1 108 ? -7.086 -19.547 -18.078 1 59.16 108 TYR B N 1
ATOM 3222 C CA . TYR B 1 108 ? -6.023 -18.578 -18.312 1 59.16 108 TYR B CA 1
ATOM 3223 C C . TYR B 1 108 ? -6.051 -18.062 -19.75 1 59.16 108 TYR B C 1
ATOM 3225 O O . TYR B 1 108 ? -5.297 -17.156 -20.109 1 59.16 108 TYR B O 1
ATOM 3233 N N . ALA B 1 109 ? -7.02 -18.625 -20.344 1 67.44 109 ALA B N 1
ATOM 3234 C CA . ALA B 1 109 ? -7.238 -18.188 -21.719 1 67.44 109 ALA B CA 1
ATOM 3235 C C . ALA B 1 109 ? -7.855 -16.797 -21.75 1 67.44 109 ALA B C 1
ATOM 3237 O O . ALA B 1 109 ? -7.855 -16.141 -22.797 1 67.44 109 ALA B O 1
ATOM 3238 N N . SER B 1 110 ? -8.141 -16.375 -20.594 1 76.94 110 SER B N 1
ATOM 3239 C CA . SER B 1 110 ? -8.781 -15.062 -20.531 1 76.94 110 SER B CA 1
ATOM 3240 C C . SER B 1 110 ? -7.773 -13.945 -20.812 1 76.94 110 SER B C 1
ATOM 3242 O O . SER B 1 110 ? -8.156 -12.844 -21.219 1 76.94 110 SER B O 1
ATOM 3244 N N . VAL B 1 111 ? -6.465 -14.234 -20.578 1 85.81 111 VAL B N 1
ATOM 3245 C CA . VAL B 1 111 ? -5.414 -13.273 -20.891 1 85.81 111 VAL B CA 1
ATOM 3246 C C . VAL B 1 111 ? -4.332 -13.953 -21.734 1 85.81 111 VAL B C 1
ATOM 3248 O O . VAL B 1 111 ? -3.283 -14.336 -21.219 1 85.81 111 VAL B O 1
ATOM 3251 N N . PRO B 1 112 ? -4.645 -14.062 -23 1 84.94 112 PRO B N 1
ATOM 3252 C CA . PRO B 1 112 ? -3.678 -14.75 -23.859 1 84.94 112 PRO B CA 1
ATOM 3253 C C . PRO B 1 112 ? -2.291 -14.109 -23.812 1 84.94 112 PRO B C 1
ATOM 3255 O O . PRO B 1 112 ? -2.168 -12.883 -23.844 1 84.94 112 PRO B O 1
ATOM 3258 N N . GLY B 1 113 ? -1.349 -14.977 -23.641 1 88.69 113 GLY B N 1
ATOM 3259 C CA . GLY B 1 113 ? 0.03 -14.523 -23.688 1 88.69 113 GLY B CA 1
ATOM 3260 C C . GLY B 1 113 ? 0.468 -13.82 -22.406 1 88.69 113 GLY B C 1
ATOM 3261 O O . GLY B 1 113 ? 1.562 -13.258 -22.344 1 88.69 113 GLY B O 1
ATOM 3262 N N . GLY B 1 114 ? -0.414 -13.859 -21.406 1 93.81 114 GLY B N 1
ATOM 3263 C CA . GLY B 1 114 ? -0.073 -13.211 -20.156 1 93.81 114 GLY B CA 1
ATOM 3264 C C . GLY B 1 114 ? 0.854 -14.039 -19.297 1 93.81 114 GLY B C 1
ATOM 3265 O O . GLY B 1 114 ? 0.917 -15.266 -19.438 1 93.81 114 GLY B O 1
ATOM 3266 N N . PHE B 1 115 ? 1.542 -13.391 -18.422 1 95.81 115 PHE B N 1
ATOM 3267 C CA . PHE B 1 115 ? 2.51 -14.117 -17.609 1 95.81 115 PHE B CA 1
ATOM 3268 C C . PHE B 1 115 ? 1.837 -14.711 -16.375 1 95.81 115 PHE B C 1
ATOM 3270 O O . PHE B 1 115 ? 0.777 -14.242 -15.953 1 95.81 115 PHE B O 1
ATOM 3277 N N . TRP B 1 116 ? 2.484 -15.781 -15.867 1 95.06 116 TRP B N 1
ATOM 3278 C CA . TRP B 1 116 ? 2.229 -16.391 -14.57 1 95.06 116 TRP B CA 1
ATOM 3279 C C . TRP B 1 116 ? 3.334 -16.047 -13.578 1 95.06 116 TRP B C 1
ATOM 3281 O O . TRP B 1 116 ? 4.484 -16.469 -13.75 1 95.06 116 TRP B O 1
ATOM 3291 N N . VAL B 1 117 ? 2.949 -15.32 -12.508 1 97.88 117 VAL B N 1
ATOM 3292 C CA . VAL B 1 117 ? 3.986 -14.938 -11.555 1 97.88 117 VAL B CA 1
ATOM 3293 C C . VAL B 1 117 ? 3.588 -15.383 -10.148 1 97.88 117 VAL B C 1
ATOM 3295 O O . VAL B 1 117 ? 2.41 -15.336 -9.789 1 97.88 117 VAL B O 1
ATOM 3298 N N . GLU B 1 118 ? 4.598 -15.852 -9.445 1 98.31 118 GLU B N 1
ATOM 3299 C CA . GLU B 1 118 ? 4.449 -16.234 -8.047 1 98.31 118 GLU B CA 1
ATOM 3300 C C . GLU B 1 118 ? 5.324 -15.383 -7.141 1 98.31 118 GLU B C 1
ATOM 3302 O O . GLU B 1 118 ? 6.531 -15.258 -7.371 1 98.31 118 GLU B O 1
ATOM 3307 N N . PHE B 1 119 ? 4.75 -14.789 -6.156 1 98.56 119 PHE B N 1
ATOM 3308 C CA . PHE B 1 119 ? 5.453 -14.016 -5.141 1 98.56 119 PHE B CA 1
ATOM 3309 C C . PHE B 1 119 ? 5.504 -14.781 -3.822 1 98.56 119 PHE B C 1
ATOM 3311 O O . PHE B 1 119 ? 4.484 -14.93 -3.145 1 98.56 119 PHE B O 1
ATOM 3318 N N . GLY B 1 120 ? 6.637 -15.164 -3.359 1 97.69 120 GLY B N 1
ATOM 3319 C CA . GLY B 1 120 ? 6.836 -16.141 -2.299 1 97.69 120 GLY B CA 1
ATOM 3320 C C . GLY B 1 120 ? 7.008 -17.547 -2.816 1 97.69 120 GLY B C 1
ATOM 3321 O O . GLY B 1 120 ? 6.051 -18.328 -2.854 1 97.69 120 GLY B O 1
ATOM 3322 N N . VAL B 1 121 ? 8.266 -17.891 -3.193 1 97.44 121 VAL B N 1
ATOM 3323 C CA . VAL B 1 121 ? 8.562 -19.156 -3.854 1 97.44 121 VAL B CA 1
ATOM 3324 C C . VAL B 1 121 ? 8.93 -20.203 -2.811 1 97.44 121 VAL B C 1
ATOM 3326 O O . VAL B 1 121 ? 8.547 -21.375 -2.932 1 97.44 121 VAL B O 1
ATOM 3329 N N . PHE B 1 122 ? 9.75 -19.812 -1.83 1 95.5 122 PHE B N 1
ATOM 3330 C CA . PHE B 1 122 ? 10.242 -20.703 -0.776 1 95.5 122 PHE B CA 1
ATOM 3331 C C . PHE B 1 122 ? 10.891 -21.938 -1.369 1 95.5 122 PHE B C 1
ATOM 3333 O O . PHE B 1 122 ? 11.898 -21.844 -2.078 1 95.5 122 PHE B O 1
ATOM 3340 N N . GLN B 1 123 ? 10.289 -23.047 -1.366 1 95.25 123 GLN B N 1
ATOM 3341 C CA . GLN B 1 123 ? 10.93 -24.266 -1.823 1 95.25 123 GLN B CA 1
ATOM 3342 C C . GLN B 1 123 ? 10.586 -24.562 -3.283 1 95.25 123 GLN B C 1
ATOM 3344 O O . GLN B 1 123 ? 11.039 -25.547 -3.848 1 95.25 123 GLN B O 1
ATOM 3349 N N . GLY B 1 124 ? 9.75 -23.859 -3.873 1 96.56 124 GLY B N 1
ATOM 3350 C CA . GLY B 1 124 ? 9.531 -23.875 -5.309 1 96.56 124 GLY B CA 1
ATOM 3351 C C . GLY B 1 124 ? 8.516 -24.922 -5.742 1 96.56 124 GLY B C 1
ATOM 3352 O O . GLY B 1 124 ? 8.289 -25.125 -6.938 1 96.56 124 GLY B O 1
ATOM 3353 N N . LYS B 1 125 ? 7.82 -25.531 -4.84 1 94.44 125 LYS B N 1
ATOM 3354 C CA . LYS B 1 125 ? 6.941 -26.656 -5.152 1 94.44 125 LYS B CA 1
ATOM 3355 C C . LYS B 1 125 ? 5.734 -26.203 -5.973 1 94.44 125 LYS B C 1
ATOM 3357 O O . LYS B 1 125 ? 5.367 -26.859 -6.953 1 94.44 125 LYS B O 1
ATOM 3362 N N . THR B 1 126 ? 5.137 -25.125 -5.555 1 94.12 126 THR B N 1
ATOM 3363 C CA . THR B 1 126 ? 3.939 -24.656 -6.25 1 94.12 126 THR B CA 1
ATOM 3364 C C . THR B 1 126 ? 4.289 -24.156 -7.648 1 94.12 126 THR B C 1
ATOM 3366 O O . THR B 1 126 ? 3.551 -24.406 -8.602 1 94.12 126 THR B O 1
ATOM 3369 N N . LEU B 1 127 ? 5.328 -23.531 -7.785 1 94.88 127 LEU B N 1
ATOM 3370 C CA . LEU B 1 127 ? 5.773 -23.031 -9.078 1 94.88 127 LEU B CA 1
ATOM 3371 C C . LEU B 1 127 ? 6.129 -24.172 -10.016 1 94.88 127 LEU B C 1
ATOM 3373 O O . LEU B 1 127 ? 5.805 -24.141 -11.203 1 94.88 127 LEU B O 1
ATOM 3377 N N . GLU B 1 128 ? 6.773 -25.172 -9.484 1 95.25 128 GLU B N 1
ATOM 3378 C CA . GLU B 1 128 ? 7.074 -26.375 -10.242 1 95.25 128 GLU B CA 1
ATOM 3379 C C . GLU B 1 128 ? 5.801 -27.031 -10.766 1 95.25 128 GLU B C 1
ATOM 3381 O O . GLU B 1 128 ? 5.723 -27.406 -11.938 1 95.25 128 GLU B O 1
ATOM 3386 N N . GLY B 1 129 ? 4.879 -27.172 -9.875 1 91.44 129 GLY B N 1
ATOM 3387 C CA . GLY B 1 129 ? 3.602 -27.766 -10.258 1 91.44 129 GLY B CA 1
ATOM 3388 C C . GLY B 1 129 ? 2.867 -26.969 -11.312 1 91.44 129 GLY B C 1
ATOM 3389 O O . GLY B 1 129 ? 2.301 -27.531 -12.25 1 91.44 129 GLY B O 1
ATOM 3390 N N . ALA B 1 130 ? 2.875 -25.656 -11.164 1 88.94 130 ALA B N 1
ATOM 3391 C CA . ALA B 1 130 ? 2.236 -24.797 -12.156 1 88.94 130 ALA B CA 1
ATOM 3392 C C . ALA B 1 130 ? 2.869 -24.969 -13.531 1 88.94 130 ALA B C 1
ATOM 3394 O O . ALA B 1 130 ? 2.164 -25.156 -14.531 1 88.94 130 ALA B O 1
ATOM 3395 N N . HIS B 1 131 ? 4.152 -24.984 -13.602 1 91.38 131 HIS B N 1
ATOM 3396 C CA . HIS B 1 131 ? 4.863 -25.156 -14.867 1 91.38 131 HIS B CA 1
ATOM 3397 C C . HIS B 1 131 ? 4.531 -26.5 -15.508 1 91.38 131 HIS B C 1
ATOM 3399 O O . HIS B 1 131 ? 4.281 -26.578 -16.719 1 91.38 131 HIS B O 1
ATOM 3405 N N . ALA B 1 132 ? 4.512 -27.516 -14.688 1 89.38 132 ALA B N 1
ATOM 3406 C CA . ALA B 1 132 ? 4.211 -28.859 -15.195 1 89.38 132 ALA B CA 1
ATOM 3407 C C . ALA B 1 132 ? 2.82 -28.906 -15.82 1 89.38 132 ALA B C 1
ATOM 3409 O O . ALA B 1 132 ? 2.643 -29.469 -16.906 1 89.38 132 ALA B O 1
ATOM 3410 N N . ASN B 1 133 ? 1.916 -28.328 -15.164 1 84.88 133 ASN B N 1
ATOM 3411 C CA . ASN B 1 133 ? 0.543 -28.312 -15.664 1 84.88 133 ASN B CA 1
ATOM 3412 C C . ASN B 1 133 ? 0.406 -27.469 -16.922 1 84.88 133 ASN B C 1
ATOM 3414 O O . ASN B 1 133 ? -0.241 -27.875 -17.891 1 84.88 133 ASN B O 1
ATOM 3418 N N . LEU B 1 134 ? 1.053 -26.312 -16.922 1 83.38 134 LEU B N 1
ATOM 3419 C CA . LEU B 1 134 ? 0.944 -25.375 -18.031 1 83.38 134 LEU B CA 1
ATOM 3420 C C . LEU B 1 134 ? 1.654 -25.906 -19.266 1 83.38 134 LEU B C 1
ATOM 3422 O O . LEU B 1 134 ? 1.198 -25.688 -20.391 1 83.38 134 LEU B O 1
ATOM 3426 N N . SER B 1 135 ? 2.715 -26.594 -19.047 1 82.94 135 SER B N 1
ATOM 3427 C CA . SER B 1 135 ? 3.48 -27.172 -20.156 1 82.94 135 SER B CA 1
ATOM 3428 C C . SER B 1 135 ? 2.725 -28.312 -20.828 1 82.94 135 SER B C 1
ATOM 3430 O O . SER B 1 135 ? 2.881 -28.547 -22.016 1 82.94 135 SER B O 1
ATOM 3432 N N . GLN B 1 136 ? 1.959 -28.938 -20.062 1 78.06 136 GLN B N 1
ATOM 3433 C CA . GLN B 1 136 ? 1.183 -30.047 -20.594 1 78.06 136 GLN B CA 1
ATOM 3434 C C . GLN B 1 136 ? 0.009 -29.562 -21.438 1 78.06 136 GLN B C 1
ATOM 3436 O O . GLN B 1 136 ? -0.412 -30.234 -22.375 1 78.06 136 GLN B O 1
ATOM 3441 N N . GLN B 1 137 ? -0.477 -28.422 -21.078 1 69.69 137 GLN B N 1
ATOM 3442 C CA . GLN B 1 137 ? -1.65 -27.891 -21.766 1 69.69 137 GLN B CA 1
ATOM 3443 C C . GLN B 1 137 ? -1.25 -27.125 -23.016 1 69.69 137 GLN B C 1
ATOM 3445 O O . GLN B 1 137 ? -2.066 -26.922 -23.922 1 69.69 137 GLN B O 1
ATOM 3450 N N . GLN B 1 138 ? -0.199 -27.25 -23.672 1 63.38 138 GLN B N 1
ATOM 3451 C CA . GLN B 1 138 ? 0.42 -26.656 -24.859 1 63.38 138 GLN B CA 1
ATOM 3452 C C . GLN B 1 138 ? -0.221 -25.312 -25.188 1 63.38 138 GLN B C 1
ATOM 3454 O O . GLN B 1 138 ? 0.033 -24.75 -26.266 1 63.38 138 GLN B O 1
ATOM 3459 N N . LYS B 1 139 ? -1.021 -24.734 -24.266 1 72.62 139 LYS B N 1
ATOM 3460 C CA . LYS B 1 139 ? -1.746 -23.531 -24.688 1 72.62 139 LYS B CA 1
ATOM 3461 C C . LYS B 1 139 ? -1.224 -22.297 -23.953 1 72.62 139 LYS B C 1
ATOM 3463 O O . LYS B 1 139 ? -1.442 -21.172 -24.406 1 72.62 139 LYS B O 1
ATOM 3468 N N . PHE B 1 140 ? -0.414 -22.453 -22.984 1 82.81 140 PHE B N 1
ATOM 3469 C CA . PHE B 1 140 ? 0.092 -21.297 -22.266 1 82.81 140 PHE B CA 1
ATOM 3470 C C . PHE B 1 140 ? 1.384 -20.781 -22.891 1 82.81 140 PHE B C 1
ATOM 3472 O O . PHE B 1 140 ? 2.359 -21.531 -23 1 82.81 140 PHE B O 1
ATOM 3479 N N . THR B 1 141 ? 1.407 -19.562 -23.328 1 85.69 141 THR B N 1
ATOM 3480 C CA . THR B 1 141 ? 2.555 -19.016 -24.047 1 85.69 141 THR B CA 1
ATOM 3481 C C . THR B 1 141 ? 3.191 -17.875 -23.266 1 85.69 141 THR B C 1
ATOM 3483 O O . THR B 1 141 ? 4.18 -17.281 -23.719 1 85.69 141 THR B O 1
ATOM 3486 N N . GLY B 1 142 ? 2.646 -17.578 -22.172 1 91.12 142 GLY B N 1
ATOM 3487 C CA . GLY B 1 142 ? 3.184 -16.469 -21.391 1 91.12 142 GLY B CA 1
ATOM 3488 C C . GLY B 1 142 ? 4.402 -16.859 -20.578 1 91.12 142 GLY B C 1
ATOM 3489 O O . GLY B 1 142 ? 4.723 -18.047 -20.453 1 91.12 142 GLY B O 1
ATOM 3490 N N . THR B 1 143 ? 5.055 -15.969 -20.031 1 95.12 143 THR B N 1
ATOM 3491 C CA . THR B 1 143 ? 6.223 -16.156 -19.172 1 95.12 143 THR B CA 1
ATOM 3492 C C . THR B 1 143 ? 5.809 -16.703 -17.812 1 95.12 143 THR B C 1
ATOM 3494 O O . THR B 1 143 ? 4.793 -16.281 -17.25 1 95.12 143 THR B O 1
ATOM 3497 N N . ILE B 1 144 ? 6.562 -17.641 -17.312 1 95.56 144 ILE B N 1
ATOM 3498 C CA . ILE B 1 144 ? 6.387 -18.109 -15.938 1 95.56 144 ILE B CA 1
ATOM 3499 C C . ILE B 1 144 ? 7.555 -17.641 -15.07 1 95.56 144 ILE B C 1
ATOM 3501 O O . ILE B 1 144 ? 8.719 -17.859 -15.422 1 95.56 144 ILE B O 1
ATOM 3505 N N . ALA B 1 145 ? 7.254 -16.969 -13.93 1 98.38 145 ALA B N 1
ATOM 3506 C CA . ALA B 1 145 ? 8.328 -16.422 -13.102 1 98.38 145 ALA B CA 1
ATOM 3507 C C . ALA B 1 145 ? 7.984 -16.531 -11.617 1 98.38 145 ALA B C 1
ATOM 3509 O O . ALA B 1 145 ? 6.809 -16.531 -11.242 1 98.38 145 ALA B O 1
ATOM 3510 N N . GLY B 1 146 ? 9.016 -16.656 -10.797 1 98.62 146 GLY B N 1
ATOM 3511 C CA . GLY B 1 146 ? 8.922 -16.625 -9.344 1 98.62 146 GLY B CA 1
ATOM 3512 C C . GLY B 1 146 ? 9.805 -15.555 -8.719 1 98.62 146 GLY B C 1
ATOM 3513 O O . GLY B 1 146 ? 10.914 -15.305 -9.195 1 98.62 146 GLY B O 1
ATOM 3514 N N . PHE B 1 147 ? 9.32 -14.961 -7.668 1 98.56 147 PHE B N 1
ATOM 3515 C CA . PHE B 1 147 ? 10.031 -13.914 -6.941 1 98.56 147 PHE B CA 1
ATOM 3516 C C . PHE B 1 147 ? 10.156 -14.266 -5.465 1 98.56 147 PHE B C 1
ATOM 3518 O O . PHE B 1 147 ? 9.164 -14.602 -4.812 1 98.56 147 PHE B O 1
ATOM 3525 N N . ASP B 1 148 ? 11.352 -14.227 -4.957 1 98 148 ASP B N 1
ATOM 3526 C CA . ASP B 1 148 ? 11.609 -14.508 -3.545 1 98 148 ASP B CA 1
ATOM 3527 C C . ASP B 1 148 ? 12.961 -13.938 -3.111 1 98 148 ASP B C 1
ATOM 3529 O O . ASP B 1 148 ? 13.945 -14.023 -3.85 1 98 148 ASP B O 1
ATOM 3533 N N . SER B 1 149 ? 12.969 -13.406 -1.887 1 95.19 149 SER B N 1
ATOM 3534 C CA . SER B 1 149 ? 14.25 -12.945 -1.352 1 95.19 149 SER B CA 1
ATOM 3535 C C . SER B 1 149 ? 15.148 -14.125 -0.987 1 95.19 149 SER B C 1
ATOM 3537 O O . SER B 1 149 ? 16.375 -13.992 -0.979 1 95.19 149 SER B O 1
ATOM 3539 N N . PHE B 1 150 ? 14.492 -15.219 -0.625 1 95.31 150 PHE B N 1
ATOM 3540 C CA . PHE B 1 150 ? 15.133 -16.406 -0.086 1 95.31 150 PHE B CA 1
ATOM 3541 C C . PHE B 1 150 ? 15.859 -16.094 1.215 1 95.31 150 PHE B C 1
ATOM 3543 O O . PHE B 1 150 ? 16.812 -16.781 1.582 1 95.31 150 PHE B O 1
ATOM 3550 N N . GLU B 1 151 ? 15.492 -14.961 1.839 1 91.94 151 GLU B N 1
ATOM 3551 C CA . GLU B 1 151 ? 16 -14.539 3.141 1 91.94 151 GLU B CA 1
ATOM 3552 C C . GLU B 1 151 ? 14.906 -14.609 4.207 1 91.94 151 GLU B C 1
ATOM 3554 O O . GLU B 1 151 ? 15.117 -14.188 5.344 1 91.94 151 GLU B O 1
ATOM 3559 N N . GLY B 1 152 ? 13.758 -15.125 3.77 1 88.25 152 GLY B N 1
ATOM 3560 C CA . GLY B 1 152 ? 12.633 -15.25 4.684 1 88.25 152 GLY B CA 1
ATOM 3561 C C . GLY B 1 152 ? 11.789 -13.992 4.773 1 88.25 152 GLY B C 1
ATOM 3562 O O . GLY B 1 152 ? 11.93 -13.086 3.951 1 88.25 152 GLY B O 1
ATOM 3563 N N . LEU B 1 153 ? 10.867 -13.922 5.703 1 81.88 153 LEU B N 1
ATOM 3564 C CA . LEU B 1 153 ? 9.945 -12.805 5.863 1 81.88 153 LEU B CA 1
ATOM 3565 C C . LEU B 1 153 ? 10.695 -11.516 6.172 1 81.88 153 LEU B C 1
ATOM 3567 O O . LEU B 1 153 ? 11.633 -11.508 6.969 1 81.88 153 LEU B O 1
ATOM 3571 N N . PRO B 1 154 ? 10.242 -10.414 5.613 1 80.19 154 PRO B N 1
ATOM 3572 C CA . PRO B 1 154 ? 10.93 -9.148 5.883 1 80.19 154 PRO B CA 1
ATOM 3573 C C . PRO B 1 154 ? 10.594 -8.578 7.258 1 80.19 154 PRO B C 1
ATOM 3575 O O . PRO B 1 154 ? 11.328 -7.73 7.773 1 80.19 154 PRO B O 1
ATOM 3578 N N . GLU B 1 155 ? 9.445 -8.953 7.805 1 79.56 155 GLU B N 1
ATOM 3579 C CA . GLU B 1 155 ? 9.008 -8.523 9.133 1 79.56 155 GLU B CA 1
ATOM 3580 C C . GLU B 1 155 ? 8.195 -9.609 9.828 1 79.56 155 GLU B C 1
ATOM 3582 O O . GLU B 1 155 ? 7.871 -10.633 9.219 1 79.56 155 GLU B O 1
ATOM 3587 N N . ASP B 1 156 ? 7.93 -9.352 11.094 1 75.75 156 ASP B N 1
ATOM 3588 C CA . ASP B 1 156 ? 7.18 -10.344 11.859 1 75.75 156 ASP B CA 1
ATOM 3589 C C . ASP B 1 156 ? 5.77 -10.516 11.305 1 75.75 156 ASP B C 1
ATOM 3591 O O . ASP B 1 156 ? 5.164 -9.555 10.82 1 75.75 156 ASP B O 1
ATOM 3595 N N . TRP B 1 157 ? 5.414 -11.789 11.289 1 72 157 TRP B N 1
ATOM 3596 C CA . TRP B 1 157 ? 4.059 -12.148 10.875 1 72 157 TRP B CA 1
ATOM 3597 C C . TRP B 1 157 ? 3.285 -12.773 12.031 1 72 157 TRP B C 1
ATOM 3599 O O . TRP B 1 157 ? 3.795 -13.664 12.719 1 72 157 TRP B O 1
ATOM 3609 N N . ILE B 1 158 ? 1.997 -12.508 12.266 1 64.94 158 ILE B N 1
ATOM 3610 C CA . ILE B 1 158 ? 1.047 -13.047 13.234 1 64.94 158 ILE B CA 1
ATOM 3611 C C . ILE B 1 158 ? 1.587 -12.859 14.648 1 64.94 158 ILE B C 1
ATOM 3613 O O . ILE B 1 158 ? 2.578 -13.484 15.031 1 64.94 158 ILE B O 1
ATOM 3617 N N . LYS B 1 159 ? 1.165 -11.633 15.305 1 55.22 159 LYS B N 1
ATOM 3618 C CA . LYS B 1 159 ? 1.466 -11.469 16.734 1 55.22 159 LYS B CA 1
ATOM 3619 C C . LYS B 1 159 ? 0.446 -12.211 17.594 1 55.22 159 LYS B C 1
ATOM 3621 O O . LYS B 1 159 ? -0.748 -12.211 17.281 1 55.22 159 LYS B O 1
ATOM 3626 N N . GLY B 1 160 ? 0.972 -13.195 18.375 1 49.75 160 GLY B N 1
ATOM 3627 C CA . GLY B 1 160 ? 0.124 -13.883 19.328 1 49.75 160 GLY B CA 1
ATOM 3628 C C . GLY B 1 160 ? 0.074 -15.383 19.125 1 49.75 160 GLY B C 1
ATOM 3629 O O . GLY B 1 160 ? -0.566 -16.109 19.891 1 49.75 160 GLY B O 1
ATOM 3630 N N . TRP B 1 161 ? 0.229 -15.711 17.797 1 47.16 161 TRP B N 1
ATOM 3631 C CA . TRP B 1 161 ? 0.345 -17.172 17.719 1 47.16 161 TRP B CA 1
ATOM 3632 C C . TRP B 1 161 ? 1.546 -17.656 18.516 1 47.16 161 TRP B C 1
ATOM 3634 O O . TRP B 1 161 ? 2.52 -16.922 18.703 1 47.16 161 TRP B O 1
ATOM 3644 N N . ILE B 1 162 ? 1.431 -18.688 19.281 1 47.94 162 ILE B N 1
ATOM 3645 C CA . ILE B 1 162 ? 2.42 -19.266 20.172 1 47.94 162 ILE B CA 1
ATOM 3646 C C . ILE B 1 162 ? 3.822 -18.828 19.75 1 47.94 162 ILE B C 1
ATOM 3648 O O . ILE B 1 162 ? 4.574 -18.266 20.547 1 47.94 162 ILE B O 1
ATOM 3652 N N . LYS B 1 163 ? 4.332 -19.266 18.734 1 53 163 LYS B N 1
ATOM 3653 C CA . LYS B 1 163 ? 5.719 -18.953 18.422 1 53 163 LYS B CA 1
ATOM 3654 C C . LYS B 1 163 ? 5.805 -17.875 17.359 1 53 163 LYS B C 1
ATOM 3656 O O . LYS B 1 163 ? 6.809 -17.156 17.25 1 53 163 LYS B O 1
ATOM 3661 N N . GLY B 1 164 ? 4.66 -17.203 16.828 1 61.62 164 GLY B N 1
ATOM 3662 C CA . GLY B 1 164 ? 4.66 -16.234 15.75 1 61.62 164 GLY B CA 1
ATOM 3663 C C . GLY B 1 164 ? 5.785 -16.453 14.75 1 61.62 164 GLY B C 1
ATOM 3664 O O . GLY B 1 164 ? 6.734 -17.188 15.031 1 61.62 164 GLY B O 1
ATOM 3665 N N . PHE B 1 165 ? 5.562 -16.062 13.477 1 74.19 165 PHE B N 1
ATOM 3666 C CA . PHE B 1 165 ? 6.629 -16.125 12.477 1 74.19 165 PHE B CA 1
ATOM 3667 C C . PHE B 1 165 ? 7.434 -14.836 12.469 1 74.19 165 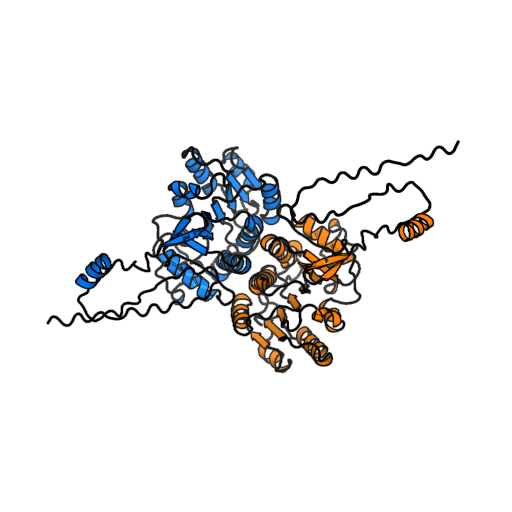PHE B C 1
ATOM 3669 O O . PHE B 1 165 ? 6.902 -13.773 12.156 1 74.19 165 PHE B O 1
ATOM 3676 N N . LYS B 1 166 ? 8.633 -14.961 12.875 1 77.38 166 LYS B N 1
ATOM 3677 C CA . LYS B 1 166 ? 9.508 -13.797 12.961 1 77.38 166 LYS B CA 1
ATOM 3678 C C . LYS B 1 166 ? 10.109 -13.469 11.594 1 77.38 166 LYS B C 1
ATOM 3680 O O . LYS B 1 166 ? 10.148 -14.32 10.703 1 77.38 166 LYS B O 1
ATOM 3685 N N . ALA B 1 167 ? 10.547 -12.234 11.523 1 80.12 167 ALA B N 1
ATOM 3686 C CA . ALA B 1 167 ? 11.344 -11.875 10.352 1 80.12 167 ALA B CA 1
ATOM 3687 C C . ALA B 1 167 ? 12.453 -12.898 10.109 1 80.12 167 ALA B C 1
ATOM 3689 O O . ALA B 1 167 ? 13.094 -13.359 11.047 1 80.12 167 ALA B O 1
ATOM 3690 N N . GLY B 1 168 ? 12.57 -13.297 8.773 1 82.81 168 GLY B N 1
ATOM 3691 C CA . GLY B 1 168 ? 13.586 -14.273 8.414 1 82.81 168 GLY B CA 1
ATOM 3692 C C . GLY B 1 168 ? 13.047 -15.688 8.328 1 82.81 168 GLY B C 1
ATOM 3693 O O . GLY B 1 168 ? 13.703 -16.578 7.777 1 82.81 168 GLY B O 1
ATOM 3694 N N . HIS B 1 169 ? 11.859 -15.875 8.867 1 79.19 169 HIS B N 1
ATOM 3695 C CA . HIS B 1 169 ? 11.242 -17.188 8.742 1 79.19 169 HIS B CA 1
ATOM 3696 C C . HIS B 1 169 ? 11.078 -17.594 7.281 1 79.19 169 HIS B C 1
ATOM 3698 O O . HIS B 1 169 ? 10.742 -16.75 6.441 1 79.19 169 HIS B O 1
ATOM 3704 N N . PHE B 1 170 ? 11.398 -18.891 6.93 1 80.94 170 PHE B N 1
ATOM 3705 C CA . PHE B 1 170 ? 11.375 -19.5 5.602 1 80.94 170 PHE B CA 1
ATOM 3706 C C . PHE B 1 170 ? 12.688 -19.234 4.867 1 80.94 170 PHE B C 1
ATOM 3708 O O . PHE B 1 170 ? 12.828 -19.594 3.695 1 80.94 170 PHE B O 1
ATOM 3715 N N . GLY B 1 171 ? 13.562 -18.531 5.453 1 82.19 171 GLY B N 1
ATOM 3716 C CA . GLY B 1 171 ? 14.875 -18.281 4.871 1 82.19 171 GLY B CA 1
ATOM 3717 C C . GLY B 1 171 ? 16 -18.906 5.668 1 82.19 171 GLY B C 1
ATOM 3718 O O . GLY B 1 171 ? 17.172 -18.547 5.492 1 82.19 171 GLY B O 1
ATOM 3719 N N . GLU B 1 172 ? 15.695 -19.734 6.512 1 82.06 172 GLU B N 1
ATOM 3720 C CA . GLU B 1 172 ? 16.672 -20.281 7.457 1 82.06 172 GLU B CA 1
ATOM 3721 C C . GLU B 1 172 ? 17.625 -21.25 6.762 1 82.06 172 GLU B C 1
ATOM 3723 O O . GLU B 1 172 ? 18.766 -21.422 7.195 1 82.06 172 GLU B O 1
ATOM 3728 N N . GLN B 1 173 ? 17.125 -21.891 5.738 1 84.38 173 GLN B N 1
ATOM 3729 C CA . GLN B 1 173 ? 17.938 -22.859 5.023 1 84.38 173 GLN B CA 1
ATOM 3730 C C . GLN B 1 173 ? 19.031 -22.188 4.223 1 84.38 173 GLN B C 1
ATOM 3732 O O . GLN B 1 173 ? 18.766 -21.281 3.434 1 84.38 173 GLN B O 1
ATOM 3737 N N . LYS B 1 174 ? 20.219 -22.703 4.445 1 85.81 174 LYS B N 1
ATOM 3738 C CA . LYS B 1 174 ? 21.359 -22.188 3.693 1 85.81 174 LYS B CA 1
ATOM 3739 C C . LYS B 1 174 ? 21.25 -22.562 2.217 1 85.81 174 LYS B C 1
ATOM 3741 O O . LYS B 1 174 ? 20.797 -23.656 1.875 1 85.81 174 LYS B O 1
ATOM 3746 N N . ASP B 1 175 ? 21.5 -21.75 1.315 1 91.75 175 ASP B N 1
ATOM 3747 C CA . ASP B 1 175 ? 21.578 -21.969 -0.126 1 91.75 175 ASP B CA 1
ATOM 3748 C C . ASP B 1 175 ? 20.219 -22.297 -0.712 1 91.75 175 ASP B C 1
ATOM 3750 O O . ASP B 1 175 ? 20.109 -23.109 -1.635 1 91.75 175 ASP B O 1
ATOM 3754 N N . LEU B 1 176 ? 19.219 -21.891 -0.089 1 94.06 176 LEU B N 1
ATOM 3755 C CA . LEU B 1 176 ? 17.844 -22.156 -0.515 1 94.06 176 LEU B CA 1
ATOM 3756 C C . LEU B 1 176 ? 17.656 -21.797 -1.985 1 94.06 176 LEU B C 1
ATOM 3758 O O . LEU B 1 176 ? 17.078 -22.578 -2.746 1 94.06 176 LEU B O 1
ATOM 3762 N N . PHE B 1 177 ? 18.172 -20.75 -2.426 1 95.88 177 PHE B N 1
ATOM 3763 C CA . PHE B 1 177 ? 18.031 -20.312 -3.809 1 95.88 177 PHE B CA 1
ATOM 3764 C C . PHE B 1 177 ? 18.609 -21.344 -4.77 1 95.88 177 PHE B C 1
ATOM 3766 O O . PHE B 1 177 ? 17.984 -21.703 -5.762 1 95.88 177 PHE B O 1
ATOM 3773 N N . THR B 1 178 ? 19.75 -21.781 -4.473 1 96.25 178 THR B N 1
ATOM 3774 C CA . THR B 1 178 ? 20.438 -22.75 -5.328 1 96.25 178 THR B CA 1
ATOM 3775 C C . THR B 1 178 ? 19.641 -24.047 -5.43 1 96.25 178 THR B C 1
ATOM 3777 O O . THR B 1 178 ? 19.5 -24.609 -6.512 1 96.25 178 THR B O 1
ATOM 3780 N N . MET B 1 179 ? 19.172 -24.422 -4.367 1 95.94 179 MET B N 1
ATOM 3781 C CA . MET B 1 179 ? 18.375 -25.641 -4.332 1 95.94 179 MET B CA 1
ATOM 3782 C C . MET B 1 179 ? 17.109 -25.5 -5.176 1 95.94 179 MET B C 1
ATOM 3784 O O . MET B 1 179 ? 16.766 -26.391 -5.945 1 95.94 179 MET B O 1
ATOM 3788 N N . VAL B 1 180 ? 16.469 -24.375 -5.062 1 97.38 180 VAL B N 1
ATOM 3789 C CA . VAL B 1 180 ? 15.227 -24.141 -5.785 1 97.38 180 VAL B CA 1
ATOM 3790 C C . VAL B 1 180 ? 15.516 -24 -7.277 1 97.38 180 VAL B C 1
ATOM 3792 O O . VAL B 1 180 ? 14.781 -24.531 -8.117 1 97.38 180 VAL B O 1
ATOM 3795 N N . ARG B 1 181 ? 16.547 -23.328 -7.609 1 97.12 181 ARG B N 1
ATOM 3796 C CA . ARG B 1 181 ? 16.922 -23.172 -9.008 1 97.12 181 ARG B CA 1
ATOM 3797 C C . ARG B 1 181 ? 17.156 -24.516 -9.672 1 97.12 181 ARG B C 1
ATOM 3799 O O . ARG B 1 181 ? 16.781 -24.734 -10.82 1 97.12 181 ARG B O 1
ATOM 3806 N N . LYS B 1 182 ? 17.766 -25.391 -8.953 1 96.75 182 LYS B N 1
ATOM 3807 C CA . LYS B 1 182 ? 18.047 -26.719 -9.477 1 96.75 182 LYS B CA 1
ATOM 3808 C C . LYS B 1 182 ? 16.75 -27.516 -9.664 1 96.75 182 LYS B C 1
ATOM 3810 O O . LYS B 1 182 ? 16.641 -28.328 -10.594 1 96.75 182 LYS B O 1
ATOM 3815 N N . ARG B 1 183 ? 15.836 -27.234 -8.898 1 96.31 183 ARG B N 1
ATOM 3816 C CA . ARG B 1 183 ? 14.555 -27.922 -8.93 1 96.31 183 ARG B CA 1
ATOM 3817 C C . ARG B 1 183 ? 13.719 -27.484 -10.125 1 96.31 183 ARG B C 1
ATOM 3819 O O . ARG B 1 183 ? 13.07 -28.312 -10.766 1 96.31 183 ARG B O 1
ATOM 3826 N N . LEU B 1 184 ? 13.766 -26.25 -10.406 1 97.62 184 LEU B N 1
ATOM 3827 C CA . LEU B 1 184 ? 12.852 -25.656 -11.375 1 97.62 184 LEU B CA 1
ATOM 3828 C C . LEU B 1 184 ? 13.43 -25.734 -12.781 1 97.62 184 LEU B C 1
ATOM 3830 O O . LEU B 1 184 ? 14.641 -25.625 -12.969 1 97.62 184 LEU B O 1
ATOM 3834 N N . SER B 1 185 ? 12.523 -25.938 -13.75 1 96.44 185 SER B N 1
ATOM 3835 C CA . SER B 1 185 ? 12.898 -25.875 -15.156 1 96.44 185 SER B CA 1
ATOM 3836 C C . SER B 1 185 ? 13.586 -24.562 -15.492 1 96.44 185 SER B C 1
ATOM 3838 O O . SER B 1 185 ? 13.219 -23.5 -14.961 1 96.44 185 SER B O 1
ATOM 3840 N N . ASP B 1 186 ? 14.492 -24.578 -16.469 1 95.81 186 ASP B N 1
ATOM 3841 C CA . ASP B 1 186 ? 15.18 -23.375 -16.938 1 95.81 186 ASP B CA 1
ATOM 3842 C C . ASP B 1 186 ? 14.219 -22.406 -17.625 1 95.81 186 ASP B C 1
ATOM 3844 O O . ASP B 1 186 ? 14.539 -21.234 -17.828 1 95.81 186 ASP B O 1
ATOM 3848 N N . GLU B 1 187 ? 13.07 -22.875 -17.984 1 95.38 187 GLU B N 1
ATOM 3849 C CA . GLU B 1 187 ? 12.07 -22.047 -18.641 1 95.38 187 GLU B CA 1
ATOM 3850 C C . GLU B 1 187 ? 11.414 -21.078 -17.641 1 95.38 187 GLU B C 1
ATOM 3852 O O . GLU B 1 187 ? 10.758 -20.125 -18.047 1 95.38 187 GLU B O 1
ATOM 3857 N N . ILE B 1 188 ? 11.547 -21.344 -16.375 1 97.69 188 ILE B N 1
ATOM 3858 C CA . ILE B 1 188 ? 10.977 -20.5 -15.336 1 97.69 188 ILE B CA 1
ATOM 3859 C C . ILE B 1 188 ? 11.984 -19.406 -14.945 1 97.69 188 ILE B C 1
ATOM 3861 O O . ILE B 1 188 ? 13.125 -19.719 -14.586 1 97.69 188 ILE B O 1
ATOM 3865 N N . GLU B 1 189 ? 11.609 -18.234 -15.047 1 98.25 189 GLU B N 1
ATOM 3866 C CA . GLU B 1 189 ? 12.445 -17.141 -14.531 1 98.25 189 GLU B CA 1
ATOM 3867 C C . GLU B 1 189 ? 12.352 -17.047 -13.016 1 98.25 189 GLU B C 1
ATOM 3869 O O . GLU B 1 189 ? 11.258 -16.891 -12.461 1 98.25 189 GLU B O 1
ATOM 3874 N N . LEU B 1 190 ? 13.516 -17.188 -12.375 1 98.38 190 LEU B N 1
ATOM 3875 C CA . LEU B 1 190 ? 13.555 -17.062 -10.922 1 98.38 190 LEU B CA 1
ATOM 3876 C C . LEU B 1 190 ? 14.312 -15.805 -10.5 1 98.38 190 LEU B C 1
ATOM 3878 O O . LEU B 1 190 ? 15.5 -15.656 -10.805 1 98.38 190 LEU B O 1
ATOM 3882 N N . HIS B 1 191 ? 13.656 -14.945 -9.797 1 98.25 191 HIS B N 1
ATOM 3883 C CA . HIS B 1 191 ? 14.227 -13.664 -9.391 1 98.25 191 HIS B CA 1
ATOM 3884 C C . HIS B 1 191 ? 14.516 -13.641 -7.895 1 98.25 191 HIS B C 1
ATOM 3886 O O . HIS B 1 191 ? 13.594 -13.578 -7.082 1 98.25 191 HIS B O 1
ATOM 3892 N N . LYS B 1 192 ? 15.789 -13.672 -7.57 1 97.69 192 LYS B N 1
ATOM 3893 C CA . LYS B 1 192 ? 16.234 -13.609 -6.176 1 97.69 192 LYS B CA 1
ATOM 3894 C C . LYS B 1 192 ? 16.344 -12.164 -5.703 1 97.69 192 LYS B C 1
ATOM 3896 O O . LYS B 1 192 ? 17.078 -11.367 -6.293 1 97.69 192 LYS B O 1
ATOM 3901 N N . GLY B 1 193 ? 15.656 -11.82 -4.66 1 96.88 193 GLY B N 1
ATOM 3902 C CA . GLY B 1 193 ? 15.641 -10.484 -4.09 1 96.88 193 GLY B CA 1
ATOM 3903 C C . GLY B 1 193 ? 14.273 -10.062 -3.584 1 96.88 193 GLY B C 1
ATOM 3904 O O . GLY B 1 193 ? 13.281 -10.75 -3.82 1 96.88 193 GLY B O 1
ATOM 3905 N N . TRP B 1 194 ? 14.281 -8.969 -2.879 1 96 194 TRP B N 1
ATOM 3906 C CA . TRP B 1 194 ? 13.008 -8.422 -2.406 1 96 194 TRP B CA 1
ATOM 3907 C C . TRP B 1 194 ? 12.148 -7.965 -3.574 1 96 194 TRP B C 1
ATOM 3909 O O . TRP B 1 194 ? 12.664 -7.582 -4.625 1 96 194 TRP B O 1
ATOM 3919 N N . PHE B 1 195 ? 10.844 -7.961 -3.449 1 97.62 195 PHE B N 1
ATOM 3920 C CA . PHE B 1 195 ? 9.898 -7.699 -4.527 1 97.62 195 PHE B CA 1
ATOM 3921 C C . PHE B 1 195 ? 10.141 -6.328 -5.145 1 97.62 195 PHE B C 1
ATOM 3923 O O . PHE B 1 195 ? 10.211 -6.195 -6.367 1 97.62 195 PHE B O 1
ATOM 3930 N N . GLN B 1 196 ? 10.344 -5.328 -4.297 1 95 196 GLN B N 1
ATOM 3931 C CA . GLN B 1 196 ? 10.508 -3.965 -4.789 1 95 196 GLN B CA 1
ATOM 3932 C C . GLN B 1 196 ? 11.789 -3.826 -5.605 1 95 196 GLN B C 1
ATOM 3934 O O . GLN B 1 196 ? 11.914 -2.91 -6.422 1 95 196 GLN B O 1
ATOM 3939 N N . ASP B 1 197 ? 12.695 -4.77 -5.414 1 95.31 197 ASP B N 1
ATOM 3940 C CA . ASP B 1 197 ? 13.992 -4.672 -6.066 1 95.31 197 ASP B CA 1
ATOM 3941 C C . ASP B 1 197 ? 14.023 -5.477 -7.363 1 95.31 197 ASP B C 1
ATOM 3943 O O . ASP B 1 197 ? 14.898 -5.273 -8.211 1 95.31 197 ASP B O 1
ATOM 3947 N N . THR B 1 198 ? 13.055 -6.387 -7.582 1 97.44 198 THR B N 1
ATOM 3948 C CA . THR B 1 198 ? 13.203 -7.328 -8.688 1 97.44 198 THR B CA 1
ATOM 3949 C C . THR B 1 198 ? 12.07 -7.152 -9.695 1 97.44 198 THR B C 1
ATOM 3951 O O . THR B 1 198 ? 12.266 -7.371 -10.898 1 97.44 198 THR B O 1
ATOM 3954 N N . ILE B 1 199 ? 10.922 -6.691 -9.297 1 97.56 199 ILE B N 1
ATOM 3955 C CA . ILE B 1 199 ? 9.75 -6.633 -10.164 1 97.56 199 ILE B CA 1
ATOM 3956 C C . ILE B 1 199 ? 9.992 -5.641 -11.297 1 97.56 199 ILE B C 1
ATOM 3958 O O . ILE B 1 199 ? 9.695 -5.93 -12.453 1 97.56 199 ILE B O 1
ATOM 3962 N N . PRO B 1 200 ? 10.578 -4.426 -10.992 1 95.75 200 PRO B N 1
ATOM 3963 C CA . PRO B 1 200 ? 10.773 -3.465 -12.078 1 95.75 200 PRO B CA 1
ATOM 3964 C C . PRO B 1 200 ? 11.633 -4.027 -13.211 1 95.75 200 PRO B C 1
ATOM 3966 O O . PRO B 1 200 ? 11.328 -3.795 -14.383 1 95.75 200 PRO B O 1
ATOM 3969 N N . ALA B 1 201 ? 12.633 -4.762 -12.867 1 96.06 201 ALA B N 1
ATOM 3970 C CA . ALA B 1 201 ? 13.477 -5.363 -13.898 1 96.06 201 ALA B CA 1
ATOM 3971 C C . ALA B 1 201 ? 12.695 -6.359 -14.742 1 96.06 201 ALA B C 1
ATOM 3973 O O . ALA B 1 201 ? 12.859 -6.414 -15.961 1 96.06 201 ALA B O 1
ATOM 3974 N N . PHE B 1 202 ? 11.93 -7.125 -14.109 1 97.5 202 PHE B N 1
ATOM 3975 C CA . PHE B 1 202 ? 11.086 -8.078 -14.812 1 97.5 202 PHE B CA 1
ATOM 3976 C C . PHE B 1 202 ? 10.148 -7.363 -15.781 1 97.5 202 PHE B C 1
ATOM 3978 O O . PHE B 1 202 ? 10.008 -7.77 -16.938 1 97.5 202 PHE B O 1
ATOM 3985 N N . LEU B 1 203 ? 9.5 -6.305 -15.312 1 96.06 203 LEU B N 1
ATOM 3986 C CA . LEU B 1 203 ? 8.562 -5.562 -16.141 1 96.06 203 LEU B CA 1
ATOM 3987 C C . LEU B 1 203 ? 9.273 -4.914 -17.328 1 96.06 203 LEU B C 1
ATOM 3989 O O . LEU B 1 203 ? 8.703 -4.801 -18.422 1 96.06 203 LEU B O 1
ATOM 3993 N N . THR B 1 204 ? 10.492 -4.508 -17.078 1 95.56 204 THR B N 1
ATOM 3994 C CA . THR B 1 204 ? 11.289 -3.941 -18.156 1 95.56 204 THR B CA 1
ATOM 3995 C C . THR B 1 204 ? 11.609 -5 -19.203 1 95.56 204 THR B C 1
ATOM 3997 O O . THR B 1 204 ? 11.562 -4.727 -20.406 1 95.56 204 THR B O 1
ATOM 4000 N N . ALA B 1 205 ? 11.891 -6.16 -18.766 1 96.94 205 ALA B N 1
ATOM 4001 C CA . ALA B 1 205 ? 12.258 -7.262 -19.656 1 96.94 205 ALA B CA 1
ATOM 4002 C C . ALA B 1 205 ? 11.039 -7.789 -20.406 1 96.94 205 ALA B C 1
ATOM 4004 O O . ALA B 1 205 ? 11.18 -8.445 -21.438 1 96.94 205 ALA B O 1
ATOM 4005 N N . HIS B 1 206 ? 9.852 -7.578 -19.922 1 96.19 206 HIS B N 1
ATOM 4006 C CA . HIS B 1 206 ? 8.609 -8.055 -20.531 1 96.19 206 HIS B CA 1
ATOM 4007 C C . HIS B 1 206 ? 7.648 -6.898 -20.797 1 96.19 206 HIS B C 1
ATOM 4009 O O . HIS B 1 206 ? 6.551 -6.859 -20.234 1 96.19 206 HIS B O 1
ATOM 4015 N N . PRO B 1 207 ? 8.055 -6.145 -21.766 1 92.38 207 PRO B N 1
ATOM 4016 C CA . PRO B 1 207 ? 7.238 -4.953 -22 1 92.38 207 PRO B CA 1
ATOM 4017 C C . PRO B 1 207 ? 5.836 -5.285 -22.516 1 92.38 207 PRO B C 1
ATOM 4019 O O . PRO B 1 207 ? 5.676 -6.184 -23.344 1 92.38 207 PRO B O 1
ATOM 4022 N N . GLU B 1 208 ? 4.785 -4.84 -21.969 1 89.69 208 GLU B N 1
ATOM 4023 C CA . GLU B 1 208 ? 3.398 -4.863 -22.422 1 89.69 208 GLU B CA 1
ATOM 4024 C C . GLU B 1 208 ? 2.742 -6.207 -22.125 1 89.69 208 GLU B C 1
ATOM 4026 O O . GLU B 1 208 ? 1.57 -6.418 -22.438 1 89.69 208 GLU B O 1
ATOM 4031 N N . GLU B 1 209 ? 3.547 -7.242 -21.656 1 95.19 209 GLU B N 1
ATOM 4032 C CA . GLU B 1 209 ? 2.932 -8.516 -21.297 1 95.19 209 GLU B CA 1
ATOM 4033 C C . GLU B 1 209 ? 1.969 -8.359 -20.125 1 95.19 209 GLU B C 1
ATOM 4035 O O . GLU B 1 209 ? 2.363 -7.906 -19.047 1 95.19 209 GLU B O 1
ATOM 4040 N N . PRO B 1 210 ? 0.716 -8.703 -20.328 1 96.19 210 PRO B N 1
ATOM 4041 C CA . PRO B 1 210 ? -0.249 -8.625 -19.234 1 96.19 210 PRO B CA 1
ATOM 4042 C C . PRO B 1 210 ? -0.115 -9.781 -18.25 1 96.19 210 PRO B C 1
ATOM 4044 O O . PRO B 1 210 ? 0.588 -10.758 -18.516 1 96.19 210 PRO B O 1
ATOM 4047 N N . ALA B 1 211 ? -0.724 -9.617 -17.109 1 96.69 211 ALA B N 1
ATOM 4048 C CA . ALA B 1 211 ? -0.74 -10.688 -16.109 1 96.69 211 ALA B CA 1
ATOM 4049 C C . ALA B 1 211 ? -1.913 -11.633 -16.344 1 96.69 211 ALA B C 1
ATOM 4051 O O . ALA B 1 211 ? -3.07 -11.203 -16.359 1 96.69 211 ALA B O 1
ATOM 4052 N N . ALA B 1 212 ? -1.575 -12.859 -16.578 1 94.12 212 ALA B N 1
ATOM 4053 C CA . ALA B 1 212 ? -2.635 -13.867 -16.625 1 94.12 212 ALA B CA 1
ATOM 4054 C C . ALA B 1 212 ? -2.979 -14.352 -15.219 1 94.12 212 ALA B C 1
ATOM 4056 O O . ALA B 1 212 ? -4.156 -14.43 -14.852 1 94.12 212 ALA B O 1
ATOM 4057 N N . VAL B 1 213 ? -1.911 -14.641 -14.438 1 94.88 213 VAL B N 1
ATOM 4058 C CA . VAL B 1 213 ? -2.088 -15.125 -13.078 1 94.88 213 VAL B CA 1
ATOM 4059 C C . VAL B 1 213 ? -1.068 -14.461 -12.156 1 94.88 213 VAL B C 1
ATOM 4061 O O . VAL B 1 213 ? 0.124 -14.422 -12.461 1 94.88 213 VAL B O 1
ATOM 4064 N N . VAL B 1 214 ? -1.537 -13.922 -11.109 1 97.75 214 VAL B N 1
ATOM 4065 C CA . VAL B 1 214 ? -0.703 -13.398 -10.031 1 97.75 214 VAL B CA 1
ATOM 4066 C C . VAL B 1 214 ? -0.97 -14.18 -8.75 1 97.75 214 VAL B C 1
ATOM 4068 O O . VAL B 1 214 ? -2.066 -14.109 -8.188 1 97.75 214 VAL B O 1
ATOM 4071 N N . HIS B 1 215 ? -0.004 -14.961 -8.352 1 97.44 215 HIS B N 1
ATOM 4072 C CA . HIS B 1 215 ? -0.072 -15.758 -7.133 1 97.44 215 HIS B CA 1
ATOM 4073 C C . HIS B 1 215 ? 0.678 -15.078 -5.992 1 97.44 215 HIS B C 1
ATOM 4075 O O . HIS B 1 215 ? 1.91 -15.039 -5.988 1 97.44 215 HIS B O 1
ATOM 4081 N N . LEU B 1 216 ? -0.073 -14.547 -5.043 1 98.25 216 LEU B N 1
ATOM 4082 C CA . LEU B 1 216 ? 0.495 -13.852 -3.895 1 98.25 216 LEU B CA 1
ATOM 4083 C C . LEU B 1 216 ? 0.63 -14.789 -2.701 1 98.25 216 LEU B C 1
ATOM 4085 O O . LEU B 1 216 ? -0.368 -15.156 -2.074 1 98.25 216 LEU B O 1
ATOM 4089 N N . ASP B 1 217 ? 1.858 -15.125 -2.367 1 96.38 217 ASP B N 1
ATOM 4090 C CA . ASP B 1 217 ? 2.178 -16.062 -1.298 1 96.38 217 ASP B CA 1
ATOM 4091 C C . ASP B 1 217 ? 3.264 -15.5 -0.381 1 96.38 217 ASP B C 1
ATOM 4093 O O . ASP B 1 217 ? 4.227 -16.203 -0.054 1 96.38 217 ASP B O 1
ATOM 4097 N N . GLY B 1 218 ? 3.117 -14.211 -0.062 1 93.81 218 GLY B N 1
ATOM 4098 C CA . GLY B 1 218 ? 4.098 -13.547 0.778 1 93.81 218 GLY B CA 1
ATOM 4099 C C . GLY B 1 218 ? 3.615 -13.328 2.201 1 93.81 218 GLY B C 1
ATOM 4100 O O . GLY B 1 218 ? 4.328 -12.75 3.021 1 93.81 218 GLY B O 1
ATOM 4101 N N . ASP B 1 219 ? 2.373 -13.602 2.535 1 89.88 219 ASP B N 1
ATOM 4102 C CA . ASP B 1 219 ? 1.814 -13.719 3.877 1 89.88 219 ASP B CA 1
ATOM 4103 C C . ASP B 1 219 ? 1.466 -12.344 4.449 1 89.88 219 ASP B C 1
ATOM 4105 O O . ASP B 1 219 ? 0.492 -12.203 5.191 1 89.88 219 ASP B O 1
ATOM 4109 N N . LEU B 1 220 ? 2.244 -11.297 4.082 1 93.5 220 LEU B N 1
ATOM 4110 C CA . LEU B 1 220 ? 2.236 -10.039 4.812 1 93.5 220 LEU B CA 1
ATOM 4111 C C . LEU B 1 220 ? 1.554 -8.945 3.998 1 93.5 220 LEU B C 1
ATOM 4113 O O . LEU B 1 220 ? 1.45 -9.047 2.773 1 93.5 220 LEU B O 1
ATOM 4117 N N . PHE B 1 221 ? 1.224 -7.852 4.711 1 96.12 221 PHE B N 1
ATOM 4118 C CA . PHE B 1 221 ? 0.688 -6.637 4.102 1 96.12 221 PHE B CA 1
ATOM 4119 C C . PHE B 1 221 ? 1.646 -6.086 3.055 1 96.12 221 PHE B C 1
ATOM 4121 O O . PHE B 1 221 ? 1.263 -5.879 1.902 1 96.12 221 PHE B O 1
ATOM 4128 N N . VAL B 1 222 ? 2.85 -5.863 3.41 1 95.81 222 VAL B N 1
ATOM 4129 C CA . VAL B 1 222 ? 3.848 -5.266 2.531 1 95.81 222 VAL B CA 1
ATOM 4130 C C . VAL B 1 222 ? 4.102 -6.184 1.337 1 95.81 222 VAL B C 1
ATOM 4132 O O . VAL B 1 222 ? 4.254 -5.719 0.206 1 95.81 222 VAL B O 1
ATOM 4135 N N . SER B 1 223 ? 4.062 -7.484 1.549 1 96.31 223 SER B N 1
ATOM 4136 C CA . SER B 1 223 ? 4.375 -8.477 0.521 1 96.31 223 SER B CA 1
ATOM 4137 C C . SER B 1 223 ? 3.275 -8.539 -0.533 1 96.31 223 SER B C 1
ATOM 4139 O O . SER B 1 223 ? 3.533 -8.898 -1.684 1 96.31 223 SER B O 1
ATOM 4141 N N . ALA B 1 224 ? 2.076 -8.219 -0.157 1 98.06 224 ALA B N 1
ATOM 4142 C CA . ALA B 1 224 ? 0.98 -8.188 -1.123 1 98.06 224 ALA B CA 1
ATOM 4143 C C . ALA B 1 224 ? 0.879 -6.82 -1.793 1 98.06 224 ALA B C 1
ATOM 4145 O O . ALA B 1 224 ? 0.58 -6.727 -2.984 1 98.06 224 ALA B O 1
ATOM 4146 N N . THR B 1 225 ? 1.172 -5.766 -1.028 1 98.5 225 THR B N 1
ATOM 4147 C CA . THR B 1 225 ? 1 -4.398 -1.514 1 98.5 225 THR B CA 1
ATOM 4148 C C . THR B 1 225 ? 1.975 -4.102 -2.65 1 98.5 225 THR B C 1
ATOM 4150 O O . THR B 1 225 ? 1.596 -3.508 -3.66 1 98.5 225 THR B O 1
ATOM 4153 N N . ILE B 1 226 ? 3.191 -4.539 -2.541 1 98.19 226 ILE B N 1
ATOM 4154 C CA . ILE B 1 226 ? 4.234 -4.207 -3.508 1 98.19 226 ILE B CA 1
ATOM 4155 C C . ILE B 1 226 ? 3.873 -4.789 -4.875 1 98.19 226 ILE B C 1
ATOM 4157 O O . ILE B 1 226 ? 3.768 -4.051 -5.859 1 98.19 226 ILE B O 1
ATOM 4161 N N . PRO B 1 227 ? 3.584 -6.082 -4.961 1 98.5 227 PRO B N 1
ATOM 4162 C CA . PRO B 1 227 ? 3.258 -6.602 -6.289 1 98.5 227 PRO B CA 1
ATOM 4163 C C . PRO B 1 227 ? 1.953 -6.031 -6.844 1 98.5 227 PRO B C 1
ATOM 4165 O O . PRO B 1 227 ? 1.855 -5.754 -8.039 1 98.5 227 PRO B O 1
ATOM 4168 N N . LEU B 1 228 ? 0.917 -5.84 -6.012 1 98.38 228 LEU B N 1
ATOM 4169 C CA . LEU B 1 228 ? -0.346 -5.301 -6.504 1 98.38 228 LEU B CA 1
ATOM 4170 C C . LEU B 1 228 ? -0.148 -3.91 -7.098 1 98.38 228 LEU B C 1
ATOM 4172 O O . LEU B 1 228 ? -0.685 -3.604 -8.164 1 98.38 228 LEU B O 1
ATOM 4176 N N . SER B 1 229 ? 0.638 -3.135 -6.445 1 97.56 229 SER B N 1
ATOM 4177 C CA . SER B 1 229 ? 0.85 -1.766 -6.902 1 97.56 229 SER B CA 1
ATOM 4178 C C . SER B 1 229 ? 1.762 -1.728 -8.125 1 97.56 229 SER B C 1
ATOM 4180 O O . SER B 1 229 ? 1.469 -1.036 -9.102 1 97.56 229 SER B O 1
ATOM 4182 N N . THR B 1 230 ? 2.818 -2.482 -8.125 1 97.12 230 THR B N 1
ATOM 4183 C CA . THR B 1 230 ? 3.809 -2.418 -9.195 1 97.12 230 THR B CA 1
ATOM 4184 C C . THR B 1 230 ? 3.281 -3.088 -10.461 1 97.12 230 THR B C 1
ATOM 4186 O O . THR B 1 230 ? 3.637 -2.691 -11.578 1 97.12 230 THR B O 1
ATOM 4189 N N . LEU B 1 231 ? 2.367 -4.051 -10.328 1 97.31 231 LEU B N 1
ATOM 4190 C CA . LEU B 1 231 ? 1.84 -4.785 -11.469 1 97.31 231 LEU B CA 1
ATOM 4191 C C . LEU B 1 231 ? 0.503 -4.203 -11.922 1 97.31 231 LEU B C 1
ATOM 4193 O O . LEU B 1 231 ? -0.153 -4.758 -12.805 1 97.31 231 LEU B O 1
ATOM 4197 N N . ASP B 1 232 ? 0.099 -3.164 -11.25 1 96.69 232 ASP B N 1
ATOM 4198 C CA . ASP B 1 232 ? -1.266 -2.678 -11.43 1 96.69 232 ASP B CA 1
ATOM 4199 C C . ASP B 1 232 ? -1.618 -2.562 -12.914 1 96.69 232 ASP B C 1
ATOM 4201 O O . ASP B 1 232 ? -2.668 -3.043 -13.344 1 96.69 232 ASP B O 1
ATOM 4205 N N . GLU B 1 233 ? -0.748 -2.01 -13.742 1 94.06 233 GLU B N 1
ATOM 4206 C CA . GLU B 1 233 ? -1.017 -1.789 -15.164 1 94.06 233 GLU B CA 1
ATOM 4207 C C . GLU B 1 233 ? -1.103 -3.111 -15.914 1 94.06 233 GLU B C 1
ATOM 4209 O O . GLU B 1 233 ? -1.696 -3.178 -17 1 94.06 233 GLU B O 1
ATOM 4214 N N . ARG B 1 234 ? -0.49 -4.102 -15.352 1 96.38 234 ARG B N 1
ATOM 4215 C CA . ARG B 1 234 ? -0.453 -5.402 -16.016 1 96.38 234 ARG B CA 1
ATOM 4216 C C . ARG B 1 234 ? -1.619 -6.277 -15.562 1 96.38 234 ARG B C 1
ATOM 4218 O O . ARG B 1 234 ? -1.907 -7.301 -16.188 1 96.38 234 ARG B O 1
ATOM 4225 N N . ILE B 1 235 ? -2.24 -5.914 -14.492 1 96.81 235 ILE B N 1
ATOM 4226 C CA . ILE B 1 235 ? -3.463 -6.578 -14.047 1 96.81 235 ILE B CA 1
ATOM 4227 C C . ILE B 1 235 ? -4.656 -6.047 -14.844 1 96.81 235 ILE B C 1
ATOM 4229 O O . ILE B 1 235 ? -5.062 -4.895 -14.664 1 96.81 235 ILE B O 1
ATOM 4233 N N . VAL B 1 236 ? -5.168 -6.891 -15.68 1 94.56 236 VAL B N 1
ATOM 4234 C CA . VAL B 1 236 ? -6.172 -6.488 -16.656 1 94.56 236 VAL B CA 1
ATOM 4235 C C . VAL B 1 236 ? -7.414 -7.367 -16.516 1 94.56 236 VAL B C 1
ATOM 4237 O O . VAL B 1 236 ? -7.387 -8.383 -15.812 1 94.56 236 VAL B O 1
ATOM 4240 N N . PRO B 1 237 ? -8.539 -6.934 -17.125 1 93.44 237 PRO B N 1
ATOM 4241 C CA . PRO B 1 237 ? -9.68 -7.848 -17.125 1 93.44 237 PRO B CA 1
ATOM 4242 C C . PRO B 1 237 ? -9.32 -9.25 -17.609 1 93.44 237 PRO B C 1
ATOM 4244 O O . PRO B 1 237 ? -8.695 -9.391 -18.656 1 93.44 237 PRO B O 1
ATOM 4247 N N . GLY B 1 238 ? -9.617 -10.203 -16.828 1 92.12 238 GLY B N 1
ATOM 4248 C CA . GLY B 1 238 ? -9.266 -11.586 -17.109 1 92.12 238 GLY B CA 1
ATOM 4249 C C . GLY B 1 238 ? -8.172 -12.125 -16.203 1 92.12 238 GLY B C 1
ATOM 4250 O O . GLY B 1 238 ? -8 -13.336 -16.094 1 92.12 238 GLY B O 1
ATOM 4251 N N . THR B 1 239 ? -7.402 -11.219 -15.594 1 95.06 239 THR B N 1
ATOM 4252 C CA . THR B 1 239 ? -6.312 -11.625 -14.711 1 95.06 239 THR B CA 1
ATOM 4253 C C . THR B 1 239 ? -6.852 -12.391 -13.508 1 95.06 239 THR B C 1
ATOM 4255 O O . THR B 1 239 ? -7.867 -12 -12.922 1 95.06 239 THR B O 1
ATOM 4258 N N . HIS B 1 240 ? -6.168 -13.477 -13.18 1 94.5 240 HIS B N 1
ATOM 4259 C CA . HIS B 1 240 ? -6.48 -14.227 -11.969 1 94.5 240 HIS B CA 1
ATOM 4260 C C . HIS B 1 240 ? -5.551 -13.844 -10.82 1 94.5 240 HIS B C 1
ATOM 4262 O O . HIS B 1 240 ? -4.328 -13.828 -10.984 1 94.5 240 HIS B O 1
ATOM 4268 N N . LEU B 1 241 ? -6.148 -13.508 -9.711 1 96.94 241 LEU B N 1
ATOM 4269 C CA . LEU B 1 241 ? -5.43 -13.203 -8.477 1 96.94 241 LEU B CA 1
ATOM 4270 C C . LEU B 1 241 ? -5.648 -14.297 -7.438 1 96.94 241 LEU B C 1
ATOM 4272 O O . LEU B 1 241 ? -6.785 -14.578 -7.055 1 96.94 241 LEU B O 1
ATOM 4276 N N . ILE B 1 242 ? -4.59 -14.914 -6.988 1 96.44 242 ILE B N 1
ATOM 4277 C CA . ILE B 1 242 ? -4.66 -15.922 -5.934 1 96.44 242 ILE B CA 1
ATOM 4278 C C . ILE B 1 242 ? -3.887 -15.438 -4.707 1 96.44 242 ILE B C 1
ATOM 4280 O O . ILE B 1 242 ? -2.709 -15.086 -4.805 1 96.44 242 ILE B O 1
ATOM 4284 N N . PHE B 1 243 ? -4.559 -15.383 -3.621 1 97.31 243 PHE B N 1
ATOM 4285 C CA . PHE B 1 243 ? -3.943 -15.094 -2.33 1 97.31 243 PHE B CA 1
ATOM 4286 C C . PHE B 1 243 ? -3.855 -16.359 -1.479 1 97.31 243 PHE B C 1
ATOM 4288 O O . PHE B 1 243 ? -4.867 -17 -1.216 1 97.31 243 PHE B O 1
ATOM 4295 N N . ASP B 1 244 ? -2.73 -16.656 -0.97 1 94.69 244 ASP B N 1
ATOM 4296 C CA . ASP B 1 244 ? -2.559 -17.891 -0.205 1 94.69 244 ASP B CA 1
ATOM 4297 C C . ASP B 1 244 ? -2.977 -17.688 1.251 1 94.69 244 ASP B C 1
ATOM 4299 O O . ASP B 1 244 ? -3.361 -18.641 1.926 1 94.69 244 ASP B O 1
ATOM 4303 N N . GLU B 1 245 ? -2.822 -16.5 1.81 1 91.81 245 GLU B N 1
ATOM 4304 C CA . GLU B 1 245 ? -3.176 -16.203 3.195 1 91.81 245 GLU B CA 1
ATOM 4305 C C . GLU B 1 245 ? -4.062 -14.961 3.283 1 91.81 245 GLU B C 1
ATOM 4307 O O . GLU B 1 245 ? -3.738 -14.008 3.992 1 91.81 245 GLU B O 1
ATOM 4312 N N . LEU B 1 246 ? -5.219 -15.07 2.689 1 94.88 246 LEU B N 1
ATOM 4313 C CA . LEU B 1 246 ? -6.055 -13.875 2.637 1 94.88 246 LEU B CA 1
ATOM 4314 C C . LEU B 1 246 ? -6.953 -13.789 3.865 1 94.88 246 LEU B C 1
ATOM 4316 O O . LEU B 1 246 ? -7.176 -12.695 4.398 1 94.88 246 LEU B O 1
ATOM 4320 N N . ILE B 1 247 ? -7.469 -14.953 4.293 1 90.81 247 ILE B N 1
ATOM 4321 C CA . ILE B 1 247 ? -8.508 -14.914 5.316 1 90.81 247 ILE B CA 1
ATOM 4322 C C . ILE B 1 247 ? -8.297 -16.047 6.32 1 90.81 247 ILE B C 1
ATOM 4324 O O . ILE B 1 247 ? -7.469 -16.938 6.094 1 90.81 247 ILE B O 1
ATOM 4328 N N . LEU B 1 248 ? -8.992 -15.914 7.512 1 85 248 LEU B N 1
ATOM 4329 C CA . LEU B 1 248 ? -9.25 -17 8.453 1 85 248 LEU B CA 1
ATOM 4330 C C . LEU B 1 248 ? -7.973 -17.406 9.18 1 85 248 LEU B C 1
ATOM 4332 O O . LEU B 1 248 ? -7.73 -18.594 9.391 1 85 248 LEU B O 1
ATOM 4336 N N . PHE B 1 249 ? -7.094 -16.531 9.438 1 83.88 249 PHE B N 1
ATOM 4337 C CA . PHE B 1 249 ? -6.008 -16.703 10.391 1 83.88 249 PHE B CA 1
ATOM 4338 C C . PHE B 1 249 ? -5.906 -15.508 11.328 1 83.88 249 PHE B C 1
ATOM 4340 O O . PHE B 1 249 ? -6.453 -14.438 11.031 1 83.88 249 PHE B O 1
ATOM 4347 N N . PRO B 1 250 ? -5.379 -15.711 12.453 1 81.88 250 PRO B N 1
ATOM 4348 C CA . PRO B 1 250 ? -5.359 -14.602 13.406 1 81.88 250 PRO B CA 1
ATOM 4349 C C . PRO B 1 250 ? -4.707 -13.344 12.836 1 81.88 250 PRO B C 1
ATOM 4351 O O . PRO B 1 250 ? -3.566 -13.391 12.367 1 81.88 250 PRO B O 1
ATOM 4354 N N . GLY B 1 251 ? -5.477 -12.258 12.797 1 85.5 251 GLY B N 1
ATOM 4355 C CA . GLY B 1 251 ? -4.934 -10.977 12.383 1 85.5 251 GLY B CA 1
ATOM 4356 C C . GLY B 1 251 ? -4.953 -10.781 10.875 1 85.5 251 GLY B C 1
ATOM 4357 O O . GLY B 1 251 ? -4.363 -9.828 10.359 1 85.5 251 GLY B O 1
ATOM 4358 N N . TYR B 1 252 ? -5.66 -11.664 10.172 1 88.81 252 TYR B N 1
ATOM 4359 C CA . TYR B 1 252 ? -5.633 -11.617 8.711 1 88.81 252 TYR B CA 1
ATOM 4360 C C . TYR B 1 252 ? -6.137 -10.266 8.203 1 88.81 252 TYR B C 1
ATOM 4362 O O . TYR B 1 252 ? -5.73 -9.812 7.137 1 88.81 252 TYR B O 1
ATOM 4370 N N . GLN B 1 253 ? -6.875 -9.539 9.008 1 92.62 253 GLN B N 1
ATOM 4371 C CA . GLN B 1 253 ? -7.461 -8.266 8.609 1 92.62 253 GLN B CA 1
ATOM 4372 C C . GLN B 1 253 ? -6.379 -7.215 8.375 1 92.62 253 GLN B C 1
ATOM 4374 O O . GLN B 1 253 ? -6.629 -6.199 7.719 1 92.62 253 GLN B O 1
ATOM 4379 N N . LYS B 1 254 ? -5.191 -7.484 8.82 1 92.44 254 LYS B N 1
ATOM 4380 C CA . LYS B 1 254 ? -4.121 -6.492 8.766 1 92.44 254 LYS B CA 1
ATOM 4381 C C . LYS B 1 254 ? -3.115 -6.832 7.668 1 92.44 254 LYS B C 1
ATOM 4383 O O . LYS B 1 254 ? -2.105 -6.141 7.508 1 92.44 254 LYS B O 1
ATOM 4388 N N . HIS B 1 255 ? -3.367 -7.832 6.922 1 93.88 255 HIS B N 1
ATOM 4389 C CA . HIS B 1 255 ? -2.35 -8.32 6 1 93.88 255 HIS B CA 1
ATOM 4390 C C . HIS B 1 255 ? -2.852 -8.289 4.559 1 93.88 255 HIS B C 1
ATOM 4392 O O . HIS B 1 255 ? -3.207 -7.227 4.047 1 93.88 255 HIS B O 1
ATOM 4398 N N . GLU B 1 256 ? -2.963 -9.398 3.883 1 96.94 256 GLU B N 1
ATOM 4399 C CA . GLU B 1 256 ? -3.199 -9.414 2.441 1 96.94 256 GLU B CA 1
ATOM 4400 C C . GLU B 1 256 ? -4.566 -8.836 2.102 1 96.94 256 GLU B C 1
ATOM 4402 O O . GLU B 1 256 ? -4.727 -8.164 1.078 1 96.94 256 GLU B O 1
ATOM 4407 N N . ILE B 1 257 ? -5.551 -9.086 2.936 1 97.25 257 ILE B N 1
ATOM 4408 C CA . ILE B 1 257 ? -6.898 -8.633 2.598 1 97.25 257 ILE B CA 1
ATOM 4409 C C . ILE B 1 257 ? -6.961 -7.105 2.672 1 97.25 257 ILE B C 1
ATOM 4411 O O . ILE B 1 257 ? -7.676 -6.469 1.896 1 97.25 257 ILE B O 1
ATOM 4415 N N . MET B 1 258 ? -6.254 -6.508 3.576 1 97.69 258 MET B N 1
ATOM 4416 C CA . MET B 1 258 ? -6.191 -5.051 3.611 1 97.69 258 MET B CA 1
ATOM 4417 C C . MET B 1 258 ? -5.504 -4.508 2.363 1 97.69 258 MET B C 1
ATOM 4419 O O . MET B 1 258 ? -5.93 -3.496 1.803 1 97.69 258 MET B O 1
ATOM 4423 N N . SER B 1 259 ? -4.422 -5.164 1.94 1 98.5 259 SER B N 1
ATOM 4424 C CA . SER B 1 259 ? -3.736 -4.758 0.716 1 98.5 259 SER B CA 1
ATOM 4425 C C . SER B 1 259 ? -4.68 -4.801 -0.483 1 98.5 259 SER B C 1
ATOM 4427 O O . SER B 1 259 ? -4.668 -3.898 -1.32 1 98.5 259 SER B O 1
ATOM 4429 N N . LEU B 1 260 ? -5.48 -5.848 -0.562 1 98.69 260 LEU B N 1
ATOM 4430 C CA . LEU B 1 260 ? -6.453 -5.977 -1.644 1 98.69 260 LEU B CA 1
ATOM 4431 C C . LEU B 1 260 ? -7.473 -4.844 -1.595 1 98.69 260 LEU B C 1
ATOM 4433 O O . LEU B 1 260 ? -7.781 -4.234 -2.623 1 98.69 260 LEU B O 1
ATOM 4437 N N . TRP B 1 261 ? -7.984 -4.598 -0.414 1 98.38 261 TRP B N 1
ATOM 4438 C CA . TRP B 1 261 ? -8.938 -3.512 -0.196 1 98.38 261 TRP B CA 1
ATOM 4439 C C . TRP B 1 261 ? -8.352 -2.178 -0.657 1 98.38 261 TRP B C 1
ATOM 4441 O O . TRP B 1 261 ? -9 -1.441 -1.407 1 98.38 261 TRP B O 1
ATOM 4451 N N . LEU B 1 262 ? -7.164 -1.896 -0.283 1 98.44 262 LEU B N 1
ATOM 4452 C CA . LEU B 1 262 ? -6.516 -0.634 -0.625 1 98.44 262 LEU B CA 1
ATOM 4453 C C . LEU B 1 262 ? -6.238 -0.552 -2.121 1 98.44 262 LEU B C 1
ATOM 4455 O O . LEU B 1 262 ? -6.395 0.51 -2.729 1 98.44 262 LEU B O 1
ATOM 4459 N N . TRP B 1 263 ? -5.754 -1.687 -2.688 1 98.44 263 TRP B N 1
ATOM 4460 C CA . TRP B 1 263 ? -5.5 -1.724 -4.125 1 98.44 263 TRP B CA 1
ATOM 4461 C C . TRP B 1 263 ? -6.766 -1.39 -4.91 1 98.44 263 TRP B C 1
ATOM 4463 O O . TRP B 1 263 ? -6.727 -0.597 -5.852 1 98.44 263 TRP B O 1
ATOM 4473 N N . MET B 1 264 ? -7.863 -1.97 -4.496 1 97.75 264 MET B N 1
ATOM 4474 C CA . MET B 1 264 ? -9.133 -1.731 -5.18 1 97.75 264 MET B CA 1
ATOM 4475 C C . MET B 1 264 ? -9.594 -0.291 -4.984 1 97.75 264 MET B C 1
ATOM 4477 O O . MET B 1 264 ? -10.133 0.324 -5.906 1 97.75 264 MET B O 1
ATOM 4481 N N . LYS B 1 265 ? -9.375 0.25 -3.795 1 95.62 265 LYS B N 1
ATOM 4482 C CA . LYS B 1 265 ? -9.773 1.627 -3.516 1 95.62 265 LYS B CA 1
ATOM 4483 C C . LYS B 1 265 ? -9.008 2.609 -4.398 1 95.62 265 LYS B C 1
ATOM 4485 O O . LYS B 1 265 ? -9.586 3.568 -4.914 1 95.62 265 LYS B O 1
ATOM 4490 N N . GLN B 1 266 ? -7.785 2.365 -4.512 1 95.44 266 GLN B N 1
ATOM 4491 C CA . GLN B 1 266 ? -6.961 3.281 -5.297 1 95.44 266 GLN B CA 1
ATOM 4492 C C . GLN B 1 266 ? -7.25 3.141 -6.785 1 95.44 266 GLN B C 1
ATOM 4494 O O . GLN B 1 266 ? -7.305 4.137 -7.512 1 95.44 266 GLN B O 1
ATOM 4499 N N . ARG B 1 267 ? -7.312 1.993 -7.348 1 93 267 ARG B N 1
ATOM 4500 C CA . ARG B 1 267 ? -7.559 1.753 -8.766 1 93 267 ARG B CA 1
ATOM 4501 C C . ARG B 1 267 ? -8.938 2.252 -9.18 1 93 267 ARG B C 1
ATOM 4503 O O . ARG B 1 267 ? -9.141 2.65 -10.328 1 93 267 ARG B O 1
ATOM 4510 N N . ARG B 1 268 ? -9.859 2.254 -8.336 1 87.81 268 ARG B N 1
ATOM 4511 C CA . ARG B 1 268 ? -11.234 2.691 -8.555 1 87.81 268 ARG B CA 1
ATOM 4512 C C . ARG B 1 268 ? -11.883 1.912 -9.695 1 87.81 268 ARG B C 1
ATOM 4514 O O . ARG B 1 268 ? -11.211 1.545 -10.664 1 87.81 268 ARG B O 1
ATOM 4521 N N . GLY B 1 269 ? -13.055 1.523 -9.57 1 88.94 269 GLY B N 1
ATOM 4522 C CA . GLY B 1 269 ? -13.859 0.955 -10.641 1 88.94 269 GLY B CA 1
ATOM 4523 C C . GLY B 1 269 ? -13.547 -0.504 -10.914 1 88.94 269 GLY B C 1
ATOM 4524 O O . GLY B 1 269 ? -14.117 -1.106 -11.82 1 88.94 269 GLY B O 1
ATOM 4525 N N . VAL B 1 270 ? -12.633 -1.06 -10.203 1 94.06 270 VAL B N 1
ATOM 4526 C CA . VAL B 1 270 ? -12.281 -2.461 -10.414 1 94.06 270 VAL B CA 1
ATOM 4527 C C . VAL B 1 270 ? -13.383 -3.357 -9.859 1 94.06 270 VAL B C 1
ATOM 4529 O O . VAL B 1 270 ? -13.938 -3.078 -8.789 1 94.06 270 VAL B O 1
ATOM 4532 N N . THR B 1 271 ? -13.719 -4.371 -10.609 1 95.19 271 THR B N 1
ATOM 4533 C CA . THR B 1 271 ? -14.641 -5.414 -10.172 1 95.19 271 THR B CA 1
ATOM 4534 C C . THR B 1 271 ? -13.953 -6.773 -10.156 1 95.19 271 THR B C 1
ATOM 4536 O O . THR B 1 271 ? -13.289 -7.152 -11.125 1 95.19 271 THR B O 1
ATOM 4539 N N . LEU B 1 272 ? -14.109 -7.426 -9.047 1 97.12 272 LEU B N 1
ATOM 4540 C CA . LEU B 1 272 ? -13.562 -8.773 -8.93 1 97.12 272 LEU B CA 1
ATOM 4541 C C . LEU B 1 272 ? -14.68 -9.812 -8.867 1 97.12 272 LEU B C 1
ATOM 4543 O O . LEU B 1 272 ? -15.766 -9.523 -8.359 1 97.12 272 LEU B O 1
ATOM 4547 N N . CYS B 1 273 ? -14.344 -10.938 -9.383 1 95.38 273 CYS B N 1
ATOM 4548 C CA . CYS B 1 273 ? -15.211 -12.102 -9.242 1 95.38 273 CYS B CA 1
ATOM 4549 C C . CYS B 1 273 ? -14.562 -13.156 -8.352 1 95.38 273 CYS B C 1
ATOM 4551 O O . CYS B 1 273 ? -13.461 -13.625 -8.633 1 95.38 273 CYS B O 1
ATOM 4553 N N . ALA B 1 274 ? -15.227 -13.484 -7.266 1 95.5 274 ALA B N 1
ATOM 4554 C CA . ALA B 1 274 ? -14.75 -14.602 -6.461 1 95.5 274 ALA B CA 1
ATOM 4555 C C . ALA B 1 274 ? -14.828 -15.914 -7.238 1 95.5 274 ALA B C 1
ATOM 4557 O O . ALA B 1 274 ? -15.906 -16.297 -7.699 1 95.5 274 ALA B O 1
ATOM 4558 N N . MET B 1 275 ? -13.672 -16.562 -7.328 1 93.06 275 MET B N 1
ATOM 4559 C CA . MET B 1 275 ? -13.602 -17.75 -8.18 1 93.06 275 MET B CA 1
ATOM 4560 C C . MET B 1 275 ? -13.477 -19.016 -7.336 1 93.06 275 MET B C 1
ATOM 4562 O O . MET B 1 275 ? -13.938 -20.078 -7.746 1 93.06 275 MET B O 1
ATOM 4566 N N . GLY B 1 276 ? -12.828 -18.812 -6.156 1 92.5 276 GLY B N 1
ATOM 4567 C CA . GLY B 1 276 ? -12.664 -20.062 -5.426 1 92.5 276 GLY B CA 1
ATOM 4568 C C . GLY B 1 276 ? -12.086 -19.859 -4.039 1 92.5 276 GLY B C 1
ATOM 4569 O O . GLY B 1 276 ? -11.25 -18.984 -3.828 1 92.5 276 GLY B O 1
ATOM 4570 N N . HIS B 1 277 ? -12.477 -20.625 -3.145 1 92.25 277 HIS B N 1
ATOM 4571 C CA . HIS B 1 277 ? -12 -20.844 -1.782 1 92.25 277 HIS B CA 1
ATOM 4572 C C . HIS B 1 277 ? -12.25 -22.266 -1.324 1 92.25 277 HIS B C 1
ATOM 4574 O O . HIS B 1 277 ? -13.273 -22.859 -1.672 1 92.25 277 HIS B O 1
ATOM 4580 N N . LYS B 1 278 ? -11.266 -22.766 -0.598 1 89.19 278 LYS B N 1
ATOM 4581 C CA . LYS B 1 278 ? -11.438 -24.156 -0.193 1 89.19 278 LYS B CA 1
ATOM 4582 C C . LYS B 1 278 ? -12.461 -24.281 0.937 1 89.19 278 LYS B C 1
ATOM 4584 O O . LYS B 1 278 ? -12.242 -23.75 2.031 1 89.19 278 LYS B O 1
ATOM 4589 N N . GLY B 1 279 ? -13.469 -24.984 0.706 1 80.62 279 GLY B N 1
ATOM 4590 C CA . GLY B 1 279 ? -14.445 -25.328 1.729 1 80.62 279 GLY B CA 1
ATOM 4591 C C . GLY B 1 279 ? -15.461 -24.234 1.989 1 80.62 279 GLY B C 1
ATOM 4592 O O . GLY B 1 279 ? -15.414 -23.188 1.354 1 80.62 279 GLY B O 1
ATOM 4593 N N . LYS B 1 280 ? -16.453 -24.547 2.883 1 78.31 280 LYS B N 1
ATOM 4594 C CA . LYS B 1 280 ? -17.5 -23.594 3.268 1 78.31 280 LYS B CA 1
ATOM 4595 C C . LYS B 1 280 ? -17.031 -22.703 4.418 1 78.31 280 LYS B C 1
ATOM 4597 O O . LYS B 1 280 ? -16.297 -23.156 5.301 1 78.31 280 LYS B O 1
ATOM 4602 N N . ILE B 1 281 ? -17.297 -21.453 4.258 1 76.25 281 ILE B N 1
ATOM 4603 C CA . ILE B 1 281 ? -16.938 -20.516 5.305 1 76.25 281 ILE B CA 1
ATOM 4604 C C . ILE B 1 281 ? -18.094 -20.344 6.281 1 76.25 281 ILE B C 1
ATOM 4606 O O . ILE B 1 281 ? -19.172 -19.859 5.91 1 76.25 281 ILE B O 1
ATOM 4610 N N . ASP B 1 282 ? -18.297 -21.156 7.305 1 63.44 282 ASP B N 1
ATOM 4611 C CA . ASP B 1 282 ? -19.344 -21.047 8.312 1 63.44 282 ASP B CA 1
ATOM 4612 C C . ASP B 1 282 ? -18.938 -20.062 9.414 1 63.44 282 ASP B C 1
ATOM 4614 O O . ASP B 1 282 ? -19.062 -20.375 10.602 1 63.44 282 ASP B O 1
ATOM 4618 N N . ILE B 1 283 ? -18.141 -19.078 9.305 1 56.5 283 ILE B N 1
ATOM 4619 C CA . ILE B 1 283 ? -17.562 -18.531 10.531 1 56.5 283 ILE B CA 1
ATOM 4620 C C . ILE B 1 283 ? -18.141 -17.125 10.766 1 56.5 283 ILE B C 1
ATOM 4622 O O . ILE B 1 283 ? -18.109 -16.281 9.875 1 56.5 283 ILE B O 1
ATOM 4626 N N . SER B 1 284 ? -19.156 -17.016 11.516 1 51.34 284 SER B N 1
ATOM 4627 C CA . SER B 1 284 ? -19.359 -15.664 12.016 1 51.34 284 SER B CA 1
ATOM 4628 C C . SER B 1 284 ? -18.062 -15.039 12.516 1 51.34 284 SER B C 1
ATOM 4630 O O . SER B 1 284 ? -17.328 -15.672 13.273 1 51.34 284 SER B O 1
ATOM 4632 N N . PRO B 1 285 ? -17.516 -14.117 11.766 1 51.22 285 PRO B N 1
ATOM 4633 C CA . PRO B 1 285 ? -16.266 -13.508 12.219 1 51.22 285 PRO B CA 1
ATOM 4634 C C . PRO B 1 285 ? -16.141 -13.461 13.734 1 51.22 285 PRO B C 1
ATOM 4636 O O . PRO B 1 285 ? -15.031 -13.562 14.273 1 51.22 285 PRO B O 1
ATOM 4639 N N . GLU B 1 286 ? -17.328 -13.352 14.391 1 49.97 286 GLU B N 1
ATOM 4640 C CA . GLU B 1 286 ? -17.344 -13.242 15.844 1 49.97 286 GLU B CA 1
ATOM 4641 C C . GLU B 1 286 ? -16.922 -14.562 16.5 1 49.97 286 GLU B C 1
ATOM 4643 O O . GLU B 1 286 ? -16.484 -14.578 17.641 1 49.97 286 GLU B O 1
ATOM 4648 N N . THR B 1 287 ? -17.078 -15.516 15.766 1 48.62 287 THR B N 1
ATOM 4649 C CA . THR B 1 287 ? -16.859 -16.812 16.406 1 48.62 287 THR B CA 1
ATOM 4650 C C . THR B 1 287 ? -15.477 -17.359 16.031 1 48.62 287 THR B C 1
ATOM 4652 O O . THR B 1 287 ? -15.109 -18.453 16.453 1 48.62 287 THR B O 1
ATOM 4655 N N . PHE B 1 288 ? -14.93 -16.703 15.195 1 51.44 288 PHE B N 1
ATOM 4656 C CA . PHE B 1 288 ? -13.609 -17.188 14.82 1 51.44 288 PHE B CA 1
ATOM 4657 C C . PHE B 1 288 ? -12.648 -17.109 16 1 51.44 288 PHE B C 1
ATOM 4659 O O . PHE B 1 288 ? -12.477 -16.047 16.609 1 51.44 288 PHE B O 1
ATOM 4666 N N . ASP B 1 289 ? -12.328 -18.297 16.516 1 53.84 289 ASP B N 1
ATOM 4667 C CA . ASP B 1 289 ? -11.289 -18.422 17.531 1 53.84 289 ASP B CA 1
ATOM 4668 C C . ASP B 1 289 ? -9.914 -18.609 16.891 1 53.84 289 ASP B C 1
ATOM 4670 O O . ASP B 1 289 ? -9.664 -19.641 16.25 1 53.84 289 ASP B O 1
ATOM 4674 N N . PRO B 1 290 ? -9.148 -17.578 16.797 1 52.03 290 PRO B N 1
ATOM 4675 C CA . PRO B 1 290 ? -7.824 -17.641 16.188 1 52.03 290 PRO B CA 1
ATOM 4676 C C . PRO B 1 290 ? -7.047 -18.891 16.594 1 52.03 290 PRO B C 1
ATOM 4678 O O . PRO B 1 290 ? -6.094 -19.266 15.906 1 52.03 290 PRO B O 1
ATOM 4681 N N . LYS B 1 291 ? -7.445 -19.406 17.781 1 50.19 291 LYS B N 1
ATOM 4682 C CA . LYS B 1 291 ? -6.719 -20.578 18.25 1 50.19 291 LYS B CA 1
ATOM 4683 C C . LYS B 1 291 ? -6.922 -21.75 17.297 1 50.19 291 LYS B C 1
ATOM 4685 O O . LYS B 1 291 ? -6.152 -22.719 17.312 1 50.19 291 LYS B O 1
ATOM 4690 N N . ASP B 1 292 ? -8.008 -21.672 16.594 1 50.47 292 ASP B N 1
ATOM 4691 C CA . ASP B 1 292 ? -8.297 -22.797 15.711 1 50.47 292 ASP B CA 1
ATOM 4692 C C . ASP B 1 292 ? -7.637 -22.625 14.344 1 50.47 292 ASP B C 1
ATOM 4694 O O . ASP B 1 292 ? -8.32 -22.578 13.32 1 50.47 292 ASP B O 1
ATOM 4698 N N . TYR B 1 293 ? -6.621 -21.969 14.266 1 52.19 293 TYR B N 1
ATOM 4699 C CA . TYR B 1 293 ? -5.77 -21.828 13.094 1 52.19 293 TYR B CA 1
ATOM 4700 C C . TYR B 1 293 ? -5.5 -23.188 12.453 1 52.19 293 TYR B C 1
ATOM 4702 O O . TYR B 1 293 ? -4.438 -23.406 11.867 1 52.19 293 TYR B O 1
ATOM 4710 N N . SER B 1 294 ? -6.414 -24.047 12.562 1 55.47 294 SER B N 1
ATOM 4711 C CA . SER B 1 294 ? -6.062 -25.422 12.211 1 55.47 294 SER B CA 1
ATOM 4712 C C . SER B 1 294 ? -6.25 -25.672 10.719 1 55.47 294 SER B C 1
ATOM 4714 O O . SER B 1 294 ? -5.93 -26.75 10.219 1 55.47 294 SER B O 1
ATOM 4716 N N . TYR B 1 295 ? -6.555 -24.516 9.891 1 67.56 295 TYR B N 1
ATOM 4717 C CA . TYR B 1 295 ? -6.742 -25 8.523 1 67.56 295 TYR B CA 1
ATOM 4718 C C . TYR B 1 295 ? -6.098 -24.047 7.52 1 67.56 295 TYR B C 1
ATOM 4720 O O . TYR B 1 295 ? -6.789 -23.25 6.867 1 67.56 295 TYR B O 1
ATOM 4728 N N . PRO B 1 296 ? -4.773 -24.109 7.387 1 76.44 296 PRO B N 1
ATOM 4729 C CA . PRO B 1 296 ? -4.059 -23.219 6.461 1 76.44 296 PRO B CA 1
ATOM 4730 C C . PRO B 1 296 ? -4.621 -23.281 5.043 1 76.44 296 PRO B C 1
ATOM 4732 O O . PRO B 1 296 ? -4.547 -22.297 4.305 1 76.44 296 PRO B O 1
ATOM 4735 N N . GLU B 1 297 ? -5.258 -24.406 4.758 1 79.19 297 GLU B N 1
ATOM 4736 C CA . GLU B 1 297 ? -5.77 -24.594 3.404 1 79.19 297 GLU B CA 1
ATOM 4737 C C . GLU B 1 297 ? -7.004 -23.719 3.162 1 79.19 297 GLU B C 1
ATOM 4739 O O . GLU B 1 297 ? -7.402 -23.516 2.016 1 79.19 297 GLU B O 1
ATOM 4744 N N . MET B 1 298 ? -7.496 -23.188 4.195 1 85 298 MET B N 1
ATOM 4745 C CA . MET B 1 298 ? -8.719 -22.406 4.059 1 85 298 MET B CA 1
ATOM 4746 C C . MET B 1 298 ? -8.422 -20.906 4.082 1 85 298 MET B C 1
ATOM 4748 O O . MET B 1 298 ? -9.336 -20.094 4.07 1 85 298 MET B O 1
ATOM 4752 N N . GLN B 1 299 ? -7.191 -20.609 4.074 1 89.5 299 GLN B N 1
ATOM 4753 C CA . GLN B 1 299 ? -6.805 -19.203 4.164 1 89.5 299 GLN B CA 1
ATOM 4754 C C . GLN B 1 299 ? -6.707 -18.578 2.779 1 89.5 299 GLN B C 1
ATOM 4756 O O . GLN B 1 299 ? -6.641 -17.344 2.654 1 89.5 299 GLN B O 1
ATOM 4761 N N . SER B 1 300 ? -6.727 -19.438 1.783 1 93.62 300 SER B N 1
ATOM 4762 C CA . SER B 1 300 ? -6.445 -19 0.423 1 93.62 300 SER B CA 1
ATOM 4763 C C . SER B 1 300 ? -7.723 -18.562 -0.291 1 93.62 300 SER B C 1
ATOM 4765 O O . SER B 1 300 ? -8.812 -19.031 0.045 1 93.62 300 SER B O 1
ATOM 4767 N N . ALA B 1 301 ? -7.602 -17.656 -1.181 1 95.69 301 ALA B N 1
ATOM 4768 C CA . ALA B 1 301 ? -8.719 -17.156 -1.973 1 95.69 301 ALA B CA 1
ATOM 4769 C C . ALA B 1 301 ? -8.289 -16.859 -3.406 1 95.69 301 ALA B C 1
ATOM 4771 O O . ALA B 1 301 ? -7.145 -16.453 -3.648 1 95.69 301 ALA B O 1
ATOM 4772 N N . TRP B 1 302 ? -9.219 -17.078 -4.309 1 95.69 302 TRP B N 1
ATOM 4773 C CA . TRP B 1 302 ? -8.992 -16.906 -5.738 1 95.69 302 TRP B CA 1
ATOM 4774 C C . TRP B 1 302 ? -10.039 -15.977 -6.348 1 95.69 302 TRP B C 1
ATOM 4776 O O . TRP B 1 302 ? -11.242 -16.172 -6.156 1 95.69 302 TRP B O 1
ATOM 4786 N N . PHE B 1 303 ? -9.555 -14.867 -7.047 1 96.31 303 PHE B N 1
ATOM 4787 C CA . PHE B 1 303 ? -10.414 -13.906 -7.723 1 96.31 303 PHE B CA 1
ATOM 4788 C C . PHE B 1 303 ? -10.023 -13.766 -9.188 1 96.31 303 PHE B C 1
ATOM 4790 O O . PHE B 1 303 ? -8.891 -14.086 -9.57 1 96.31 303 PHE B O 1
ATOM 4797 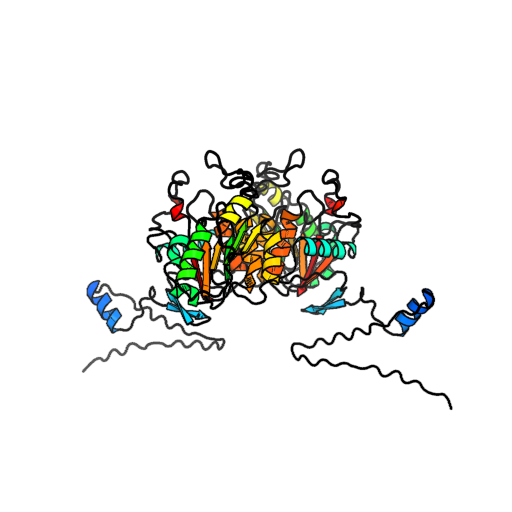N N . GLN B 1 304 ? -10.969 -13.328 -9.992 1 93.88 304 GLN B N 1
ATOM 4798 C CA . GLN B 1 304 ? -10.688 -12.875 -11.352 1 93.88 304 GLN B CA 1
ATOM 4799 C C . GLN B 1 304 ? -11.094 -11.414 -11.531 1 93.88 304 GLN B C 1
ATOM 4801 O O . GLN B 1 304 ? -12.164 -10.992 -11.07 1 93.88 304 GLN B O 1
ATOM 4806 N N . VAL B 1 305 ? -10.234 -10.656 -12.156 1 95.56 305 VAL B N 1
ATOM 4807 C CA . VAL B 1 305 ? -10.539 -9.266 -12.461 1 95.56 305 VAL B CA 1
ATOM 4808 C C . VAL B 1 305 ? -11.516 -9.195 -13.633 1 95.56 305 VAL B C 1
ATOM 4810 O O . VAL B 1 305 ? -11.234 -9.719 -14.719 1 95.56 305 VAL B O 1
ATOM 4813 N N . ILE B 1 306 ? -12.602 -8.5 -13.414 1 92.69 306 ILE B N 1
ATOM 4814 C CA . ILE B 1 306 ? -13.648 -8.414 -14.43 1 92.69 306 ILE B CA 1
ATOM 4815 C C . ILE B 1 306 ? -13.578 -7.062 -15.133 1 92.69 306 ILE B C 1
ATOM 4817 O O . ILE B 1 306 ? -13.906 -6.953 -16.312 1 92.69 306 ILE B O 1
ATOM 4821 N N . SER B 1 307 ? -13.336 -5.996 -14.305 1 88.25 307 SER B N 1
ATOM 4822 C CA . SER B 1 307 ? -13.195 -4.648 -14.852 1 88.25 307 SER B CA 1
ATOM 4823 C C . SER B 1 307 ? -12.266 -3.797 -13.984 1 88.25 307 SER B C 1
ATOM 4825 O O . SER B 1 307 ? -12.047 -4.102 -12.812 1 88.25 307 SER B O 1
#

Radius of gyration: 27.96 Å; Cα contacts (8 Å, |Δi|>4): 1123; chains: 2; bounding box: 104×70×80 Å

Nearest PDB structures (foldseek):
  3tos-assembly1_B  TM=6.205E-01  e=3.566E-08  Micromonospora echinospora
  5hoq-assembly1_A-2  TM=5.508E-01  e=3.325E-06  Micromonospora echinospora
  5hoq-assembly1_B  TM=5.617E-01  e=6.243E-06  Micromonospora echinospora
  5hoq-assembly1_C-2  TM=5.649E-01  e=8.032E-06  Micromonospora echinospora
  5hoq-assembly1_E-2  TM=5.383E-01  e=6.243E-06  Micromonospora echinospora

Sequence (614 aa):
MLKSPLGSALLLGLGLAASSVAIFVLVWSSRKESTAENTNLRRRLGLIDPHTIEIKGEGGLLCPASRMLRVDASTTLPSFIESVLHALNQASIDDRPISFLPAHYDSYASVPGGFWVEFGVFQGKTLEGAHANLSQQQKFTGTIAGFDSFEGLPEDWIKGWIKGFKAGHFGEQKDLFTMVRKRLSDEIELHKGWFQDTIPAFLTAHPEEPAAVVHLDGDLFVSATIPLSTLDERIVPGTHLIFDELILFPGYQKHEIMSLWLWMKQRRGVTLCAMGHKGKIDISPETFDPKDYSYPEMQSAWFQVISMLKSPLGSALLLGLGLAASSVAIFVLVWSSRKESTAENTNLRRRLGLIDPHTIEIKGEGGLLCPASRMLRVDASTTLPSFIESVLHALNQASIDDRPISFLPAHYDSYASVPGGFWVEFGVFQGKTLEGAHANLSQQQKFTGTIAGFDSFEGLPEDWIKGWIKGFKAGHFGEQKDLFTMVRKRLSDEIELHKGWFQDTIPAFLTAHPEEPAAVVHLDGDLFVSATIPLSTLDERIVPGTHLIFDELILFPGYQKHEIMSLWLWMKQRRGVTLCAMGHKGKIDISPETFDPKDYSYPEMQSAWFQVIS